Protein AF-A0A7D8UC06-F1 (afdb_monomer_lite)

Structure (mmCIF, N/CA/C/O backbone):
data_AF-A0A7D8UC06-F1
#
_entry.id   AF-A0A7D8UC06-F1
#
loop_
_atom_site.group_PDB
_atom_site.id
_atom_site.type_symbol
_atom_site.label_atom_id
_atom_site.label_alt_id
_atom_site.label_comp_id
_atom_site.label_asym_id
_atom_site.label_entity_id
_atom_site.label_seq_id
_atom_site.pdbx_PDB_ins_code
_atom_site.Cartn_x
_atom_site.Cartn_y
_atom_site.Cartn_z
_atom_site.occupancy
_atom_site.B_iso_or_equiv
_atom_site.auth_seq_id
_atom_site.auth_comp_id
_atom_site.auth_asym_id
_atom_site.auth_atom_id
_atom_site.pdbx_PDB_model_num
ATOM 1 N N . MET A 1 1 ? 3.405 2.197 -0.255 1.00 93.25 1 MET A N 1
ATOM 2 C CA . MET A 1 1 ? 2.059 1.909 -0.820 1.00 93.25 1 MET A CA 1
ATOM 3 C C . MET A 1 1 ? 1.771 0.416 -0.760 1.00 93.25 1 MET A C 1
ATOM 5 O O . MET A 1 1 ? 2.695 -0.349 -1.005 1.00 93.25 1 MET A O 1
ATOM 9 N N . PHE A 1 2 ? 0.533 -0.012 -0.503 1.00 95.81 2 PHE A N 1
ATOM 10 C CA . PHE A 1 2 ? 0.128 -1.418 -0.669 1.00 95.81 2 PHE A CA 1
ATOM 11 C C . PHE A 1 2 ? -0.464 -1.642 -2.068 1.00 95.81 2 PHE A C 1
ATOM 13 O O . PHE A 1 2 ? -1.320 -0.873 -2.502 1.00 95.81 2 PHE A O 1
ATOM 20 N N . ALA A 1 3 ? -0.029 -2.674 -2.790 1.00 93.50 3 ALA A N 1
ATOM 21 C CA . ALA A 1 3 ? -0.578 -2.996 -4.108 1.00 93.50 3 ALA A CA 1
ATOM 22 C C . ALA A 1 3 ? -1.195 -4.386 -4.122 1.00 93.50 3 ALA A C 1
ATOM 24 O O . ALA A 1 3 ? -0.487 -5.385 -4.047 1.00 93.50 3 ALA A O 1
ATOM 25 N N . ILE A 1 4 ? -2.517 -4.444 -4.229 1.00 94.31 4 ILE A N 1
ATOM 26 C CA . ILE A 1 4 ? -3.273 -5.684 -4.165 1.00 94.31 4 ILE A CA 1
ATOM 27 C C . ILE A 1 4 ? -3.581 -6.115 -5.597 1.00 94.31 4 ILE A C 1
ATOM 29 O O . ILE A 1 4 ? -4.445 -5.554 -6.271 1.00 94.31 4 ILE A O 1
ATOM 33 N N . THR A 1 5 ? -2.858 -7.123 -6.068 1.00 83.56 5 THR A N 1
ATOM 34 C CA . THR A 1 5 ? -3.017 -7.700 -7.402 1.00 83.56 5 THR A CA 1
ATOM 35 C C . THR A 1 5 ? -3.678 -9.068 -7.312 1.00 83.56 5 THR A C 1
ATOM 37 O O . THR A 1 5 ? -3.538 -9.766 -6.309 1.00 83.56 5 THR A O 1
ATOM 40 N N . ALA A 1 6 ? -4.407 -9.474 -8.346 1.00 73.94 6 ALA A N 1
ATOM 41 C CA . ALA A 1 6 ? -4.957 -10.822 -8.431 1.00 73.94 6 ALA A CA 1
ATOM 42 C C . ALA A 1 6 ? -4.854 -11.384 -9.846 1.00 73.94 6 ALA A C 1
ATOM 44 O O . ALA A 1 6 ? -4.735 -10.629 -10.813 1.00 73.94 6 ALA A O 1
ATOM 45 N N . ASN A 1 7 ? -4.937 -12.711 -9.951 1.00 63.91 7 ASN A N 1
ATOM 46 C CA . ASN A 1 7 ? -5.036 -13.407 -11.233 1.00 63.91 7 ASN A CA 1
ATOM 47 C C . ASN A 1 7 ? -6.416 -13.249 -11.899 1.00 63.91 7 ASN A C 1
ATOM 49 O O . ASN A 1 7 ? -6.522 -13.446 -13.103 1.00 63.91 7 ASN A O 1
ATOM 53 N N . VAL A 1 8 ? -7.455 -12.885 -11.137 1.00 61.81 8 VAL A N 1
ATOM 54 C CA . VAL A 1 8 ? -8.841 -12.777 -11.617 1.00 61.81 8 VAL A CA 1
ATOM 55 C C . VAL A 1 8 ? -9.604 -11.636 -10.924 1.00 61.81 8 VAL A C 1
ATOM 57 O O . VAL A 1 8 ? -9.228 -11.146 -9.846 1.00 61.81 8 VAL A O 1
ATOM 60 N N . ARG A 1 9 ? -10.692 -11.178 -11.556 1.00 72.06 9 ARG A N 1
ATOM 61 C CA . ARG A 1 9 ? -11.668 -10.273 -10.927 1.00 72.06 9 ARG A CA 1
ATOM 62 C C . ARG A 1 9 ? -12.420 -10.983 -9.790 1.00 72.06 9 ARG A C 1
ATOM 64 O O . ARG A 1 9 ? -12.264 -12.179 -9.603 1.00 72.06 9 ARG A O 1
ATOM 71 N N . GLY A 1 10 ? -13.138 -10.227 -8.962 1.00 81.69 10 GLY A N 1
ATOM 72 C CA . GLY A 1 10 ? -13.947 -10.814 -7.882 1.00 81.69 10 GLY A CA 1
ATOM 73 C C . GLY A 1 10 ? -13.169 -11.437 -6.713 1.00 81.69 10 GLY A C 1
ATOM 74 O O . GLY A 1 10 ? -13.759 -11.728 -5.685 1.00 81.69 10 GLY A O 1
ATOM 75 N N . ALA A 1 11 ? -11.836 -11.538 -6.783 1.00 81.19 11 ALA A N 1
ATOM 76 C CA . ALA A 1 11 ? -10.996 -12.145 -5.740 1.00 81.19 11 ALA A CA 1
ATOM 77 C C . ALA A 1 11 ? -10.931 -11.386 -4.388 1.00 81.19 11 ALA A C 1
ATOM 79 O O . ALA A 1 11 ? -10.113 -11.727 -3.542 1.00 81.19 11 ALA A O 1
ATOM 80 N N . GLY A 1 12 ? -11.730 -10.333 -4.177 1.00 91.56 12 GLY A N 1
ATOM 81 C CA . GLY A 1 12 ? -11.772 -9.597 -2.903 1.00 91.56 12 GLY A CA 1
ATOM 82 C C . GLY A 1 12 ? -10.682 -8.533 -2.702 1.00 91.56 12 GLY A C 1
ATOM 83 O O . GLY A 1 12 ? -10.434 -8.119 -1.573 1.00 91.56 12 GLY A O 1
ATOM 84 N N . LYS A 1 13 ? -10.039 -8.047 -3.776 1.00 92.94 13 LYS A N 1
ATOM 85 C CA . LYS A 1 13 ? -8.936 -7.064 -3.690 1.00 92.94 13 LYS A CA 1
ATOM 86 C C . LYS A 1 13 ? -9.322 -5.777 -2.947 1.00 92.94 13 LYS A C 1
ATOM 88 O O . LYS A 1 13 ? -8.660 -5.394 -1.989 1.00 92.94 13 LYS A O 1
ATOM 93 N N . SER A 1 14 ? -10.401 -5.121 -3.373 1.00 95.62 14 SER A N 1
ATOM 94 C CA . SER A 1 14 ? -10.868 -3.868 -2.762 1.00 95.62 14 SER A CA 1
ATOM 95 C C . SER A 1 14 ? -11.490 -4.114 -1.382 1.00 95.62 14 SER A C 1
ATOM 97 O O . SER A 1 14 ? -11.319 -3.303 -0.476 1.00 95.62 14 SER A O 1
ATOM 99 N N . LEU A 1 15 ? -12.115 -5.285 -1.193 1.00 96.00 15 LEU A N 1
ATOM 100 C CA . LEU A 1 15 ? -12.653 -5.736 0.093 1.00 96.00 15 LEU A CA 1
ATOM 101 C C . LEU A 1 15 ? -11.557 -5.852 1.166 1.00 96.00 15 LEU A C 1
ATOM 103 O O . LEU A 1 15 ? -11.776 -5.437 2.301 1.00 96.00 15 LEU A O 1
ATOM 107 N N . LEU A 1 16 ? -10.369 -6.354 0.806 1.00 96.88 16 LEU A N 1
ATOM 108 C CA . LEU A 1 16 ? -9.213 -6.431 1.706 1.00 96.88 16 LEU A CA 1
ATOM 109 C C . LEU A 1 16 ? -8.779 -5.042 2.200 1.00 96.88 16 LEU A C 1
ATOM 111 O O . LEU A 1 16 ? -8.555 -4.847 3.395 1.00 96.88 16 LEU A O 1
ATOM 115 N N . VAL A 1 17 ? -8.689 -4.071 1.286 1.00 97.75 17 VAL A N 1
ATOM 116 C CA . VAL A 1 17 ? -8.305 -2.689 1.617 1.00 97.75 17 VAL A CA 1
ATOM 117 C C . VAL A 1 17 ? -9.348 -2.042 2.526 1.00 97.75 17 VAL A C 1
ATOM 119 O O . VAL A 1 17 ? -8.997 -1.414 3.525 1.00 97.75 17 VAL A O 1
ATOM 122 N N . ASP A 1 18 ? -10.634 -2.238 2.233 1.00 97.75 18 ASP A N 1
ATOM 123 C CA . ASP A 1 18 ? -11.709 -1.704 3.068 1.00 97.75 18 ASP A CA 1
ATOM 124 C C . ASP A 1 18 ? -11.756 -2.339 4.447 1.00 97.75 18 ASP A C 1
ATOM 126 O O . ASP A 1 18 ? -11.960 -1.618 5.420 1.00 97.75 18 ASP A O 1
ATOM 130 N N . ALA A 1 19 ? -11.543 -3.650 4.564 1.00 97.81 19 ALA A N 1
ATOM 131 C CA . ALA A 1 19 ? -11.485 -4.315 5.860 1.00 97.81 19 ALA A CA 1
ATOM 132 C C . ALA A 1 19 ? -10.373 -3.711 6.735 1.00 97.81 19 ALA A C 1
ATOM 134 O O . ALA A 1 19 ? -10.627 -3.340 7.882 1.00 97.81 19 ALA A O 1
ATOM 135 N N . ALA A 1 20 ? -9.172 -3.521 6.177 1.00 97.25 20 ALA A N 1
ATOM 136 C CA . ALA A 1 20 ? -8.064 -2.874 6.878 1.00 97.25 20 ALA A CA 1
ATOM 137 C C . ALA A 1 20 ? -8.388 -1.416 7.262 1.00 97.25 20 ALA A C 1
ATOM 139 O O . ALA A 1 20 ? -8.173 -1.013 8.408 1.00 97.25 20 ALA A O 1
ATOM 140 N N . SER A 1 21 ? -8.970 -0.639 6.341 1.00 97.25 21 SER A N 1
ATOM 141 C CA . SER A 1 21 ? -9.370 0.752 6.595 1.00 97.25 21 SER A CA 1
ATOM 142 C C . SER A 1 21 ? -10.472 0.857 7.655 1.00 97.25 21 SER A C 1
ATOM 144 O O . SER A 1 21 ? -10.430 1.738 8.515 1.00 97.25 21 SER A O 1
ATOM 146 N N . TRP A 1 22 ? -11.435 -0.065 7.667 1.00 97.62 22 TRP A N 1
ATOM 147 C CA . TRP A 1 22 ? -12.461 -0.132 8.704 1.00 97.62 22 TRP A CA 1
ATOM 148 C C . TRP A 1 22 ? -11.857 -0.418 10.073 1.00 97.62 22 TRP A C 1
ATOM 150 O O . TRP A 1 22 ? -12.215 0.258 11.037 1.00 97.62 22 TRP A O 1
ATOM 160 N N . ILE A 1 23 ? -10.917 -1.360 10.172 1.00 97.25 23 ILE A N 1
ATOM 161 C CA . ILE A 1 23 ? -10.222 -1.653 11.431 1.00 97.25 23 ILE A CA 1
ATOM 162 C C . ILE A 1 23 ? -9.491 -0.398 11.926 1.00 97.25 23 ILE A C 1
ATOM 164 O O . ILE A 1 23 ? -9.763 0.072 13.033 1.00 97.25 23 ILE A O 1
ATOM 168 N N . ALA A 1 24 ? -8.641 0.198 11.087 1.00 96.00 24 ALA A N 1
ATOM 169 C CA . ALA A 1 24 ? -7.800 1.331 11.468 1.00 96.00 24 ALA A CA 1
ATOM 170 C C . ALA A 1 24 ? -8.607 2.616 11.718 1.00 96.00 24 ALA A C 1
ATOM 172 O O . ALA A 1 24 ? -8.531 3.206 12.794 1.00 96.00 24 ALA A O 1
ATOM 173 N N . TYR A 1 25 ? -9.455 3.017 10.772 1.00 95.25 25 TYR A N 1
ATOM 174 C CA . TYR A 1 25 ? -10.065 4.352 10.733 1.00 95.25 25 TYR A CA 1
ATOM 175 C C . TYR A 1 25 ? -11.578 4.363 10.953 1.00 95.25 25 TYR A C 1
ATOM 177 O O . TYR A 1 25 ? -12.164 5.431 11.097 1.00 95.25 25 TYR A O 1
ATOM 185 N N . GLY A 1 26 ? -12.232 3.198 10.976 1.00 95.50 26 GLY A N 1
ATOM 186 C CA . GLY A 1 26 ? -13.686 3.122 11.152 1.00 95.50 26 GLY A CA 1
ATOM 187 C C . GLY A 1 26 ? -14.472 3.635 9.949 1.00 95.50 26 GLY A C 1
ATOM 188 O O . GLY A 1 26 ? -15.619 4.042 10.103 1.00 95.50 26 GLY A O 1
ATOM 189 N N . ARG A 1 27 ? -13.850 3.641 8.768 1.00 95.06 27 ARG A N 1
ATOM 190 C CA . ARG A 1 27 ? -14.455 4.013 7.486 1.00 95.06 27 ARG A CA 1
ATOM 191 C C . ARG A 1 27 ? -13.730 3.302 6.337 1.00 95.06 27 ARG A C 1
ATOM 193 O O . ARG A 1 27 ? -12.557 2.958 6.511 1.00 95.06 27 ARG A O 1
ATOM 200 N N . PRO A 1 28 ? -14.381 3.077 5.183 1.00 96.00 28 PRO A N 1
ATOM 201 C CA . PRO A 1 28 ? -13.716 2.503 4.013 1.00 96.00 28 PRO A CA 1
ATOM 202 C C . PRO A 1 28 ? -12.640 3.449 3.462 1.00 96.00 28 PRO A C 1
ATOM 204 O O . PRO A 1 28 ? -12.642 4.647 3.763 1.00 96.00 28 PRO A O 1
ATOM 207 N N . ALA A 1 29 ? -11.737 2.914 2.640 1.00 97.31 29 ALA A N 1
ATOM 208 C CA . ALA A 1 29 ? -10.710 3.728 1.997 1.00 97.31 29 ALA A CA 1
ATOM 209 C C . ALA A 1 29 ? -11.345 4.643 0.939 1.00 97.31 29 ALA A C 1
ATOM 211 O O . ALA A 1 29 ? -12.188 4.203 0.148 1.00 97.31 29 ALA A O 1
ATOM 212 N N . ALA A 1 30 ? -10.931 5.909 0.888 1.00 97.69 30 ALA A N 1
ATOM 213 C CA . ALA A 1 30 ? -11.458 6.852 -0.089 1.00 97.69 30 ALA A CA 1
ATOM 214 C C . ALA A 1 30 ? -11.060 6.416 -1.503 1.00 97.69 30 ALA A C 1
ATOM 216 O O . ALA A 1 30 ? -9.880 6.229 -1.796 1.00 97.69 30 ALA A O 1
ATOM 217 N N . ARG A 1 31 ? -12.042 6.252 -2.389 1.00 97.38 31 ARG A N 1
ATOM 218 C CA . ARG A 1 31 ? -11.785 5.875 -3.780 1.00 97.38 31 ARG A CA 1
ATOM 219 C C . ARG A 1 31 ? -11.339 7.089 -4.577 1.00 97.38 31 ARG A C 1
ATOM 221 O O . ARG A 1 31 ? -12.010 8.119 -4.571 1.00 97.38 31 ARG A O 1
ATOM 228 N N . LYS A 1 32 ? -10.222 6.957 -5.284 1.00 96.38 32 LYS A N 1
ATOM 229 C CA . LYS A 1 32 ? -9.759 7.929 -6.279 1.00 96.38 32 LYS A CA 1
ATOM 230 C C . LYS A 1 32 ? -9.378 7.166 -7.548 1.00 96.38 32 LYS A C 1
ATOM 232 O O . LYS A 1 32 ? -9.040 5.987 -7.494 1.00 96.38 32 LYS A O 1
ATOM 237 N N . THR A 1 33 ? -9.453 7.828 -8.696 1.00 92.69 33 THR A N 1
ATOM 238 C CA . THR A 1 33 ? -9.031 7.230 -9.971 1.00 92.69 33 THR A CA 1
ATOM 239 C C . THR A 1 33 ? -7.537 7.457 -10.155 1.00 92.69 33 THR A C 1
ATOM 241 O O . THR A 1 33 ? -7.053 8.566 -9.926 1.00 92.69 33 THR A O 1
ATOM 244 N N . PHE A 1 34 ? -6.805 6.418 -10.551 1.00 94.25 34 PHE A N 1
ATOM 245 C CA . PHE A 1 34 ? -5.409 6.569 -10.948 1.00 94.25 34 PHE A CA 1
ATOM 246 C C . PHE A 1 34 ? -5.321 7.092 -12.384 1.00 94.25 34 PHE A C 1
ATOM 248 O O . PHE A 1 34 ? -6.071 6.661 -13.257 1.00 94.25 34 PHE A O 1
ATOM 255 N N . THR A 1 35 ? -4.383 7.998 -12.638 1.00 92.06 35 THR A N 1
ATOM 256 C CA . THR A 1 35 ? -4.089 8.520 -13.975 1.00 92.06 35 THR A CA 1
ATOM 257 C C . THR A 1 35 ? -2.582 8.637 -14.158 1.00 92.06 35 THR A C 1
ATOM 259 O O . THR A 1 35 ? -1.861 8.930 -13.206 1.00 92.06 35 THR A O 1
ATOM 262 N N . ARG A 1 36 ? -2.100 8.412 -15.386 1.00 87.88 36 ARG A N 1
ATOM 263 C CA . ARG A 1 36 ? -0.693 8.638 -15.759 1.00 87.88 36 ARG A CA 1
ATOM 264 C C . ARG A 1 36 ? -0.397 10.091 -16.119 1.00 87.88 36 ARG A C 1
ATOM 266 O O . ARG A 1 36 ? 0.768 10.435 -16.308 1.00 87.88 36 ARG A O 1
ATOM 273 N N . ASP A 1 37 ? -1.428 10.924 -16.246 1.00 92.69 37 ASP A N 1
ATOM 274 C CA . ASP A 1 37 ? -1.241 12.363 -16.384 1.00 92.69 37 ASP A CA 1
ATOM 275 C C . ASP A 1 37 ? -0.710 12.918 -15.058 1.00 92.69 37 ASP A C 1
ATOM 277 O O . ASP A 1 37 ? -1.411 12.948 -14.045 1.00 92.69 37 ASP A O 1
ATOM 281 N N . GLU A 1 38 ? 0.555 13.334 -15.067 1.00 91.12 38 GLU A N 1
ATOM 282 C CA . GLU A 1 38 ? 1.249 13.811 -13.876 1.00 91.12 38 GLU A CA 1
ATOM 283 C C . GLU A 1 38 ? 0.593 15.064 -13.281 1.00 91.12 38 GLU A C 1
ATOM 285 O O . GLU A 1 38 ? 0.562 15.217 -12.060 1.00 91.12 38 GLU A O 1
ATOM 290 N N . ALA A 1 39 ? 0.044 15.951 -14.117 1.00 92.06 39 ALA A N 1
ATOM 291 C CA . ALA A 1 39 ? -0.601 17.170 -13.649 1.00 92.06 39 ALA A CA 1
ATOM 292 C C . ALA A 1 39 ? -1.933 16.855 -12.962 1.00 92.06 39 ALA A C 1
ATOM 294 O O . ALA A 1 39 ? -2.221 17.404 -11.898 1.00 92.06 39 ALA A O 1
ATOM 295 N N . GLU A 1 40 ? -2.726 15.944 -13.528 1.00 93.75 40 GLU A N 1
ATOM 296 C CA . GLU A 1 40 ? -3.978 15.501 -12.906 1.00 93.75 40 GLU A CA 1
ATOM 297 C C . GLU A 1 40 ? -3.728 14.687 -11.633 1.00 93.75 40 GLU A C 1
ATOM 299 O O . GLU A 1 40 ? -4.362 14.936 -10.606 1.00 93.75 40 GLU A O 1
ATOM 304 N N . LEU A 1 41 ? -2.754 13.771 -11.642 1.00 95.25 41 LEU A N 1
ATOM 305 C CA . LEU A 1 41 ? -2.410 12.988 -10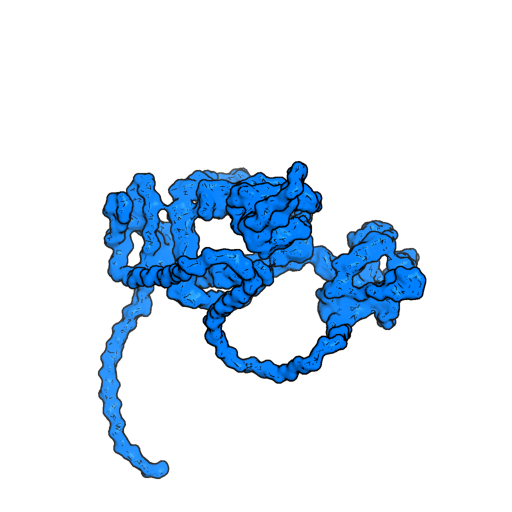.456 1.00 95.25 41 LEU A CA 1
ATOM 306 C C . LEU A 1 41 ? -1.914 13.884 -9.315 1.00 95.25 41 LEU A C 1
ATOM 308 O O . LEU A 1 41 ? -2.301 13.687 -8.163 1.00 95.25 41 LEU A O 1
ATOM 312 N N . ARG A 1 42 ? -1.119 14.914 -9.629 1.00 94.50 42 ARG A N 1
ATOM 313 C CA . ARG A 1 42 ? -0.674 15.913 -8.650 1.00 94.50 42 ARG A CA 1
ATOM 314 C C . ARG A 1 42 ? -1.851 16.652 -8.017 1.00 94.50 42 ARG A C 1
ATOM 316 O O . ARG A 1 42 ? -1.890 16.763 -6.798 1.00 94.50 42 ARG A O 1
ATOM 323 N N . LYS A 1 43 ? -2.852 17.073 -8.803 1.00 93.81 43 LYS A N 1
ATOM 324 C CA . LYS A 1 43 ? -4.082 17.691 -8.266 1.00 93.81 43 LYS A CA 1
ATOM 325 C C . LYS A 1 43 ? -4.824 16.750 -7.316 1.00 93.81 43 LYS A C 1
ATOM 327 O O . LYS A 1 43 ? -5.283 17.193 -6.266 1.00 93.81 43 LYS A O 1
ATOM 332 N N . VAL A 1 44 ? -4.921 15.462 -7.660 1.00 95.44 44 VAL A N 1
ATOM 333 C CA . VAL A 1 44 ? -5.545 14.444 -6.796 1.00 95.44 44 VAL A CA 1
ATOM 334 C C . VAL A 1 44 ? -4.792 14.313 -5.472 1.00 95.44 44 VAL A C 1
ATOM 336 O O . VAL A 1 44 ? -5.426 14.318 -4.418 1.00 95.44 44 VAL A O 1
ATOM 339 N N . ILE A 1 45 ? -3.459 14.236 -5.507 1.00 96.06 45 ILE A N 1
ATOM 340 C CA . ILE A 1 45 ? -2.617 14.139 -4.304 1.00 96.06 45 ILE A CA 1
ATOM 341 C C . ILE A 1 45 ? -2.754 15.395 -3.439 1.00 96.06 45 ILE A C 1
ATOM 343 O O . ILE A 1 45 ? -2.975 15.284 -2.236 1.00 96.06 45 ILE A O 1
ATOM 347 N N . THR A 1 46 ? -2.696 16.581 -4.045 1.00 94.88 46 THR A N 1
ATOM 348 C CA . THR A 1 46 ? -2.865 17.855 -3.338 1.00 94.88 46 THR A CA 1
ATOM 349 C C . THR A 1 46 ? -4.238 17.942 -2.669 1.00 94.88 46 THR A C 1
ATOM 351 O O . THR A 1 46 ? -4.327 18.328 -1.506 1.00 94.88 46 THR A O 1
ATOM 354 N N . ALA A 1 47 ? -5.311 17.520 -3.346 1.00 94.50 47 ALA A N 1
ATOM 355 C CA . ALA A 1 47 ? -6.643 17.460 -2.744 1.00 94.50 47 ALA A CA 1
ATOM 356 C C . ALA A 1 47 ? -6.696 16.486 -1.554 1.00 94.50 47 ALA A C 1
ATOM 358 O O . ALA A 1 47 ? -7.227 16.832 -0.504 1.00 94.50 47 ALA A O 1
ATOM 359 N N . VAL A 1 48 ? -6.093 15.300 -1.685 1.00 96.44 48 VAL A N 1
ATOM 360 C CA . VAL A 1 48 ? -6.000 14.306 -0.600 1.00 96.44 48 VAL A CA 1
ATOM 361 C C . VAL A 1 48 ? -5.252 14.856 0.617 1.00 96.44 48 VAL A C 1
ATOM 363 O O . VAL A 1 48 ? -5.701 14.638 1.744 1.00 96.44 48 VAL A O 1
ATOM 366 N N . ALA A 1 49 ? -4.154 15.584 0.393 1.00 95.62 49 ALA A N 1
ATOM 367 C CA . ALA A 1 49 ? -3.376 16.228 1.448 1.00 95.62 49 ALA A CA 1
ATOM 368 C C . ALA A 1 49 ? -4.198 17.299 2.184 1.00 95.62 49 ALA A C 1
ATOM 370 O O . ALA A 1 49 ? -4.228 17.310 3.411 1.00 95.62 49 ALA A O 1
ATOM 371 N N . ILE A 1 50 ? -4.919 18.153 1.446 1.00 94.31 50 ILE A N 1
ATOM 372 C CA . ILE A 1 50 ? -5.801 19.185 2.022 1.00 94.31 50 ILE A CA 1
ATOM 373 C C . ILE A 1 50 ? -6.941 18.546 2.828 1.00 94.31 50 ILE A C 1
ATOM 375 O O . ILE A 1 50 ? -7.282 19.019 3.908 1.00 94.31 50 ILE A O 1
ATOM 379 N N . GLU A 1 51 ? -7.528 17.461 2.317 1.00 95.19 51 GLU A N 1
ATOM 380 C CA . GLU A 1 51 ? -8.610 16.716 2.973 1.00 95.19 51 GLU A CA 1
ATOM 381 C C . GLU A 1 51 ? -8.129 15.906 4.194 1.00 95.19 51 GLU A C 1
ATOM 383 O O . GLU A 1 51 ? -8.961 15.354 4.919 1.00 95.19 51 GLU A O 1
ATOM 388 N N . ALA A 1 52 ? -6.809 15.794 4.409 1.00 95.12 52 ALA A N 1
ATOM 389 C CA . ALA A 1 52 ? -6.184 14.924 5.407 1.00 95.12 52 ALA A CA 1
ATOM 390 C C . ALA A 1 52 ? -6.761 13.493 5.374 1.00 95.12 52 ALA A C 1
ATOM 392 O O . ALA A 1 52 ? -7.075 12.884 6.403 1.00 95.12 52 ALA A O 1
ATOM 393 N N . THR A 1 53 ? -6.965 12.960 4.165 1.00 96.31 53 THR A N 1
ATOM 394 C CA . THR A 1 53 ? -7.605 11.653 3.985 1.00 96.31 53 THR A CA 1
ATOM 395 C C . THR A 1 53 ? -6.636 10.536 4.391 1.00 96.31 53 THR A C 1
ATOM 397 O O . THR A 1 53 ? -5.638 10.334 3.716 1.00 96.31 53 THR A O 1
ATOM 400 N N . PRO A 1 54 ? -6.914 9.743 5.442 1.00 95.44 54 PRO A N 1
ATOM 401 C CA . PRO A 1 54 ? -5.923 8.838 6.027 1.00 95.44 54 PRO A CA 1
ATOM 402 C C . PRO A 1 54 ? -5.677 7.576 5.194 1.00 95.44 54 PRO A C 1
ATOM 404 O O . PRO A 1 54 ? -4.630 6.950 5.324 1.00 95.44 54 PRO A O 1
ATOM 407 N N . SER A 1 55 ? -6.636 7.176 4.355 1.00 97.56 55 SER A N 1
ATOM 408 C CA . SER A 1 55 ? -6.509 6.008 3.485 1.00 97.56 55 SER A CA 1
ATOM 409 C C . SER A 1 55 ? -7.164 6.267 2.140 1.00 97.56 55 SER A C 1
ATOM 411 O O . SER A 1 55 ? -8.345 6.622 2.072 1.00 97.56 55 SER A O 1
ATOM 413 N N . VAL A 1 56 ? -6.392 6.064 1.076 1.00 98.19 56 VAL A N 1
ATOM 414 C CA . VAL A 1 56 ? -6.840 6.210 -0.308 1.00 98.19 56 VAL A CA 1
ATOM 415 C C . VAL A 1 56 ? -6.627 4.901 -1.047 1.00 98.19 56 VAL A C 1
ATOM 417 O O . VAL A 1 56 ? -5.564 4.286 -0.951 1.00 98.19 56 VAL A O 1
ATOM 420 N N . LEU A 1 57 ? -7.635 4.503 -1.819 1.00 98.38 57 LEU A N 1
ATOM 421 C CA . LEU A 1 57 ? -7.556 3.401 -2.760 1.00 98.38 57 LEU A CA 1
ATOM 422 C C . LEU A 1 57 ? -7.693 3.917 -4.194 1.00 98.38 57 LEU A C 1
ATOM 424 O O . LEU A 1 57 ? -8.751 4.412 -4.591 1.00 98.38 57 LEU A O 1
ATOM 428 N N . PHE A 1 58 ? -6.636 3.724 -4.977 1.00 97.44 58 PHE A N 1
ATOM 429 C CA . PHE A 1 58 ? -6.711 3.705 -6.431 1.00 97.44 58 PHE A CA 1
ATOM 430 C C . PHE A 1 58 ? -7.308 2.374 -6.887 1.00 97.44 58 PHE A C 1
ATOM 432 O O . PHE A 1 58 ? -6.619 1.353 -6.926 1.00 97.44 58 PHE A O 1
ATOM 439 N N . ASP A 1 59 ? -8.611 2.370 -7.148 1.00 94.25 59 ASP A N 1
ATOM 440 C CA . ASP A 1 59 ? -9.353 1.138 -7.418 1.00 94.25 59 ASP A CA 1
ATOM 441 C C . ASP A 1 59 ? -9.325 0.780 -8.906 1.00 94.25 59 ASP A C 1
ATOM 443 O O . ASP A 1 59 ? -9.434 1.660 -9.759 1.00 94.25 59 ASP A O 1
ATOM 447 N N . ASN A 1 60 ? -9.221 -0.516 -9.200 1.00 85.06 60 ASN A N 1
ATOM 448 C CA . ASN A 1 60 ? -9.267 -1.076 -10.551 1.00 85.06 60 ASN A CA 1
ATOM 449 C C . ASN A 1 60 ? -8.283 -0.414 -11.536 1.00 85.06 60 ASN A C 1
ATOM 451 O O . ASN A 1 60 ? -8.650 -0.006 -12.636 1.00 85.06 60 ASN A O 1
ATOM 455 N N . VAL A 1 61 ? -7.020 -0.312 -11.128 1.00 87.62 61 VAL A N 1
ATOM 456 C CA . VAL A 1 61 ? -5.938 0.197 -11.969 1.00 87.62 61 VAL A CA 1
ATOM 457 C C . VAL A 1 61 ? -5.619 -0.811 -13.074 1.00 87.62 61 VAL A C 1
ATOM 459 O O . VAL A 1 61 ? -5.305 -1.973 -12.809 1.00 87.62 61 VAL A O 1
ATOM 462 N N . ASP A 1 62 ? -5.673 -0.333 -14.313 1.00 76.38 62 ASP A N 1
ATOM 463 C CA . ASP A 1 62 ? -5.412 -1.071 -15.554 1.00 76.38 62 ASP A CA 1
ATOM 464 C C . ASP A 1 62 ? -4.145 -0.589 -16.286 1.00 76.38 62 ASP A C 1
ATOM 466 O O . ASP A 1 62 ? -3.795 -1.076 -17.360 1.00 76.38 62 ASP A O 1
ATOM 470 N N . GLN A 1 63 ? -3.440 0.372 -15.697 1.00 80.88 63 GLN A N 1
ATOM 471 C CA . GLN A 1 63 ? -2.256 1.012 -16.252 1.00 80.88 63 GLN A CA 1
ATOM 472 C C . GLN A 1 63 ? -1.032 0.767 -15.372 1.00 80.88 63 GLN A C 1
ATOM 474 O O . GLN A 1 63 ? -1.139 0.468 -14.183 1.00 80.88 63 GLN A O 1
ATOM 479 N N . GLN A 1 64 ? 0.157 0.950 -15.949 1.00 81.88 64 GLN A N 1
ATOM 480 C CA . GLN A 1 64 ? 1.398 0.910 -15.181 1.00 81.88 64 GLN A CA 1
ATOM 481 C C . GLN A 1 64 ? 1.395 2.000 -14.099 1.00 81.88 64 GLN A C 1
ATOM 483 O O . GLN A 1 64 ? 1.242 3.187 -14.398 1.00 81.88 64 GLN A O 1
ATOM 488 N N . ILE A 1 65 ? 1.619 1.584 -12.857 1.00 86.19 65 ILE A N 1
ATOM 489 C CA . ILE A 1 65 ? 1.653 2.457 -11.686 1.00 86.19 65 ILE A CA 1
ATOM 490 C C . ILE A 1 65 ? 3.018 3.135 -11.572 1.00 86.19 65 ILE A C 1
ATOM 492 O O . ILE A 1 65 ? 4.058 2.476 -11.620 1.00 86.19 65 ILE A O 1
ATOM 496 N N . GLY A 1 66 ? 3.008 4.445 -11.346 1.00 85.81 66 GLY A N 1
ATOM 497 C CA . GLY A 1 66 ? 4.186 5.248 -11.026 1.00 85.81 66 GLY A CA 1
ATOM 498 C C . GLY A 1 66 ? 4.064 6.678 -11.532 1.00 85.81 66 GLY A C 1
ATOM 499 O O . GLY A 1 66 ? 3.034 7.057 -12.090 1.00 85.81 66 GLY A O 1
ATOM 500 N N . GLY A 1 67 ? 5.127 7.458 -11.351 1.00 87.69 67 GLY A N 1
ATOM 501 C CA . GLY A 1 67 ? 5.199 8.851 -11.780 1.00 87.69 67 GLY A CA 1
ATOM 502 C C . GLY A 1 67 ? 5.682 9.743 -10.646 1.00 87.69 67 GLY A C 1
ATOM 503 O O . GLY A 1 67 ? 5.340 9.513 -9.488 1.00 87.69 67 GLY A O 1
ATOM 504 N N . ALA A 1 68 ? 6.430 10.793 -10.995 1.00 90.06 68 ALA A N 1
ATOM 505 C CA . ALA A 1 68 ? 7.166 11.613 -10.033 1.00 90.06 68 ALA A CA 1
ATOM 506 C C . ALA A 1 68 ? 6.289 12.164 -8.894 1.00 90.06 68 ALA A C 1
ATOM 508 O O . ALA A 1 68 ? 6.714 12.165 -7.742 1.00 90.06 68 ALA A O 1
ATOM 509 N N . ALA A 1 69 ? 5.051 12.576 -9.195 1.00 93.69 69 ALA A N 1
ATOM 510 C CA . ALA A 1 69 ? 4.113 13.068 -8.187 1.00 93.69 69 ALA A CA 1
ATOM 511 C C . ALA A 1 69 ? 3.732 11.990 -7.156 1.00 93.69 69 ALA A C 1
ATOM 513 O O . ALA A 1 69 ? 3.750 12.260 -5.957 1.00 93.69 69 ALA A O 1
ATOM 514 N N . LEU A 1 70 ? 3.424 10.768 -7.606 1.00 94.19 70 LEU A N 1
ATOM 515 C CA . LEU A 1 70 ? 3.114 9.656 -6.706 1.00 94.19 70 LEU A CA 1
ATOM 516 C C . LEU A 1 70 ? 4.360 9.213 -5.944 1.00 94.19 70 LEU A C 1
ATOM 518 O O . LEU A 1 70 ? 4.295 9.030 -4.735 1.00 94.19 70 LEU A O 1
ATOM 522 N N . ASP A 1 71 ? 5.497 9.084 -6.626 1.00 91.62 71 ASP A N 1
ATOM 523 C CA . ASP A 1 71 ? 6.753 8.669 -6.004 1.00 91.62 71 ASP A CA 1
ATOM 524 C C . ASP A 1 71 ? 7.168 9.627 -4.876 1.00 91.62 71 ASP A C 1
ATOM 526 O O . ASP A 1 71 ? 7.595 9.163 -3.818 1.00 91.62 71 ASP A O 1
ATOM 530 N N . ALA A 1 72 ? 6.961 10.938 -5.061 1.00 92.50 72 ALA A N 1
ATOM 531 C CA . ALA A 1 72 ? 7.142 11.948 -4.022 1.00 92.50 72 ALA A CA 1
ATOM 532 C C . ALA A 1 72 ? 6.131 11.783 -2.875 1.00 92.50 72 ALA A C 1
ATOM 534 O O . ALA A 1 72 ? 6.531 11.716 -1.715 1.00 92.50 72 ALA A O 1
ATOM 535 N N . ALA A 1 73 ? 4.837 11.648 -3.183 1.00 94.38 73 ALA A N 1
ATOM 536 C CA . ALA A 1 73 ? 3.784 11.502 -2.175 1.00 94.38 73 ALA A CA 1
ATOM 537 C C . ALA A 1 73 ? 3.924 10.237 -1.313 1.00 94.38 73 ALA A C 1
ATOM 539 O O . ALA A 1 73 ? 3.438 10.199 -0.188 1.00 94.38 73 ALA A O 1
ATOM 540 N N . LEU A 1 74 ? 4.571 9.191 -1.833 1.00 93.50 74 LEU A N 1
ATOM 541 C CA . LEU A 1 74 ? 4.798 7.942 -1.108 1.00 93.50 74 LEU A CA 1
ATOM 542 C C . LEU A 1 74 ? 5.946 8.005 -0.096 1.00 93.50 74 LEU A C 1
ATOM 544 O O . LEU A 1 74 ? 6.030 7.106 0.738 1.00 93.50 74 LEU A O 1
ATOM 548 N N . THR A 1 75 ? 6.840 8.991 -0.196 1.00 90.38 75 THR A N 1
ATOM 549 C CA . THR A 1 75 ? 8.042 9.078 0.654 1.00 90.38 75 THR A CA 1
ATOM 550 C C . THR A 1 75 ? 8.194 10.399 1.395 1.00 90.38 75 THR A C 1
ATOM 552 O O . THR A 1 75 ? 9.018 10.474 2.298 1.00 90.38 75 THR A O 1
ATOM 555 N N . ALA A 1 76 ? 7.461 11.440 1.007 1.00 91.00 76 ALA A N 1
ATOM 556 C CA . ALA A 1 76 ? 7.520 12.734 1.671 1.00 91.00 76 ALA A CA 1
ATOM 557 C C . ALA A 1 76 ? 6.703 12.730 2.972 1.00 91.00 76 ALA A C 1
ATOM 559 O O . ALA A 1 76 ? 5.614 12.163 3.018 1.00 91.00 76 ALA A O 1
ATOM 560 N N . GLU A 1 77 ? 7.210 13.403 4.005 1.00 91.56 77 GLU A N 1
ATOM 561 C CA . GLU A 1 77 ? 6.486 13.630 5.266 1.00 91.56 77 GLU A CA 1
ATOM 562 C C . GLU A 1 77 ? 5.510 14.807 5.159 1.00 91.56 77 GLU A C 1
ATOM 564 O O . GLU A 1 77 ? 4.459 14.828 5.803 1.00 91.56 77 GLU A O 1
ATOM 569 N N . THR A 1 78 ? 5.828 15.774 4.297 1.00 95.25 78 THR A N 1
ATOM 570 C CA . THR A 1 78 ? 4.994 16.937 4.004 1.00 95.25 78 THR A CA 1
ATOM 571 C C . THR A 1 78 ? 4.791 17.103 2.501 1.00 95.25 78 THR A C 1
ATOM 573 O O . THR A 1 78 ? 5.575 16.640 1.671 1.00 95.25 78 THR A O 1
ATOM 576 N N . TRP A 1 79 ? 3.697 17.758 2.136 1.00 95.44 79 TRP A N 1
ATOM 577 C CA . TRP A 1 79 ? 3.305 18.048 0.769 1.00 95.44 79 TRP A CA 1
ATOM 578 C C . TRP A 1 79 ? 2.996 19.531 0.627 1.00 95.44 79 TRP A C 1
ATOM 580 O O . TRP A 1 79 ? 2.255 20.100 1.425 1.00 95.44 79 TRP A O 1
ATOM 590 N N . SER A 1 80 ? 3.539 20.154 -0.411 1.00 92.50 80 SER A N 1
ATOM 591 C CA . SER A 1 80 ? 3.287 21.553 -0.733 1.00 92.50 80 SER A CA 1
ATOM 592 C C . SER A 1 80 ? 3.120 21.696 -2.235 1.00 92.50 80 SER A C 1
ATOM 594 O O . SER A 1 80 ? 3.907 21.152 -3.011 1.00 92.50 80 SER A O 1
ATOM 596 N N . ASP A 1 81 ? 2.079 22.411 -2.649 1.00 91.19 81 ASP A N 1
ATOM 597 C CA . ASP A 1 81 ? 1.794 22.671 -4.055 1.00 91.19 81 ASP A CA 1
ATOM 598 C C . ASP A 1 81 ? 1.176 24.064 -4.245 1.00 91.19 81 ASP A C 1
ATOM 600 O O . ASP A 1 81 ? 0.777 24.752 -3.297 1.00 91.19 81 ASP A O 1
ATOM 604 N N . ARG A 1 82 ? 1.100 24.514 -5.497 1.00 85.00 82 ARG A N 1
ATOM 605 C CA . ARG A 1 82 ? 0.484 25.791 -5.857 1.00 85.00 82 ARG A CA 1
ATOM 606 C C . ARG A 1 82 ? -1.035 25.660 -5.934 1.00 85.00 82 ARG A C 1
ATOM 608 O O . ARG A 1 82 ? -1.567 24.784 -6.611 1.00 85.00 82 ARG A O 1
ATOM 615 N N . ILE A 1 83 ? -1.746 26.616 -5.338 1.00 81.81 83 ILE A N 1
ATOM 616 C CA . ILE A 1 83 ? -3.200 26.714 -5.474 1.00 81.81 83 ILE A CA 1
ATOM 617 C C . ILE A 1 83 ? -3.529 27.286 -6.857 1.00 81.81 83 ILE A C 1
ATOM 619 O O . ILE A 1 83 ? -3.176 28.422 -7.184 1.00 81.81 83 ILE A O 1
ATOM 623 N N . LEU A 1 84 ? -4.225 26.509 -7.687 1.00 78.56 84 LEU A N 1
ATOM 624 C CA . LEU A 1 84 ? -4.649 26.957 -9.014 1.00 78.56 84 LEU A CA 1
ATOM 625 C C . LEU A 1 84 ? -5.609 28.150 -8.912 1.00 78.56 84 LEU A C 1
ATOM 627 O O . LEU A 1 84 ? -6.507 28.182 -8.075 1.00 78.56 84 LEU A O 1
ATOM 631 N N . GLY A 1 85 ? -5.405 29.151 -9.770 1.00 79.69 85 GLY A N 1
ATOM 632 C CA . GLY A 1 85 ? -6.217 30.373 -9.784 1.00 79.69 85 GLY A CA 1
ATOM 633 C C . GLY A 1 85 ? -5.944 31.344 -8.628 1.00 79.69 85 GLY A C 1
ATOM 634 O O . GLY A 1 85 ? -6.589 32.387 -8.561 1.00 79.69 85 GLY A O 1
ATOM 635 N N . ARG A 1 86 ? -4.983 31.051 -7.738 1.00 79.44 86 ARG A N 1
ATOM 636 C CA . ARG A 1 86 ? -4.525 31.968 -6.684 1.00 79.44 86 ARG A CA 1
ATOM 637 C C . ARG A 1 86 ? -3.005 32.135 -6.738 1.00 79.44 86 ARG A C 1
ATOM 639 O O . ARG A 1 86 ? -2.273 31.245 -7.165 1.00 79.44 86 ARG A O 1
ATOM 646 N N . SER A 1 87 ? -2.506 33.288 -6.296 1.00 80.50 87 SER A N 1
ATOM 647 C CA . SER A 1 87 ? -1.066 33.495 -6.071 1.00 80.50 87 SER A CA 1
ATOM 648 C C . SER A 1 87 ? -0.680 33.038 -4.661 1.00 80.50 87 SER A C 1
ATOM 650 O O . SER A 1 87 ? -0.154 33.818 -3.874 1.00 80.50 87 SER A O 1
ATOM 652 N N . ALA A 1 88 ? -1.021 31.794 -4.322 1.00 83.44 88 ALA A N 1
ATOM 653 C CA . ALA A 1 88 ? -0.797 31.204 -3.006 1.00 83.44 88 ALA A CA 1
ATOM 654 C C . ALA A 1 88 ? -0.410 29.724 -3.144 1.00 83.44 88 ALA A C 1
ATOM 656 O O . ALA A 1 88 ? -0.774 29.067 -4.124 1.00 83.44 88 ALA A O 1
ATOM 657 N N . THR A 1 89 ? 0.325 29.206 -2.165 1.00 87.69 89 THR A N 1
ATOM 658 C CA . THR A 1 89 ? 0.634 27.779 -2.012 1.00 87.69 89 THR A CA 1
ATOM 659 C C . THR A 1 89 ? -0.239 27.176 -0.919 1.00 87.69 89 THR A C 1
ATOM 661 O O . THR A 1 89 ? -0.859 27.895 -0.136 1.00 87.69 89 THR A O 1
ATOM 664 N N . THR A 1 90 ? -0.308 25.850 -0.866 1.00 87.62 90 THR A N 1
ATOM 665 C CA . THR A 1 90 ? -1.011 25.127 0.201 1.00 87.62 90 THR A CA 1
ATOM 666 C C . THR A 1 90 ? -0.352 25.271 1.573 1.00 87.62 90 THR A C 1
ATOM 668 O O . THR A 1 90 ? -0.964 24.901 2.569 1.00 87.62 90 THR A O 1
ATOM 671 N N . GLY A 1 91 ? 0.884 25.781 1.629 1.00 89.81 91 GLY A N 1
ATOM 672 C CA . GLY A 1 91 ? 1.764 25.589 2.779 1.00 89.81 91 GLY A CA 1
ATOM 673 C C . GLY A 1 91 ? 2.225 24.133 2.884 1.00 89.81 91 GLY A C 1
ATOM 674 O O . GLY A 1 91 ? 2.005 23.338 1.965 1.00 89.81 91 GLY A O 1
ATOM 675 N N . GLU A 1 92 ? 2.871 23.797 3.997 1.00 93.88 92 GLU A N 1
ATOM 676 C CA . GLU A 1 92 ? 3.279 22.427 4.309 1.00 93.88 92 GLU A CA 1
ATOM 677 C C . GLU A 1 92 ? 2.096 21.646 4.889 1.00 93.88 92 GLU A C 1
ATOM 679 O O . GLU A 1 92 ? 1.629 21.910 5.995 1.00 93.88 92 GLU A O 1
ATOM 684 N N . LEU A 1 93 ? 1.590 20.685 4.119 1.00 95.06 93 LEU A N 1
ATOM 685 C CA . LEU A 1 93 ? 0.527 19.777 4.533 1.00 95.06 93 LEU A CA 1
ATOM 686 C C . LEU A 1 93 ? 1.134 18.437 4.965 1.00 95.06 93 LEU A C 1
ATOM 688 O O . LEU A 1 93 ? 1.907 17.872 4.195 1.00 95.06 93 LEU A O 1
ATOM 692 N N . PRO A 1 94 ? 0.776 17.864 6.124 1.00 94.62 94 PRO A N 1
ATOM 693 C CA . PRO A 1 94 ? 1.239 16.530 6.500 1.00 94.62 94 PRO A CA 1
ATOM 694 C C . PRO A 1 94 ? 0.795 15.456 5.495 1.00 94.62 94 PRO A C 1
ATOM 696 O O . PRO A 1 94 ? -0.391 15.342 5.176 1.00 94.62 94 PRO A O 1
ATOM 699 N N . MET A 1 95 ? 1.726 14.619 5.035 1.00 95.00 95 MET A N 1
ATOM 700 C CA . MET A 1 95 ? 1.460 13.515 4.107 1.00 95.00 95 MET A CA 1
ATOM 701 C C . MET A 1 95 ? 1.437 12.173 4.850 1.00 95.00 95 MET A C 1
ATOM 703 O O . MET A 1 95 ? 2.267 11.293 4.655 1.00 95.00 95 MET A O 1
ATOM 707 N N . ASN A 1 96 ? 0.417 11.992 5.692 1.00 93.44 96 ASN A N 1
ATOM 708 C CA . ASN A 1 96 ? 0.231 10.775 6.500 1.00 93.44 96 ASN A CA 1
ATOM 709 C C . ASN A 1 96 ? -0.715 9.748 5.845 1.00 93.44 96 ASN A C 1
ATOM 711 O O . ASN A 1 96 ? -1.227 8.842 6.506 1.00 93.44 96 ASN A O 1
ATOM 715 N N . THR A 1 97 ? -1.003 9.914 4.552 1.00 96.12 97 THR A N 1
ATOM 716 C CA . THR A 1 97 ? -1.979 9.094 3.825 1.00 96.12 97 THR A CA 1
ATOM 717 C C . THR A 1 97 ? -1.420 7.704 3.534 1.00 96.12 97 THR A C 1
ATOM 719 O O . THR A 1 97 ? -0.384 7.556 2.886 1.00 96.12 97 THR A O 1
ATOM 722 N N . ILE A 1 98 ? -2.156 6.657 3.914 1.00 95.88 98 ILE A N 1
ATOM 723 C CA . ILE A 1 98 ? -1.875 5.295 3.462 1.00 95.88 98 ILE A CA 1
ATOM 724 C C . ILE A 1 98 ? -2.487 5.080 2.081 1.00 95.88 98 ILE A C 1
ATOM 726 O O . ILE A 1 98 ? -3.699 4.917 1.918 1.00 95.88 98 ILE A O 1
ATOM 730 N N . TRP A 1 99 ? -1.617 5.034 1.079 1.00 97.12 99 TRP A N 1
ATOM 731 C CA . TRP A 1 99 ? -1.986 4.743 -0.298 1.00 97.12 99 TRP A CA 1
ATOM 732 C C . TRP A 1 99 ? -2.078 3.237 -0.542 1.00 97.12 99 TRP A C 1
ATOM 734 O O . TRP A 1 99 ? -1.172 2.470 -0.185 1.00 97.12 99 TRP A O 1
ATOM 744 N N . SER A 1 100 ? -3.155 2.832 -1.207 1.00 97.81 100 SER A N 1
ATOM 745 C CA . SER A 1 100 ? -3.364 1.487 -1.729 1.00 97.81 100 SER A CA 1
ATOM 746 C C . SER A 1 100 ? -3.783 1.537 -3.195 1.00 97.81 100 SER A C 1
ATOM 748 O O . SER A 1 100 ? -4.371 2.517 -3.652 1.00 97.81 100 SER A O 1
ATOM 750 N N . CYS A 1 101 ? -3.519 0.464 -3.931 1.00 96.44 101 CYS A N 1
ATOM 751 C CA . CYS A 1 101 ? -4.056 0.269 -5.274 1.00 96.44 101 CYS A CA 1
ATOM 752 C C . CYS A 1 101 ? -4.519 -1.173 -5.472 1.00 96.44 101 CYS A C 1
ATOM 754 O O . CYS A 1 101 ? -3.982 -2.097 -4.854 1.00 96.44 101 CYS A O 1
ATOM 756 N N . THR A 1 102 ? -5.512 -1.365 -6.333 1.00 94.56 102 THR A N 1
ATOM 757 C CA . THR A 1 102 ? -5.994 -2.687 -6.741 1.00 94.56 102 THR A CA 1
ATOM 758 C C . THR A 1 102 ? -5.950 -2.806 -8.255 1.00 94.56 102 THR A C 1
ATOM 760 O O . THR A 1 102 ? -6.132 -1.828 -8.971 1.00 94.56 102 THR A O 1
ATOM 763 N N . GLY A 1 103 ? -5.739 -4.015 -8.760 1.00 83.62 103 GLY A N 1
ATOM 764 C CA . GLY A 1 103 ? -5.858 -4.306 -10.187 1.00 83.62 103 GLY A CA 1
ATOM 765 C C . GLY A 1 103 ? -5.602 -5.774 -10.484 1.00 83.62 103 GLY A C 1
ATOM 766 O O . GLY A 1 103 ? -5.318 -6.564 -9.580 1.00 83.62 103 GLY A O 1
ATOM 767 N N . ASN A 1 104 ? -5.746 -6.161 -11.744 1.00 73.81 104 ASN A N 1
ATOM 768 C CA . ASN A 1 104 ? -5.383 -7.503 -12.191 1.00 73.81 104 ASN A CA 1
ATOM 769 C C . ASN A 1 104 ? -3.985 -7.445 -12.795 1.00 73.81 104 ASN A C 1
ATOM 771 O O . ASN A 1 104 ? -3.749 -6.627 -13.676 1.00 73.81 104 ASN A O 1
ATOM 775 N N . ASN A 1 105 ? -3.078 -8.299 -12.317 1.00 65.44 105 ASN A N 1
ATOM 776 C CA . ASN A 1 105 ? -1.685 -8.352 -12.777 1.00 65.44 105 ASN A CA 1
ATOM 777 C C . ASN A 1 105 ? -1.017 -6.964 -12.872 1.00 65.44 105 ASN A C 1
ATOM 779 O O . ASN A 1 105 ? -0.454 -6.605 -13.901 1.00 65.44 105 ASN A O 1
ATOM 783 N N . LEU A 1 106 ? -1.102 -6.187 -11.785 1.00 73.50 106 LEU A N 1
ATOM 784 C CA . LEU A 1 106 ? -0.518 -4.846 -11.700 1.00 73.50 106 LEU A CA 1
ATOM 785 C C . LEU A 1 106 ? 0.949 -4.816 -12.153 1.00 73.50 106 LEU A C 1
ATOM 787 O O . LEU A 1 106 ? 1.756 -5.634 -11.709 1.00 73.50 106 LEU A O 1
ATOM 791 N N . ALA A 1 107 ? 1.276 -3.814 -12.967 1.00 70.56 107 ALA A N 1
ATOM 792 C CA . ALA A 1 107 ? 2.631 -3.505 -13.400 1.00 70.56 107 ALA A CA 1
ATOM 793 C C . ALA A 1 107 ? 3.108 -2.196 -12.761 1.00 70.56 107 ALA A C 1
ATOM 795 O O . ALA A 1 107 ? 2.348 -1.230 -12.640 1.00 70.56 107 ALA A O 1
ATOM 796 N N . PHE A 1 108 ? 4.387 -2.141 -12.396 1.00 78.44 108 PHE A N 1
ATOM 797 C CA . PHE A 1 108 ? 4.994 -0.984 -11.739 1.00 78.44 108 PHE A CA 1
ATOM 798 C C . PHE A 1 108 ? 6.082 -0.376 -12.625 1.00 78.44 108 PHE A C 1
ATOM 800 O O . PHE A 1 108 ? 6.779 -1.077 -13.355 1.00 78.44 108 PHE A O 1
ATOM 807 N N . GLY A 1 109 ? 6.231 0.947 -12.590 1.00 71.38 109 GLY A N 1
ATOM 808 C CA . GLY A 1 109 ? 7.456 1.594 -13.053 1.00 71.38 109 GLY A CA 1
ATOM 809 C C . GLY A 1 109 ? 8.616 1.261 -12.112 1.00 71.38 109 GLY A C 1
ATOM 810 O O . GLY A 1 109 ? 8.393 0.985 -10.934 1.00 71.38 109 GLY A O 1
ATOM 811 N N . SER A 1 110 ? 9.858 1.335 -12.598 1.00 66.75 110 SER A N 1
ATOM 812 C CA . SER A 1 110 ? 11.054 0.976 -11.813 1.00 66.75 110 SER A CA 1
ATOM 813 C C . SER A 1 110 ? 11.162 1.726 -10.477 1.00 66.75 110 SER A C 1
ATOM 815 O O . SER A 1 110 ? 11.659 1.183 -9.494 1.00 66.75 110 SER A O 1
ATOM 817 N N . ASP A 1 111 ? 10.682 2.971 -10.433 1.00 74.56 111 ASP A N 1
ATOM 818 C CA . ASP A 1 111 ? 10.708 3.814 -9.236 1.00 74.56 111 ASP A CA 1
ATOM 819 C C . ASP A 1 111 ? 9.559 3.521 -8.256 1.00 74.56 111 ASP A C 1
ATOM 821 O O . ASP A 1 111 ? 9.748 3.481 -7.038 1.00 74.56 111 ASP A O 1
ATOM 825 N N . ALA A 1 112 ? 8.372 3.233 -8.785 1.00 77.94 112 ALA A N 1
ATOM 826 C CA . ALA A 1 112 ? 7.221 2.849 -7.980 1.00 77.94 112 ALA A CA 1
ATOM 827 C C . ALA A 1 112 ? 7.403 1.445 -7.387 1.00 77.94 112 ALA A C 1
ATOM 829 O O . ALA A 1 112 ? 7.068 1.220 -6.226 1.00 77.94 112 ALA A O 1
ATOM 830 N N . GLY A 1 113 ? 8.005 0.514 -8.138 1.00 78.31 113 GLY A N 1
ATOM 831 C CA . GLY A 1 113 ? 8.232 -0.870 -7.707 1.00 78.31 113 GLY A CA 1
ATOM 832 C C . GLY A 1 113 ? 8.993 -0.964 -6.382 1.00 78.31 113 GLY A C 1
ATOM 833 O O . GLY A 1 113 ? 8.606 -1.719 -5.492 1.00 78.31 113 GLY A O 1
ATOM 834 N N . ARG A 1 114 ? 10.001 -0.103 -6.168 1.00 81.12 114 ARG A N 1
ATOM 835 C CA . ARG A 1 114 ? 10.734 -0.053 -4.890 1.00 81.12 114 ARG A CA 1
ATOM 836 C C . ARG A 1 114 ? 9.934 0.559 -3.730 1.00 81.12 114 ARG A C 1
ATOM 838 O O . ARG A 1 114 ? 10.309 0.328 -2.582 1.00 81.12 114 ARG A O 1
ATOM 845 N N . ARG A 1 115 ? 8.824 1.268 -3.977 1.00 87.94 115 ARG A N 1
ATOM 846 C CA . ARG A 1 115 ? 7.956 1.933 -2.968 1.00 87.94 115 ARG A CA 1
ATOM 847 C C . ARG A 1 115 ? 6.637 1.203 -2.696 1.00 87.94 115 ARG A C 1
ATOM 849 O O . ARG A 1 115 ? 5.769 1.694 -1.961 1.00 87.94 115 ARG A O 1
ATOM 856 N N . VAL A 1 116 ? 6.487 0.012 -3.264 1.00 89.50 116 VAL A N 1
ATOM 857 C CA . VAL A 1 116 ? 5.277 -0.799 -3.157 1.00 89.50 116 VAL A CA 1
ATOM 858 C C . VAL A 1 116 ? 5.524 -2.058 -2.330 1.00 89.50 116 VAL A C 1
ATOM 860 O O . VAL A 1 116 ? 6.553 -2.716 -2.460 1.00 89.50 116 VAL A O 1
ATOM 863 N N . LEU A 1 117 ? 4.548 -2.407 -1.494 1.00 92.62 117 LEU A N 1
ATOM 864 C CA . LEU A 1 117 ? 4.412 -3.726 -0.894 1.00 92.62 117 LEU A CA 1
ATOM 865 C C . LEU A 1 117 ? 3.325 -4.501 -1.656 1.00 92.62 117 LEU A C 1
ATOM 867 O O . LEU A 1 117 ? 2.137 -4.196 -1.500 1.00 92.62 117 LEU A O 1
ATOM 871 N N . PRO A 1 118 ? 3.704 -5.449 -2.524 1.00 88.69 118 PRO A N 1
ATOM 872 C CA . PRO A 1 118 ? 2.755 -6.201 -3.327 1.00 88.69 118 PRO A CA 1
ATOM 873 C C . PRO A 1 118 ? 2.077 -7.293 -2.491 1.00 88.69 118 PRO A C 1
ATOM 875 O O . PRO A 1 118 ? 2.713 -7.999 -1.710 1.00 88.69 118 PRO A O 1
ATOM 878 N N . ILE A 1 119 ? 0.774 -7.450 -2.693 1.00 91.81 119 ILE A N 1
ATOM 879 C CA . ILE A 1 119 ? -0.074 -8.490 -2.115 1.00 91.81 119 ILE A CA 1
ATOM 880 C C . ILE A 1 119 ? -0.751 -9.183 -3.293 1.00 91.81 119 ILE A C 1
ATOM 882 O O . ILE A 1 119 ? -1.534 -8.560 -4.011 1.00 91.81 119 ILE A O 1
ATOM 886 N N . ARG A 1 120 ? -0.437 -10.460 -3.524 1.00 82.81 120 ARG A N 1
ATOM 887 C CA . ARG A 1 120 ? -1.033 -11.239 -4.614 1.00 82.81 120 ARG A CA 1
ATOM 888 C C . ARG A 1 120 ? -2.121 -12.150 -4.065 1.00 82.81 120 ARG A C 1
ATOM 890 O O . ARG A 1 120 ? -1.832 -13.070 -3.310 1.00 82.81 120 ARG A O 1
ATOM 897 N N . LEU A 1 121 ? -3.361 -11.903 -4.472 1.00 83.12 121 LEU A N 1
ATOM 898 C CA . LEU A 1 121 ? -4.471 -12.822 -4.254 1.00 83.12 121 LEU A CA 1
ATOM 899 C C . LEU A 1 121 ? -4.525 -13.810 -5.416 1.00 83.12 121 LEU A C 1
ATOM 901 O O . LEU A 1 121 ? -4.466 -13.419 -6.583 1.00 83.12 121 LEU A O 1
ATOM 905 N N . GLN A 1 122 ? -4.644 -15.091 -5.097 1.00 72.75 122 GLN A N 1
ATOM 906 C CA . GLN A 1 122 ? -4.760 -16.143 -6.092 1.00 72.75 122 GLN A CA 1
ATOM 907 C C . GLN A 1 122 ? -6.025 -16.942 -5.823 1.00 72.75 122 GLN A C 1
ATOM 909 O O . GLN A 1 122 ? -6.190 -17.505 -4.744 1.00 72.75 122 GLN A O 1
ATOM 914 N N . SER A 1 123 ? -6.912 -16.979 -6.812 1.00 69.31 123 SER A N 1
ATOM 915 C CA . SER A 1 123 ? -8.060 -17.878 -6.802 1.00 69.31 123 SER A CA 1
ATOM 916 C C . SER A 1 123 ? -7.859 -18.987 -7.831 1.00 69.31 123 SER A C 1
ATOM 918 O O . SER A 1 123 ? -7.456 -18.683 -8.956 1.00 69.31 123 SER A O 1
ATOM 920 N N . PRO A 1 124 ? -8.157 -20.251 -7.487 1.00 60.91 124 PRO A N 1
ATOM 921 C CA . PRO A 1 124 ? -8.221 -21.335 -8.461 1.00 60.91 124 PRO A CA 1
ATOM 922 C C . PRO A 1 124 ? -9.531 -21.334 -9.272 1.00 60.91 124 PRO A C 1
ATOM 924 O O . PRO A 1 124 ? -9.668 -22.137 -10.186 1.00 60.91 124 PRO A O 1
ATOM 927 N N . LEU A 1 125 ? -10.499 -20.475 -8.928 1.00 57.75 125 LEU A N 1
ATOM 928 C CA . LEU A 1 125 ? -11.834 -20.435 -9.536 1.00 57.75 125 LEU A CA 1
ATOM 929 C C . LEU A 1 125 ? -11.948 -19.360 -10.621 1.00 57.75 125 LEU A C 1
ATOM 931 O O . LEU A 1 125 ? -11.360 -18.284 -10.489 1.00 57.75 125 L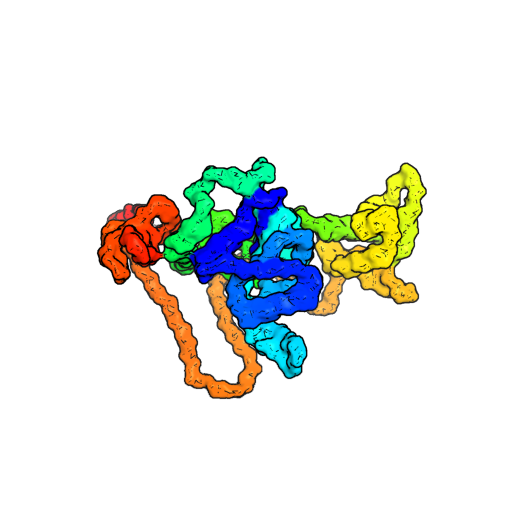EU A O 1
ATOM 935 N N . GLU A 1 126 ? -12.780 -19.629 -11.628 1.00 50.09 126 GLU A N 1
ATOM 936 C CA . GLU A 1 126 ? -13.100 -18.693 -12.716 1.00 50.09 126 GLU A CA 1
ATOM 937 C C . GLU A 1 126 ? -13.960 -17.509 -12.248 1.00 50.09 126 GLU A C 1
ATOM 939 O O . GLU A 1 126 ? -13.693 -16.371 -12.638 1.00 50.09 126 GLU A O 1
ATOM 944 N N . THR A 1 127 ? -14.940 -17.758 -11.370 1.00 68.38 127 THR A N 1
ATOM 945 C CA . THR A 1 127 ? -15.806 -16.735 -10.755 1.00 68.38 127 THR A CA 1
ATOM 946 C C . THR A 1 127 ? -15.751 -16.803 -9.221 1.00 68.38 127 THR A C 1
ATOM 948 O O . THR A 1 127 ? -16.648 -17.335 -8.565 1.00 68.38 127 THR A O 1
ATOM 951 N N . PRO A 1 128 ? -14.675 -16.296 -8.588 1.00 73.88 128 PRO A N 1
ATOM 952 C CA . PRO A 1 128 ? -14.533 -16.346 -7.130 1.00 73.88 128 PRO A CA 1
ATOM 953 C C . PRO A 1 128 ? -15.630 -15.588 -6.370 1.00 73.88 128 PRO A C 1
ATOM 955 O O . PRO A 1 128 ? -15.853 -15.875 -5.196 1.00 73.88 128 PRO A O 1
ATOM 958 N N . GLU A 1 129 ? -16.281 -14.620 -7.015 1.00 84.00 129 GLU A N 1
ATOM 959 C CA . GLU A 1 129 ? -17.374 -13.820 -6.458 1.00 84.00 129 GLU A CA 1
ATOM 960 C C . GLU A 1 129 ? -18.662 -14.613 -6.184 1.00 84.00 129 GLU A C 1
ATOM 962 O O . GLU A 1 129 ? -19.431 -14.205 -5.319 1.00 84.00 129 GLU A O 1
ATOM 967 N N . ASP A 1 130 ? -18.873 -15.755 -6.848 1.00 84.94 130 ASP A N 1
ATOM 968 C CA . ASP A 1 130 ? -20.088 -16.577 -6.694 1.00 84.94 130 ASP A CA 1
ATOM 969 C C . ASP A 1 130 ? -20.029 -17.515 -5.477 1.00 84.94 130 ASP A C 1
ATOM 971 O O . ASP A 1 130 ? -20.967 -18.261 -5.183 1.00 84.94 130 ASP A O 1
ATOM 975 N N . ARG A 1 131 ? -18.904 -17.511 -4.758 1.00 83.00 131 ARG A N 1
ATOM 976 C CA . ARG A 1 131 ? -18.696 -18.339 -3.572 1.00 83.00 131 ARG A CA 1
ATOM 977 C C . ARG A 1 131 ? -19.682 -17.982 -2.458 1.00 83.00 131 ARG A C 1
ATOM 979 O O . ARG A 1 131 ? -19.871 -16.820 -2.118 1.00 83.00 131 ARG A O 1
ATOM 986 N N . GLY A 1 132 ? -20.259 -19.007 -1.834 1.00 86.38 132 GLY A N 1
ATOM 987 C CA . GLY A 1 132 ? -21.118 -18.875 -0.648 1.00 86.38 132 GLY A CA 1
ATOM 988 C C . GLY A 1 132 ? -20.491 -19.417 0.639 1.00 86.38 132 GLY A C 1
ATOM 989 O O . GLY A 1 132 ? -21.091 -19.321 1.703 1.00 86.38 132 GLY A O 1
ATOM 990 N N . ASP A 1 133 ? -19.292 -19.992 0.560 1.00 88.62 133 ASP A N 1
ATOM 991 C CA . ASP A 1 133 ? -18.613 -20.740 1.626 1.00 88.62 133 ASP A CA 1
ATOM 992 C C . ASP A 1 133 ? -17.768 -19.856 2.565 1.00 88.62 133 ASP A C 1
ATOM 994 O O . ASP A 1 133 ? -16.830 -20.323 3.212 1.00 88.62 133 ASP A O 1
ATOM 998 N N . PHE A 1 134 ? -18.072 -18.559 2.652 1.00 90.44 134 PHE A N 1
ATOM 999 C CA . PHE A 1 134 ? -17.331 -17.634 3.506 1.00 90.44 134 PHE A CA 1
ATOM 1000 C C . PHE A 1 134 ? -17.731 -17.781 4.977 1.00 90.44 134 PHE A C 1
ATOM 1002 O O . PHE A 1 134 ? -18.908 -17.703 5.321 1.00 90.44 134 PHE A O 1
ATOM 1009 N N . HIS A 1 135 ? -16.736 -17.870 5.870 1.00 90.75 135 HIS A N 1
ATOM 1010 C CA . HIS A 1 135 ? -16.958 -17.850 7.325 1.00 90.75 135 HIS A CA 1
ATOM 1011 C C . HIS A 1 135 ? -17.778 -16.626 7.778 1.00 90.75 135 HIS A C 1
ATOM 1013 O O . HIS A 1 135 ? -18.594 -16.703 8.695 1.00 90.75 135 HIS A O 1
ATOM 1019 N N . HIS A 1 136 ? -17.587 -15.490 7.100 1.00 92.81 136 HIS A N 1
ATOM 1020 C CA . HIS A 1 136 ? -18.400 -14.290 7.260 1.00 92.81 136 HIS A CA 1
ATOM 1021 C C . HIS A 1 136 ? -18.969 -13.874 5.903 1.00 92.81 136 HIS A C 1
ATOM 1023 O O . HIS A 1 136 ? -18.244 -13.313 5.085 1.00 92.81 136 HIS A O 1
ATOM 1029 N N . ALA A 1 137 ? -20.263 -14.126 5.682 1.00 91.19 137 ALA A N 1
ATOM 1030 C CA . ALA A 1 137 ? -20.946 -13.753 4.441 1.00 91.19 137 ALA A CA 1
ATOM 1031 C C . ALA A 1 137 ? -20.927 -12.229 4.198 1.00 91.19 137 ALA A C 1
ATOM 1033 O O . ALA A 1 137 ? -20.587 -11.784 3.108 1.00 91.19 137 ALA A O 1
ATOM 1034 N N . ASP A 1 138 ? -21.212 -11.422 5.230 1.00 94.06 138 ASP A N 1
ATOM 1035 C CA . ASP A 1 138 ? -20.959 -9.973 5.225 1.00 94.06 138 ASP A CA 1
ATOM 1036 C C . ASP A 1 138 ? -19.714 -9.657 6.064 1.00 94.06 138 ASP A C 1
ATOM 1038 O O . ASP A 1 138 ? -19.797 -9.316 7.249 1.00 94.06 138 ASP A O 1
ATOM 1042 N N . LEU A 1 139 ? -18.536 -9.782 5.445 1.00 95.69 139 LEU A N 1
ATOM 1043 C CA . LEU A 1 139 ? -17.265 -9.494 6.108 1.00 95.69 139 LEU A CA 1
ATOM 1044 C C . LEU A 1 139 ? -17.205 -8.052 6.634 1.00 95.69 139 LEU A C 1
ATOM 1046 O O . LEU A 1 139 ? -16.750 -7.837 7.755 1.00 95.69 139 LEU A O 1
ATOM 1050 N N . LEU A 1 140 ? -17.661 -7.053 5.868 1.00 96.88 140 LEU A N 1
ATOM 1051 C CA . LEU A 1 140 ? -17.575 -5.652 6.299 1.00 96.88 140 LEU A CA 1
ATOM 1052 C C . LEU A 1 140 ? -18.572 -5.333 7.413 1.00 96.88 140 LEU A C 1
ATOM 1054 O O . LEU A 1 140 ? -18.252 -4.544 8.301 1.00 96.88 140 LEU A O 1
ATOM 1058 N N . GLY A 1 141 ? -19.774 -5.913 7.398 1.00 96.88 141 GLY A N 1
ATOM 1059 C CA . GLY A 1 141 ? -20.704 -5.877 8.531 1.00 96.88 141 GLY A CA 1
ATOM 1060 C C . GLY A 1 141 ? -20.072 -6.458 9.786 1.00 96.88 141 GLY A C 1
ATOM 1061 O O . GLY A 1 141 ? -19.978 -5.778 10.807 1.00 96.88 141 GLY A O 1
ATOM 1062 N N . TRP A 1 142 ? -19.504 -7.658 9.674 1.00 96.25 142 TRP A N 1
ATOM 1063 C CA . TRP A 1 142 ? -18.833 -8.307 10.792 1.00 96.25 142 TRP A CA 1
ATOM 1064 C C . TRP A 1 142 ? -17.638 -7.498 11.322 1.00 96.25 142 TRP A C 1
ATOM 1066 O O . TRP A 1 142 ? -17.494 -7.339 12.538 1.00 96.25 142 TRP A O 1
ATOM 1076 N N . VAL A 1 143 ? -16.805 -6.931 10.439 1.00 97.12 143 VAL A N 1
ATOM 1077 C CA . VAL A 1 143 ? -15.677 -6.062 10.818 1.00 97.12 143 VAL A CA 1
ATOM 1078 C C . VAL A 1 143 ? -16.176 -4.812 11.537 1.00 97.12 143 VAL A C 1
ATOM 1080 O O . VAL A 1 143 ? -15.608 -4.447 12.564 1.00 97.12 143 VAL A O 1
ATOM 1083 N N . ARG A 1 144 ? -17.247 -4.168 11.057 1.00 95.56 144 ARG A N 1
ATOM 1084 C CA . ARG A 1 144 ? -17.862 -3.006 11.724 1.00 95.56 144 ARG A CA 1
ATOM 1085 C C . ARG A 1 144 ? -18.334 -3.358 13.131 1.00 95.56 144 ARG A C 1
ATOM 1087 O O . ARG A 1 144 ? -18.052 -2.624 14.083 1.00 95.56 144 ARG A O 1
ATOM 1094 N N . ASP A 1 145 ? -18.985 -4.504 13.284 1.00 94.19 145 ASP A N 1
ATOM 1095 C CA . ASP A 1 145 ? -19.502 -4.944 14.574 1.00 94.19 145 ASP A CA 1
ATOM 1096 C C . ASP A 1 145 ? -18.400 -5.300 15.569 1.00 94.19 145 ASP A C 1
ATOM 1098 O O . ASP A 1 145 ? -18.522 -4.965 16.754 1.00 94.19 145 ASP A O 1
ATOM 1102 N N . ASN A 1 146 ? -17.301 -5.874 15.077 1.00 94.19 146 ASN A N 1
ATOM 1103 C CA . ASN A 1 146 ? -16.158 -6.330 15.865 1.00 94.19 146 ASN A CA 1
ATOM 1104 C C . ASN A 1 146 ? -14.973 -5.351 15.874 1.00 94.19 146 ASN A C 1
ATOM 1106 O O . ASN A 1 146 ? -13.924 -5.676 16.433 1.00 94.19 146 ASN A O 1
ATOM 1110 N N . ARG A 1 147 ? -15.115 -4.147 15.302 1.00 94.69 147 ARG A N 1
ATOM 1111 C CA . ARG A 1 147 ? -14.005 -3.201 15.110 1.00 94.69 147 ARG A CA 1
ATOM 1112 C C . ARG A 1 147 ? -13.184 -2.951 16.380 1.00 94.69 147 ARG A C 1
ATOM 1114 O O . ARG A 1 147 ? -11.962 -3.032 16.276 1.00 94.69 147 ARG A O 1
ATOM 1121 N N . PRO A 1 148 ? -13.776 -2.679 17.565 1.00 92.12 148 PRO A N 1
ATOM 1122 C CA . PRO A 1 148 ? -12.985 -2.454 18.776 1.00 92.12 148 PRO A CA 1
ATOM 1123 C C . PRO A 1 148 ? -12.068 -3.634 19.110 1.00 92.12 148 PRO A C 1
ATOM 1125 O O . PRO A 1 148 ? -10.903 -3.425 19.431 1.00 92.12 148 PRO A O 1
ATOM 1128 N N . ARG A 1 149 ? -12.558 -4.872 18.951 1.00 91.06 149 ARG A N 1
ATOM 1129 C CA . ARG A 1 149 ? -11.775 -6.097 19.168 1.00 91.06 149 ARG A CA 1
ATOM 1130 C C . ARG A 1 149 ? -10.610 -6.203 18.192 1.00 91.06 149 ARG A C 1
ATOM 1132 O O . ARG A 1 149 ? -9.489 -6.466 18.612 1.00 91.06 149 ARG A O 1
ATOM 1139 N N . LEU A 1 150 ? -10.870 -5.964 16.909 1.00 94.38 150 LEU A N 1
ATOM 1140 C CA . LEU A 1 150 ? -9.856 -6.042 15.854 1.00 94.38 150 LEU A CA 1
ATOM 1141 C C . LEU A 1 150 ? -8.781 -4.958 16.013 1.00 94.38 150 LEU A C 1
ATOM 1143 O O . LEU A 1 150 ? -7.592 -5.245 15.905 1.00 94.38 150 LEU A O 1
ATOM 1147 N N . ALA A 1 151 ? -9.188 -3.727 16.330 1.00 94.00 151 ALA A N 1
ATOM 1148 C CA . ALA A 1 151 ? -8.268 -2.619 16.563 1.00 94.00 151 ALA A CA 1
ATOM 1149 C C . ALA A 1 151 ? -7.386 -2.863 17.798 1.00 94.00 151 ALA A C 1
ATOM 1151 O O . ALA A 1 151 ? -6.174 -2.670 17.731 1.00 94.00 151 ALA A O 1
ATOM 1152 N N . VAL A 1 152 ? -7.967 -3.346 18.904 1.00 92.50 152 VAL A N 1
ATOM 1153 C CA . VAL A 1 152 ? -7.191 -3.715 20.098 1.00 92.50 152 VAL A CA 1
ATOM 1154 C C . VAL A 1 152 ? -6.230 -4.860 19.785 1.00 92.50 152 VAL A C 1
ATOM 1156 O O . VAL A 1 152 ? -5.079 -4.780 20.184 1.00 92.50 152 VAL A O 1
ATOM 1159 N N . ALA A 1 153 ? -6.636 -5.879 19.022 1.00 90.81 153 ALA A N 1
ATOM 1160 C CA . ALA A 1 153 ? -5.735 -6.958 18.608 1.00 90.81 153 ALA A CA 1
ATOM 1161 C C . ALA A 1 153 ? -4.515 -6.447 17.824 1.00 90.81 153 ALA A C 1
ATOM 1163 O O . ALA A 1 153 ? -3.388 -6.809 18.160 1.00 90.81 153 ALA A O 1
ATOM 1164 N N . ALA A 1 154 ? -4.718 -5.556 16.849 1.00 92.94 154 ALA A N 1
ATOM 1165 C CA . ALA A 1 154 ? -3.619 -4.957 16.091 1.00 92.94 154 ALA A CA 1
ATOM 1166 C C . ALA A 1 154 ? -2.656 -4.154 16.989 1.00 92.94 154 ALA A C 1
ATOM 1168 O O . ALA A 1 154 ? -1.438 -4.286 16.875 1.00 92.94 154 ALA A O 1
ATOM 1169 N N . LEU A 1 155 ? -3.191 -3.365 17.926 1.00 92.44 155 LEU A N 1
ATOM 1170 C CA . LEU A 1 155 ? -2.381 -2.602 18.882 1.00 92.44 155 LEU A CA 1
ATOM 1171 C C . LEU A 1 155 ? -1.669 -3.501 19.902 1.00 92.44 155 LEU A C 1
ATOM 1173 O O . LEU A 1 155 ? -0.552 -3.186 20.308 1.00 92.44 155 LEU A O 1
ATOM 1177 N N . THR A 1 156 ? -2.275 -4.622 20.300 1.00 91.75 156 THR A N 1
ATOM 1178 C CA . THR A 1 156 ? -1.661 -5.605 21.203 1.00 91.75 156 THR A CA 1
ATOM 1179 C C . THR A 1 156 ? -0.417 -6.232 20.576 1.00 91.75 156 THR A C 1
ATOM 1181 O O . THR A 1 156 ? 0.568 -6.406 21.2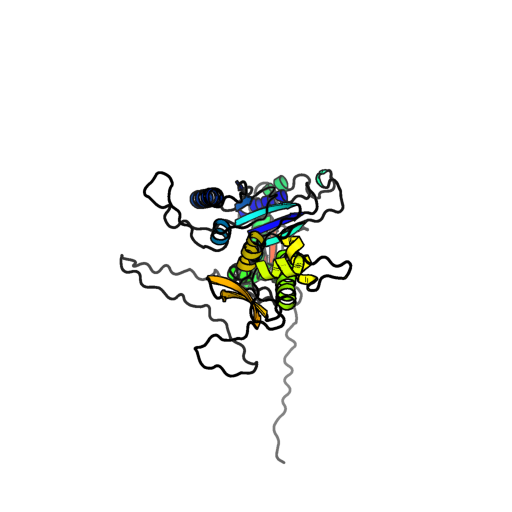86 1.00 91.75 156 THR A O 1
ATOM 1184 N N . ILE A 1 157 ? -0.411 -6.497 19.263 1.00 91.62 157 ILE A N 1
ATOM 1185 C CA . ILE A 1 157 ? 0.786 -6.988 18.552 1.00 91.62 157 ILE A CA 1
ATOM 1186 C C . ILE A 1 157 ? 1.940 -5.987 18.696 1.00 91.62 157 ILE A C 1
ATOM 1188 O O . ILE A 1 157 ? 3.022 -6.352 19.154 1.00 91.62 157 ILE A O 1
ATOM 1192 N N . LEU A 1 158 ? 1.694 -4.710 18.381 1.00 92.62 158 LEU A N 1
ATOM 1193 C CA . LEU A 1 158 ? 2.709 -3.656 18.501 1.00 92.62 158 LEU A CA 1
ATOM 1194 C C . LEU A 1 158 ? 3.173 -3.484 19.950 1.00 92.62 158 LEU A C 1
ATOM 1196 O O . LEU A 1 158 ? 4.370 -3.431 20.220 1.00 92.62 158 LEU A O 1
ATOM 1200 N N . ARG A 1 159 ? 2.236 -3.435 20.901 1.00 89.56 159 ARG A N 1
ATOM 1201 C CA . ARG A 1 159 ? 2.563 -3.307 22.324 1.00 89.56 159 ARG A CA 1
ATOM 1202 C C . ARG A 1 159 ? 3.411 -4.480 22.806 1.00 89.56 159 ARG A C 1
ATOM 1204 O O . ARG A 1 159 ? 4.388 -4.256 23.512 1.00 89.56 159 ARG A O 1
ATOM 1211 N N . GLY A 1 160 ? 3.042 -5.705 22.441 1.00 87.75 160 GLY A N 1
ATOM 1212 C CA . GLY A 1 160 ? 3.788 -6.910 22.784 1.00 87.75 160 GLY A CA 1
ATOM 1213 C C . GLY A 1 160 ? 5.232 -6.836 22.290 1.00 87.75 160 GLY A C 1
ATOM 1214 O O . GLY A 1 160 ? 6.148 -7.120 23.058 1.00 87.75 160 GLY A O 1
ATOM 1215 N N . TYR A 1 161 ? 5.431 -6.366 21.057 1.00 91.31 161 TYR A N 1
ATOM 1216 C CA . TYR A 1 161 ? 6.758 -6.181 20.472 1.00 91.31 161 TYR A CA 1
ATOM 1217 C C . TYR A 1 161 ? 7.610 -5.177 21.266 1.00 91.31 161 TYR A C 1
ATOM 1219 O O . TYR A 1 161 ? 8.751 -5.480 21.617 1.00 91.31 161 TYR A O 1
ATOM 1227 N N . PHE A 1 162 ? 7.040 -4.028 21.650 1.00 91.00 162 PHE A N 1
ATOM 1228 C CA . PHE A 1 162 ? 7.721 -3.056 22.519 1.00 91.00 162 PHE A CA 1
ATOM 1229 C C . PHE A 1 162 ? 8.044 -3.623 23.906 1.00 91.00 162 PHE A C 1
ATOM 1231 O O . PHE A 1 162 ? 9.137 -3.408 24.422 1.00 91.00 162 PHE A O 1
ATOM 1238 N N . VAL A 1 163 ? 7.116 -4.368 24.514 1.00 88.31 163 VAL A N 1
ATOM 1239 C CA . VAL A 1 163 ? 7.323 -5.013 25.826 1.00 88.31 163 VAL A CA 1
ATOM 1240 C C . VAL A 1 163 ? 8.465 -6.031 25.769 1.00 88.31 163 VAL A C 1
ATOM 1242 O O . VAL A 1 163 ? 9.179 -6.195 26.753 1.00 88.31 163 VAL A O 1
ATOM 1245 N N . ALA A 1 164 ? 8.645 -6.701 24.630 1.00 85.94 164 ALA A N 1
ATOM 1246 C CA . ALA A 1 164 ? 9.735 -7.641 24.397 1.00 85.94 164 ALA A CA 1
ATOM 1247 C C . ALA A 1 164 ? 11.086 -6.966 24.086 1.00 85.94 164 ALA A C 1
ATOM 1249 O O . ALA A 1 164 ? 12.056 -7.670 23.822 1.00 85.94 164 ALA A O 1
ATOM 1250 N N . GLY A 1 165 ? 11.162 -5.631 24.110 1.00 88.69 165 GLY A N 1
ATOM 1251 C CA . GLY A 1 165 ? 12.391 -4.884 23.838 1.00 88.69 165 GLY A CA 1
ATOM 1252 C C . GLY A 1 165 ? 12.687 -4.679 22.352 1.00 88.69 165 GLY A C 1
ATOM 1253 O O . GLY A 1 165 ? 13.840 -4.462 22.002 1.00 88.69 165 GLY A O 1
ATOM 1254 N N . CYS A 1 166 ? 11.670 -4.750 21.482 1.00 92.62 166 CYS A N 1
ATOM 1255 C CA . CYS A 1 166 ? 11.807 -4.566 20.033 1.00 92.62 166 CYS A CA 1
ATOM 1256 C C . CYS A 1 166 ? 12.910 -5.445 19.405 1.00 92.62 166 CYS A C 1
ATOM 1258 O O . CYS A 1 166 ? 13.826 -4.916 18.770 1.00 92.62 166 CYS A O 1
ATOM 1260 N N . PRO A 1 167 ? 12.866 -6.779 19.591 1.00 89.25 167 PRO A N 1
ATOM 1261 C CA . PRO A 1 167 ? 13.921 -7.663 19.112 1.00 89.25 167 PRO A CA 1
ATOM 1262 C C . PRO A 1 167 ? 14.105 -7.534 17.597 1.00 89.25 167 PRO A C 1
ATOM 1264 O O . PRO A 1 167 ? 13.143 -7.650 16.831 1.00 89.25 167 PRO A O 1
ATOM 1267 N N . ILE A 1 168 ? 15.354 -7.342 17.167 1.00 85.19 168 ILE A N 1
ATOM 1268 C CA . ILE A 1 168 ? 15.710 -7.199 15.753 1.00 85.19 168 ILE A CA 1
ATOM 1269 C C . ILE A 1 168 ? 15.311 -8.468 15.001 1.00 85.19 168 ILE A C 1
ATOM 1271 O O . ILE A 1 168 ? 15.676 -9.579 15.384 1.00 85.19 168 ILE A O 1
ATOM 1275 N N . GLN A 1 169 ? 14.563 -8.295 13.915 1.00 88.94 169 GLN A N 1
ATOM 1276 C CA . GLN A 1 169 ? 14.208 -9.386 13.016 1.00 88.94 169 GLN A CA 1
ATOM 1277 C C . GLN A 1 169 ? 15.223 -9.448 11.879 1.00 88.94 169 GLN A C 1
ATOM 1279 O O . GLN A 1 169 ? 15.559 -8.420 11.291 1.00 88.94 169 GLN A O 1
ATOM 1284 N N . ALA A 1 170 ? 15.715 -10.650 11.575 1.00 80.06 170 ALA A N 1
ATOM 1285 C CA . ALA A 1 170 ? 16.672 -10.851 10.494 1.00 80.06 170 ALA A CA 1
ATOM 1286 C C . ALA A 1 170 ? 16.101 -10.373 9.148 1.00 80.06 170 ALA A C 1
ATOM 1288 O O . ALA A 1 170 ? 14.899 -10.507 8.897 1.00 80.06 170 ALA A O 1
ATOM 1289 N N . SER A 1 171 ? 16.991 -9.868 8.285 1.00 71.31 171 SER A N 1
ATOM 1290 C CA . SER A 1 171 ? 16.691 -9.328 6.949 1.00 71.31 171 SER A CA 1
ATOM 1291 C C . SER A 1 171 ? 15.656 -8.185 6.939 1.00 71.31 171 SER A C 1
ATOM 1293 O O . SER A 1 171 ? 15.166 -7.753 7.981 1.00 71.31 171 SER A O 1
ATOM 1295 N N . GLY A 1 172 ? 15.333 -7.657 5.754 1.00 66.56 172 GLY A N 1
ATOM 1296 C CA . GLY A 1 172 ? 14.173 -6.781 5.571 1.00 66.56 172 GLY A CA 1
ATOM 1297 C C . GLY A 1 172 ? 14.409 -5.279 5.687 1.00 66.56 172 GLY A C 1
ATOM 1298 O O . GLY A 1 172 ? 13.538 -4.540 6.149 1.00 66.56 172 GLY A O 1
ATOM 1299 N N . GLU A 1 173 ? 15.547 -4.797 5.208 1.00 77.31 173 GLU A N 1
ATOM 1300 C CA . GLU A 1 173 ? 15.693 -3.375 4.927 1.00 77.31 173 GLU A CA 1
ATOM 1301 C C . GLU A 1 173 ? 14.791 -2.970 3.758 1.00 77.31 173 GLU A C 1
ATOM 1303 O O . GLU A 1 173 ? 14.779 -3.588 2.689 1.00 77.31 173 GLU A O 1
ATOM 1308 N N . TRP A 1 174 ? 14.023 -1.902 3.958 1.00 87.25 174 TRP A N 1
ATOM 1309 C CA . TRP A 1 174 ? 13.228 -1.294 2.904 1.00 87.25 174 TRP A CA 1
ATOM 1310 C C . TRP A 1 174 ? 13.569 0.190 2.830 1.00 87.25 174 TRP A C 1
ATOM 1312 O O . TRP A 1 174 ? 13.067 0.993 3.612 1.00 87.25 174 TRP A O 1
ATOM 1322 N N . GLY A 1 175 ? 14.435 0.550 1.875 1.00 83.12 175 GLY A N 1
ATOM 1323 C CA . GLY A 1 175 ? 14.845 1.937 1.644 1.00 83.12 175 GLY A CA 1
ATOM 1324 C C . GLY A 1 175 ? 13.649 2.886 1.510 1.00 83.12 175 GLY A C 1
ATOM 1325 O O . GLY A 1 175 ? 12.643 2.533 0.894 1.00 83.12 175 GLY A O 1
ATOM 1326 N N . SER A 1 176 ? 13.767 4.068 2.121 1.00 84.19 176 SER A N 1
ATOM 1327 C CA . SER A 1 176 ? 12.693 5.062 2.330 1.00 84.19 176 SER A CA 1
ATOM 1328 C C . SER A 1 176 ? 11.562 4.643 3.283 1.00 84.19 176 SER A C 1
ATOM 1330 O O . SER A 1 176 ? 10.735 5.477 3.625 1.00 84.19 176 SER A O 1
ATOM 1332 N N . PHE A 1 177 ? 11.532 3.393 3.753 1.00 90.38 177 PHE A N 1
ATOM 1333 C CA . PHE A 1 177 ? 10.524 2.859 4.680 1.00 90.38 177 PHE A CA 1
ATOM 1334 C C . PHE A 1 177 ? 11.171 2.146 5.879 1.00 90.38 177 PHE A C 1
ATOM 1336 O O . PHE A 1 177 ? 10.563 1.259 6.481 1.00 90.38 177 PHE A O 1
ATOM 1343 N N . THR A 1 178 ? 12.397 2.531 6.251 1.00 89.25 178 THR A N 1
ATOM 1344 C CA . THR A 1 178 ? 13.176 1.900 7.329 1.00 89.25 178 THR A CA 1
ATOM 1345 C C . THR A 1 178 ? 12.412 1.897 8.650 1.00 89.25 178 THR A C 1
ATOM 1347 O O . THR A 1 178 ? 12.302 0.852 9.282 1.00 89.25 178 THR A O 1
ATOM 1350 N N . ASN A 1 179 ? 11.783 3.020 9.010 1.00 89.62 179 ASN A N 1
ATOM 1351 C CA . ASN A 1 179 ? 10.984 3.135 10.235 1.00 89.62 179 ASN A CA 1
ATOM 1352 C C . ASN A 1 179 ? 9.756 2.215 10.211 1.00 89.62 179 ASN A C 1
ATOM 1354 O O . ASN A 1 179 ? 9.444 1.556 11.202 1.00 89.62 179 ASN A O 1
ATOM 1358 N N . TRP A 1 180 ? 9.078 2.121 9.062 1.00 92.25 180 TRP A N 1
ATOM 1359 C CA . TRP A 1 180 ? 7.955 1.198 8.898 1.00 92.25 180 TRP A CA 1
ATOM 1360 C C . TRP A 1 180 ? 8.415 -0.258 9.020 1.00 92.25 180 TRP A C 1
ATOM 1362 O O . TRP A 1 180 ? 7.744 -1.054 9.673 1.00 92.25 180 TRP A O 1
ATOM 1372 N N . SER A 1 181 ? 9.568 -0.605 8.440 1.00 91.69 181 SER A N 1
ATOM 1373 C CA . SER A 1 181 ? 10.118 -1.958 8.534 1.00 91.69 181 SER A CA 1
ATOM 1374 C C . SER A 1 181 ? 10.524 -2.307 9.971 1.00 91.69 181 SER A C 1
ATOM 1376 O O . SER A 1 181 ? 10.102 -3.332 10.502 1.00 91.69 181 SER A O 1
ATOM 1378 N N . ALA A 1 182 ? 11.258 -1.413 10.638 1.00 90.38 182 ALA A N 1
ATOM 1379 C CA . ALA A 1 182 ? 11.735 -1.599 12.006 1.00 90.38 182 ALA A CA 1
ATOM 1380 C C . ALA A 1 182 ? 10.598 -1.772 13.026 1.00 90.38 182 ALA A C 1
ATOM 1382 O O . ALA A 1 182 ? 10.773 -2.467 14.028 1.00 90.38 182 ALA A O 1
ATOM 1383 N N . LEU A 1 183 ? 9.440 -1.157 12.763 1.00 92.94 183 LEU A N 1
ATOM 1384 C CA . LEU A 1 183 ? 8.278 -1.211 13.640 1.00 92.94 183 LEU A CA 1
ATOM 1385 C C . LEU A 1 183 ? 7.238 -2.242 13.186 1.00 92.94 183 LEU A C 1
ATOM 1387 O O . LEU A 1 183 ? 6.992 -3.226 13.877 1.00 92.94 183 LEU A O 1
ATOM 1391 N N . VAL A 1 184 ? 6.593 -2.007 12.042 1.00 94.00 184 VAL A N 1
ATOM 1392 C CA . VAL A 1 184 ? 5.401 -2.755 11.617 1.00 94.00 184 VAL A CA 1
ATOM 1393 C C . VAL A 1 184 ? 5.778 -4.147 11.137 1.00 94.00 184 VAL A C 1
ATOM 1395 O O . VAL A 1 184 ? 5.219 -5.128 11.624 1.00 94.00 184 VAL A O 1
ATOM 1398 N N . ARG A 1 185 ? 6.735 -4.256 10.207 1.00 93.75 185 ARG A N 1
ATOM 1399 C CA . ARG A 1 185 ? 7.199 -5.564 9.723 1.00 93.75 185 ARG A CA 1
ATOM 1400 C C . ARG A 1 185 ? 7.791 -6.369 10.875 1.00 93.75 185 ARG A C 1
ATOM 1402 O O . ARG A 1 185 ? 7.381 -7.511 11.064 1.00 93.75 185 ARG A O 1
ATOM 1409 N N . SER A 1 186 ? 8.714 -5.789 11.642 1.00 93.50 186 SER A N 1
ATOM 1410 C CA . SER A 1 186 ? 9.368 -6.510 12.736 1.00 93.50 186 SER A CA 1
ATOM 1411 C C . SER A 1 186 ? 8.373 -7.029 13.770 1.00 93.50 186 SER A C 1
ATOM 1413 O O . SER A 1 186 ? 8.485 -8.182 14.169 1.00 93.50 186 SER A O 1
ATOM 1415 N N . ALA A 1 187 ? 7.356 -6.244 14.146 1.00 94.12 187 ALA A N 1
ATOM 1416 C CA . ALA A 1 187 ? 6.320 -6.705 15.069 1.00 94.12 187 ALA A CA 1
ATOM 1417 C C . ALA A 1 187 ? 5.498 -7.878 14.506 1.00 94.12 187 ALA A C 1
ATOM 1419 O O . ALA A 1 187 ? 5.147 -8.788 15.254 1.00 94.12 187 ALA A O 1
ATOM 1420 N N . LEU A 1 188 ? 5.205 -7.886 13.200 1.00 93.81 188 LEU A N 1
ATOM 1421 C CA . LEU A 1 188 ? 4.502 -8.998 12.552 1.00 93.81 188 LEU A CA 1
ATOM 1422 C C . LEU A 1 188 ? 5.355 -10.271 12.528 1.00 93.81 188 LEU A C 1
ATOM 1424 O O . LEU A 1 188 ? 4.867 -11.332 12.912 1.00 93.81 188 LEU A O 1
ATOM 1428 N N . VAL A 1 189 ? 6.621 -10.163 12.118 1.00 93.50 189 VAL A N 1
ATOM 1429 C CA . VAL A 1 189 ? 7.548 -11.307 12.056 1.00 93.50 189 VAL A CA 1
ATOM 1430 C C . VAL A 1 189 ? 7.821 -11.859 13.454 1.00 93.50 189 VAL A C 1
ATOM 1432 O O . VAL A 1 189 ? 7.732 -13.064 13.671 1.00 93.50 189 VAL A O 1
ATOM 1435 N N . TRP A 1 190 ? 8.041 -10.978 14.432 1.00 93.19 190 TRP A N 1
ATOM 1436 C CA . TRP A 1 190 ? 8.184 -11.350 15.839 1.00 93.19 190 TRP A CA 1
ATOM 1437 C C . TRP A 1 190 ? 6.944 -12.069 16.387 1.00 93.19 190 TRP A C 1
ATOM 1439 O O . TRP A 1 190 ? 7.072 -13.024 17.149 1.00 93.19 190 TRP A O 1
ATOM 1449 N N . ALA A 1 191 ? 5.743 -11.654 15.974 1.00 91.00 191 ALA A N 1
ATOM 1450 C CA . ALA A 1 191 ? 4.495 -12.321 16.341 1.00 91.00 191 ALA A CA 1
ATOM 1451 C C . ALA A 1 191 ? 4.276 -13.667 15.615 1.00 91.00 191 ALA A C 1
ATOM 1453 O O . ALA A 1 191 ? 3.230 -14.289 15.794 1.00 91.00 191 ALA A O 1
ATOM 1454 N N . GLY A 1 192 ? 5.240 -14.123 14.806 1.00 90.25 192 GLY A N 1
ATOM 1455 C CA . GLY A 1 192 ? 5.212 -15.402 14.096 1.00 90.25 192 GLY A CA 1
ATOM 1456 C C . GLY A 1 192 ? 4.594 -15.344 12.698 1.00 90.25 192 GLY A C 1
ATOM 1457 O O . GLY A 1 192 ? 4.383 -16.391 12.086 1.00 90.25 192 GLY A O 1
ATOM 1458 N N . ALA A 1 193 ? 4.286 -14.155 12.171 1.00 90.81 193 ALA A N 1
ATOM 1459 C CA . ALA A 1 193 ? 3.815 -14.023 10.797 1.00 90.81 193 ALA A CA 1
ATOM 1460 C C . ALA A 1 193 ? 4.970 -14.174 9.792 1.00 90.81 193 ALA A C 1
ATOM 1462 O O . ALA A 1 193 ? 6.125 -13.866 10.083 1.00 90.81 193 ALA A O 1
ATOM 1463 N N . ALA A 1 194 ? 4.644 -14.603 8.572 1.00 90.12 194 ALA A N 1
ATOM 1464 C CA . ALA A 1 194 ? 5.600 -14.590 7.470 1.00 90.12 194 ALA A CA 1
ATOM 1465 C C . ALA A 1 194 ? 6.055 -13.155 7.153 1.00 90.12 194 ALA A C 1
ATOM 1467 O O . ALA A 1 194 ? 5.275 -12.208 7.275 1.00 90.12 194 ALA A O 1
ATOM 1468 N N . ASP A 1 195 ? 7.301 -13.001 6.700 1.00 91.44 195 ASP A N 1
ATOM 1469 C CA . ASP A 1 195 ? 7.847 -11.691 6.353 1.00 91.44 195 ASP A CA 1
ATOM 1470 C C . ASP A 1 195 ? 7.134 -11.093 5.126 1.00 91.44 195 ASP A C 1
ATOM 1472 O O . ASP A 1 195 ? 7.271 -11.623 4.015 1.00 91.44 195 ASP A O 1
ATOM 1476 N N . PRO A 1 196 ? 6.413 -9.964 5.274 1.00 90.25 196 PRO A N 1
ATOM 1477 C CA . PRO A 1 196 ? 5.723 -9.339 4.156 1.00 90.25 196 PRO A CA 1
ATOM 1478 C C . PRO A 1 196 ? 6.675 -8.827 3.067 1.00 90.25 196 PRO A C 1
ATOM 1480 O O . PRO A 1 196 ? 6.253 -8.701 1.921 1.00 90.25 196 PRO A O 1
ATOM 1483 N N . LEU A 1 197 ? 7.950 -8.541 3.363 1.00 89.06 197 LEU A N 1
ATOM 1484 C CA . LEU A 1 197 ? 8.894 -8.064 2.346 1.00 89.06 197 LEU A CA 1
ATOM 1485 C C . LEU A 1 197 ? 9.322 -9.156 1.360 1.00 89.06 197 LEU A C 1
ATOM 1487 O O . LEU A 1 197 ? 9.770 -8.821 0.261 1.00 89.06 197 LEU A O 1
ATOM 1491 N N . ALA A 1 198 ? 9.116 -10.437 1.682 1.00 84.81 198 ALA A N 1
ATOM 1492 C CA . ALA A 1 198 ? 9.380 -11.540 0.758 1.00 84.81 198 ALA A CA 1
ATOM 1493 C C . ALA A 1 198 ? 8.591 -11.396 -0.561 1.00 84.81 198 ALA A C 1
ATOM 1495 O O . ALA A 1 198 ? 9.070 -11.782 -1.629 1.00 84.81 198 ALA A O 1
ATOM 1496 N N . THR A 1 199 ? 7.413 -10.761 -0.528 1.00 79.88 199 THR A N 1
ATOM 1497 C CA . THR A 1 199 ? 6.587 -10.542 -1.726 1.00 79.88 199 THR A CA 1
ATOM 1498 C C . THR A 1 199 ? 7.212 -9.556 -2.714 1.00 79.88 199 THR A C 1
ATOM 1500 O O . THR A 1 199 ? 6.927 -9.614 -3.911 1.00 79.88 199 THR A O 1
ATOM 1503 N N . ARG A 1 200 ? 8.100 -8.667 -2.251 1.00 77.19 200 ARG A N 1
ATOM 1504 C CA . ARG A 1 200 ? 8.797 -7.698 -3.110 1.00 77.19 200 ARG A CA 1
ATOM 1505 C C . ARG A 1 200 ? 9.815 -8.374 -4.015 1.00 77.19 200 ARG A C 1
ATOM 1507 O O . ARG A 1 200 ? 9.951 -7.967 -5.165 1.00 77.19 200 ARG A O 1
ATOM 1514 N N . VAL A 1 201 ? 10.486 -9.420 -3.529 1.00 63.25 201 VAL A N 1
ATOM 1515 C CA . VAL A 1 201 ? 11.417 -10.220 -4.342 1.00 63.25 201 VAL A CA 1
ATOM 1516 C C . VAL A 1 201 ? 10.654 -10.880 -5.492 1.00 63.25 201 VAL A C 1
ATOM 1518 O O . VAL A 1 201 ? 11.051 -10.747 -6.645 1.00 63.25 201 VAL A O 1
ATOM 1521 N N . ALA A 1 202 ? 9.496 -11.481 -5.196 1.00 50.25 202 ALA A N 1
ATOM 1522 C CA . ALA A 1 202 ? 8.632 -12.100 -6.201 1.00 50.25 202 ALA A CA 1
ATOM 1523 C C . ALA A 1 202 ? 8.064 -11.092 -7.218 1.00 50.25 202 ALA A C 1
ATOM 1525 O O . ALA A 1 202 ? 7.944 -11.410 -8.396 1.00 50.25 202 ALA A O 1
ATOM 1526 N N . ALA A 1 203 ? 7.744 -9.863 -6.797 1.00 51.75 203 ALA A N 1
ATOM 1527 C CA . ALA A 1 203 ? 7.266 -8.824 -7.712 1.00 51.75 203 ALA A CA 1
ATOM 1528 C C . ALA A 1 203 ? 8.380 -8.187 -8.559 1.00 51.75 203 ALA A C 1
ATOM 1530 O O . ALA A 1 203 ? 8.114 -7.750 -9.673 1.00 51.75 203 ALA A O 1
ATOM 1531 N N . THR A 1 204 ? 9.617 -8.157 -8.055 1.00 51.16 204 THR A N 1
ATOM 1532 C CA . THR A 1 204 ? 10.795 -7.670 -8.801 1.00 51.16 204 THR A CA 1
ATOM 1533 C C . THR A 1 204 ? 11.336 -8.732 -9.769 1.00 51.16 204 THR A C 1
ATOM 1535 O O . THR A 1 204 ? 12.082 -8.407 -10.685 1.00 51.16 204 THR A O 1
ATOM 1538 N N . ALA A 1 205 ? 10.956 -10.003 -9.602 1.00 41.47 205 ALA A N 1
ATOM 1539 C CA . ALA A 1 205 ? 11.317 -11.086 -10.520 1.00 41.47 205 ALA A CA 1
ATOM 1540 C C . ALA A 1 205 ? 10.546 -11.047 -11.858 1.00 41.47 205 ALA A C 1
ATOM 1542 O O . ALA A 1 205 ? 10.952 -11.714 -12.800 1.00 41.47 205 ALA A O 1
ATOM 1543 N N . ASN A 1 206 ? 9.482 -10.240 -11.956 1.00 39.41 206 ASN A N 1
ATOM 1544 C CA . ASN A 1 206 ? 8.664 -10.041 -13.164 1.00 39.41 206 ASN A CA 1
ATOM 1545 C C . ASN A 1 206 ? 9.041 -8.755 -13.935 1.00 39.41 206 ASN A C 1
ATOM 1547 O O . ASN A 1 206 ? 8.192 -8.095 -14.532 1.00 39.41 206 ASN A O 1
ATOM 1551 N N . ASP A 1 207 ? 10.299 -8.329 -13.841 1.00 50.56 207 ASP A N 1
ATOM 1552 C CA . ASP A 1 207 ? 10.738 -7.020 -14.318 1.00 50.56 207 ASP A CA 1
ATOM 1553 C C . ASP A 1 207 ? 11.223 -7.116 -15.775 1.00 50.56 207 ASP A C 1
ATOM 1555 O O . ASP A 1 207 ? 12.421 -7.248 -16.031 1.00 50.56 207 ASP A O 1
ATOM 1559 N N . ASP A 1 208 ? 10.297 -6.991 -16.735 1.00 52.38 208 ASP A N 1
ATOM 1560 C CA . ASP A 1 208 ? 10.595 -6.837 -18.175 1.00 52.38 208 ASP A CA 1
ATOM 1561 C C . ASP A 1 208 ? 11.675 -5.755 -18.400 1.00 52.38 208 ASP A C 1
ATOM 1563 O O . ASP A 1 208 ? 12.518 -5.833 -19.288 1.00 52.38 208 ASP A O 1
ATOM 1567 N N . ALA A 1 209 ? 11.726 -4.732 -17.533 1.00 63.34 209 ALA A N 1
ATOM 1568 C CA . ALA A 1 209 ? 12.733 -3.678 -17.604 1.00 63.34 209 ALA A CA 1
ATOM 1569 C C . ALA A 1 209 ? 14.147 -4.129 -17.197 1.00 63.34 209 ALA A C 1
ATOM 1571 O O . ALA A 1 209 ? 15.109 -3.453 -17.577 1.00 63.34 209 ALA A O 1
ATOM 1572 N N . ARG A 1 210 ? 14.273 -5.200 -16.405 1.00 68.88 210 ARG A N 1
ATOM 1573 C CA . ARG A 1 210 ? 15.534 -5.799 -15.947 1.00 68.88 210 ARG A CA 1
ATOM 1574 C C . ARG A 1 210 ? 16.046 -6.816 -16.963 1.00 68.88 210 ARG A C 1
ATOM 1576 O O . ARG A 1 210 ? 17.239 -6.798 -17.254 1.00 68.88 210 ARG A O 1
ATOM 1583 N N . GLU A 1 211 ? 15.154 -7.608 -17.553 1.00 74.62 211 GLU A N 1
ATOM 1584 C CA . GLU A 1 211 ? 15.476 -8.479 -18.689 1.00 74.62 211 GLU A CA 1
ATOM 1585 C C . GLU A 1 211 ? 15.913 -7.648 -19.903 1.00 74.62 211 GLU A C 1
ATOM 1587 O O . GLU A 1 211 ? 16.996 -7.864 -20.446 1.00 74.62 211 GLU A O 1
ATOM 1592 N N . LEU A 1 212 ? 15.172 -6.583 -20.231 1.00 81.50 212 LEU A N 1
ATOM 1593 C CA . LEU A 1 212 ? 15.560 -5.653 -21.289 1.00 81.50 212 LEU A CA 1
ATOM 1594 C C . LEU A 1 212 ? 16.883 -4.932 -20.993 1.00 81.50 212 LEU A C 1
ATOM 1596 O O . LEU A 1 212 ? 17.664 -4.687 -21.909 1.00 81.50 212 LEU A O 1
ATOM 1600 N N . LEU A 1 213 ? 17.169 -4.581 -19.732 1.00 81.06 213 LEU A N 1
ATOM 1601 C CA . LEU A 1 213 ? 18.466 -4.002 -19.358 1.00 81.06 213 LEU A CA 1
ATOM 1602 C C . LEU A 1 213 ? 19.609 -5.001 -19.587 1.00 81.06 213 LEU A C 1
ATOM 1604 O O . LEU A 1 213 ? 20.645 -4.611 -20.127 1.00 81.06 213 LEU A O 1
ATOM 1608 N N . ALA A 1 214 ? 19.418 -6.267 -19.212 1.00 86.56 214 ALA A N 1
ATOM 1609 C CA . ALA A 1 214 ? 20.392 -7.323 -19.462 1.00 86.56 214 ALA A CA 1
ATOM 1610 C C . ALA A 1 214 ? 20.630 -7.505 -20.971 1.00 86.56 214 ALA A C 1
ATOM 1612 O O . ALA A 1 214 ? 21.777 -7.466 -21.418 1.00 86.56 214 ALA A O 1
ATOM 1613 N N . MET A 1 215 ? 19.556 -7.588 -21.766 1.00 90.81 215 MET A N 1
ATOM 1614 C CA . MET A 1 215 ? 19.645 -7.702 -23.225 1.00 90.81 215 MET A CA 1
ATOM 1615 C C . MET A 1 215 ? 20.296 -6.480 -23.879 1.00 90.81 215 MET A C 1
ATOM 1617 O O . MET A 1 215 ? 21.075 -6.626 -24.814 1.00 90.81 215 MET A O 1
ATOM 1621 N N . LEU A 1 216 ? 20.026 -5.267 -23.389 1.00 91.00 216 LEU A N 1
ATOM 1622 C CA . LEU A 1 216 ? 20.659 -4.051 -23.903 1.00 91.00 216 LEU A CA 1
ATOM 1623 C C . LEU A 1 216 ? 22.155 -3.994 -23.589 1.00 91.00 216 LEU A C 1
ATOM 1625 O O . LEU A 1 216 ? 22.919 -3.546 -24.437 1.00 91.00 216 LEU A O 1
ATOM 1629 N N . ILE A 1 217 ? 22.583 -4.420 -22.399 1.00 89.94 217 ILE A N 1
ATOM 1630 C CA . ILE A 1 217 ? 24.008 -4.433 -22.039 1.00 89.94 217 ILE A CA 1
ATOM 1631 C C . ILE A 1 217 ? 24.762 -5.443 -22.902 1.00 89.94 217 ILE A C 1
ATOM 1633 O O . ILE A 1 217 ? 25.720 -5.062 -23.569 1.00 89.94 217 ILE A O 1
ATOM 1637 N N . VAL A 1 218 ? 24.277 -6.683 -22.976 1.00 93.38 218 VAL A N 1
ATOM 1638 C CA . VAL A 1 218 ? 24.890 -7.720 -23.820 1.00 93.38 218 VAL A CA 1
ATOM 1639 C C . VAL A 1 218 ? 24.835 -7.324 -25.299 1.00 93.38 218 VAL A C 1
ATOM 1641 O O . VAL A 1 218 ? 25.838 -7.396 -25.999 1.00 93.38 218 VAL A O 1
ATOM 1644 N N . GLY A 1 219 ? 23.693 -6.829 -25.777 1.00 93.00 219 GLY A N 1
ATOM 1645 C CA . GLY A 1 219 ? 23.521 -6.440 -27.174 1.00 93.00 219 GLY A CA 1
ATOM 1646 C C . GLY A 1 219 ? 24.397 -5.257 -27.601 1.00 93.00 219 GLY A C 1
ATOM 1647 O O . GLY A 1 219 ? 24.884 -5.228 -28.728 1.00 93.00 219 GLY A O 1
ATOM 1648 N N . VAL A 1 220 ? 24.632 -4.270 -26.730 1.00 92.31 220 VAL A N 1
ATOM 1649 C CA . VAL A 1 220 ? 25.559 -3.171 -27.057 1.00 92.31 220 VAL A CA 1
ATOM 1650 C C . VAL A 1 220 ? 27.008 -3.669 -27.092 1.00 92.31 220 VAL A C 1
ATOM 1652 O O . VAL A 1 220 ? 27.751 -3.219 -27.958 1.00 92.31 220 VAL A O 1
ATOM 1655 N N . GLU A 1 221 ? 27.403 -4.615 -26.234 1.00 92.06 221 GLU A N 1
ATOM 1656 C CA . GLU A 1 221 ? 28.728 -5.262 -26.300 1.00 92.06 221 GLU A CA 1
ATOM 1657 C C . GLU A 1 221 ? 28.909 -6.084 -27.587 1.00 92.06 221 GLU A C 1
ATOM 1659 O O . GLU A 1 221 ? 29.971 -6.016 -28.202 1.00 92.06 221 GLU A O 1
ATOM 1664 N N . GLU A 1 222 ? 27.869 -6.793 -28.047 1.00 91.38 222 GLU A N 1
ATOM 1665 C CA . GLU A 1 222 ? 27.886 -7.501 -29.339 1.00 91.38 222 GLU A CA 1
ATOM 1666 C C . GLU A 1 222 ? 28.158 -6.549 -30.516 1.00 91.38 222 GLU A C 1
ATOM 1668 O O . GLU A 1 222 ? 28.881 -6.902 -31.446 1.00 91.38 222 GLU A O 1
ATOM 1673 N N . ALA A 1 223 ? 27.582 -5.342 -30.487 1.00 89.06 223 ALA A N 1
ATOM 1674 C CA . ALA A 1 223 ? 27.776 -4.338 -31.536 1.00 89.06 223 ALA A CA 1
ATOM 1675 C C . ALA A 1 223 ? 29.058 -3.506 -31.383 1.00 89.06 223 ALA A C 1
ATOM 1677 O O . ALA A 1 223 ? 29.509 -2.918 -32.366 1.00 89.06 223 ALA A O 1
ATOM 1678 N N . ASP A 1 224 ? 29.643 -3.449 -30.184 1.00 91.88 224 ASP A N 1
ATOM 1679 C CA . ASP A 1 224 ? 30.859 -2.694 -29.867 1.00 91.88 224 ASP A CA 1
ATOM 1680 C C . ASP A 1 224 ? 31.922 -3.551 -29.145 1.00 91.88 224 ASP A C 1
ATOM 1682 O O . ASP A 1 224 ? 32.284 -3.240 -28.006 1.00 91.88 224 ASP A O 1
ATOM 1686 N N . PRO A 1 225 ? 32.482 -4.601 -29.783 1.00 84.62 225 PRO A N 1
ATOM 1687 C CA . PRO A 1 225 ? 33.460 -5.481 -29.131 1.00 84.62 225 PRO A CA 1
ATOM 1688 C C . PRO A 1 225 ? 34.723 -4.752 -28.645 1.00 84.62 225 PRO A C 1
ATOM 1690 O O . PRO A 1 225 ? 35.357 -5.160 -27.676 1.00 84.62 225 PRO A O 1
ATOM 1693 N N . ASP A 1 226 ? 35.080 -3.652 -29.315 1.00 85.31 226 ASP A N 1
ATOM 1694 C CA . ASP A 1 226 ? 36.248 -2.825 -28.999 1.00 85.31 226 ASP A CA 1
ATOM 1695 C C . ASP A 1 226 ? 35.970 -1.769 -27.916 1.00 85.31 226 ASP A C 1
ATOM 1697 O O . ASP A 1 226 ? 36.882 -1.045 -27.504 1.00 85.31 226 ASP A O 1
ATOM 1701 N N . GLY A 1 227 ? 34.712 -1.597 -27.501 1.00 83.56 227 GLY A N 1
ATOM 1702 C CA . GLY A 1 227 ? 34.324 -0.576 -26.537 1.00 83.56 227 GLY A CA 1
ATOM 1703 C C . GLY A 1 227 ? 34.568 0.862 -27.020 1.00 83.56 227 GLY A C 1
ATOM 1704 O O . GLY A 1 227 ? 34.832 1.735 -26.193 1.00 83.56 227 GLY A O 1
ATOM 1705 N N . LYS A 1 228 ? 34.539 1.155 -28.323 1.00 86.56 228 LYS A N 1
ATOM 1706 C CA . LYS A 1 228 ? 34.773 2.515 -28.866 1.00 86.56 228 LYS A CA 1
ATOM 1707 C C . LYS A 1 228 ? 33.503 3.373 -28.884 1.00 86.56 228 LYS A C 1
ATOM 1709 O O . LYS A 1 228 ? 33.566 4.580 -29.125 1.00 86.56 228 LYS A O 1
ATOM 1714 N N . GLY A 1 229 ? 32.366 2.757 -28.595 1.00 89.50 229 GLY A N 1
ATOM 1715 C CA . GLY A 1 229 ? 31.036 3.327 -28.599 1.00 89.50 229 GLY A CA 1
ATOM 1716 C C . GLY A 1 229 ? 30.404 3.305 -29.984 1.00 89.50 229 GLY A C 1
ATOM 1717 O O . GLY A 1 229 ? 30.982 3.801 -30.951 1.00 89.50 229 GLY A O 1
ATOM 1718 N N . VAL A 1 230 ? 29.168 2.821 -30.067 1.00 92.62 230 VAL A N 1
ATOM 1719 C CA . VAL A 1 230 ? 28.369 2.722 -31.297 1.00 92.62 230 VAL A CA 1
ATOM 1720 C C . VAL A 1 230 ? 27.251 3.753 -31.337 1.00 92.62 230 VAL A C 1
ATOM 1722 O O . VAL A 1 230 ? 26.662 4.128 -30.326 1.00 92.62 230 VAL A O 1
ATOM 1725 N N . THR A 1 231 ? 26.929 4.245 -32.523 1.00 93.31 231 THR A N 1
ATOM 1726 C CA . THR A 1 231 ? 25.785 5.129 -32.760 1.00 93.31 231 THR A CA 1
ATOM 1727 C C . THR A 1 231 ? 24.535 4.311 -33.073 1.00 93.31 231 THR A C 1
ATOM 1729 O O . THR A 1 231 ? 24.606 3.190 -33.570 1.00 93.31 231 THR A O 1
ATOM 1732 N N . THR A 1 232 ? 23.349 4.889 -32.872 1.00 89.88 232 THR A N 1
ATOM 1733 C CA . THR A 1 232 ? 22.089 4.208 -33.224 1.00 89.88 232 THR A CA 1
ATOM 1734 C C . THR A 1 232 ? 21.956 3.912 -34.719 1.00 89.88 232 THR A C 1
ATOM 1736 O O . THR A 1 232 ? 21.256 2.976 -35.077 1.00 89.88 232 THR A O 1
ATOM 1739 N N . ASN A 1 233 ? 22.632 4.680 -35.581 1.00 88.69 233 ASN A N 1
ATOM 1740 C CA . ASN A 1 233 ? 22.657 4.430 -37.025 1.00 88.69 233 ASN A CA 1
ATOM 1741 C C . ASN A 1 233 ? 23.611 3.282 -37.390 1.00 88.69 233 ASN A C 1
ATOM 1743 O O . ASN A 1 233 ? 23.346 2.543 -38.331 1.00 88.69 233 ASN A O 1
ATOM 1747 N N . GLU A 1 234 ? 24.725 3.130 -36.666 1.00 89.38 234 GLU A N 1
ATOM 1748 C CA . GLU A 1 234 ? 25.609 1.963 -36.805 1.00 89.38 234 GLU A CA 1
ATOM 1749 C C . GLU A 1 234 ? 24.868 0.692 -36.352 1.00 89.38 234 GLU A C 1
ATOM 1751 O O . GLU A 1 234 ? 24.877 -0.298 -37.077 1.00 89.38 234 GLU A O 1
ATOM 1756 N N . ILE A 1 235 ? 24.115 0.759 -35.245 1.00 90.12 235 ILE A N 1
ATOM 1757 C CA . ILE A 1 235 ? 23.225 -0.326 -34.791 1.00 90.12 235 ILE A CA 1
ATOM 1758 C C . ILE A 1 235 ? 22.154 -0.654 -35.843 1.00 90.12 235 ILE A C 1
ATOM 1760 O O . ILE A 1 235 ? 21.947 -1.817 -36.167 1.00 90.12 235 ILE A O 1
ATOM 1764 N N . GLU A 1 236 ? 21.493 0.355 -36.417 1.00 89.25 236 GLU A N 1
ATOM 1765 C CA . GLU A 1 236 ? 20.500 0.146 -37.479 1.00 89.25 236 GLU A CA 1
ATOM 1766 C C . GLU A 1 236 ? 21.092 -0.603 -38.676 1.00 89.25 236 GLU A C 1
ATOM 1768 O O . GLU A 1 236 ? 20.478 -1.542 -39.179 1.00 89.25 236 GLU A O 1
ATOM 1773 N N . ARG A 1 237 ? 22.310 -0.232 -39.097 1.00 87.25 237 ARG A N 1
ATOM 1774 C CA . ARG A 1 237 ? 23.025 -0.926 -40.174 1.00 87.25 237 ARG A CA 1
ATOM 1775 C C . ARG A 1 237 ? 23.288 -2.385 -39.813 1.00 87.25 237 ARG A C 1
ATOM 1777 O O . ARG A 1 237 ? 22.926 -3.253 -40.602 1.00 87.25 237 ARG A O 1
ATOM 1784 N N . LEU A 1 238 ? 23.820 -2.652 -38.618 1.00 85.19 238 LEU A N 1
ATOM 1785 C CA . LEU A 1 238 ? 24.086 -4.010 -38.125 1.00 85.19 238 LEU A CA 1
ATOM 1786 C C . LEU A 1 238 ? 22.827 -4.891 -38.122 1.00 85.19 238 LEU A C 1
ATOM 1788 O O . LEU A 1 238 ? 22.892 -6.050 -38.516 1.00 85.19 238 LEU A O 1
ATOM 1792 N N . LEU A 1 239 ? 21.676 -4.332 -37.743 1.00 83.00 239 LEU A N 1
ATOM 1793 C CA . LEU A 1 239 ? 20.402 -5.057 -37.682 1.00 83.00 239 LEU A CA 1
ATOM 1794 C C . LEU A 1 239 ? 19.695 -5.187 -39.042 1.00 83.00 239 LEU A C 1
ATOM 1796 O O . LEU A 1 239 ? 18.842 -6.054 -39.219 1.00 83.00 239 LEU A O 1
ATOM 1800 N N . SER A 1 240 ? 20.018 -4.320 -40.005 1.00 77.44 240 SER A N 1
ATOM 1801 C CA . SER A 1 240 ? 19.406 -4.316 -41.341 1.00 77.44 240 SER A CA 1
ATOM 1802 C C . SER A 1 240 ? 19.990 -5.356 -42.305 1.00 77.44 240 SER A C 1
ATOM 1804 O O . SER A 1 240 ? 19.350 -5.687 -43.306 1.00 77.44 240 SER A O 1
ATOM 1806 N N . HIS A 1 241 ? 21.168 -5.910 -42.004 1.00 64.00 241 HIS A N 1
ATOM 1807 C CA . HIS A 1 241 ? 21.769 -6.995 -42.775 1.00 64.00 241 HIS A CA 1
ATOM 1808 C C . HIS A 1 241 ? 21.059 -8.325 -42.470 1.00 64.00 241 HIS A C 1
ATOM 1810 O O . HIS A 1 241 ? 21.498 -9.110 -41.638 1.00 64.00 241 HIS A O 1
ATOM 1816 N N . ARG A 1 242 ? 19.931 -8.577 -43.150 1.00 55.19 242 ARG A N 1
ATOM 1817 C CA . ARG A 1 242 ? 19.331 -9.915 -43.241 1.00 55.19 242 ARG A CA 1
ATOM 1818 C C . ARG A 1 242 ? 20.160 -10.773 -44.195 1.00 55.19 242 ARG A C 1
ATOM 1820 O O . ARG A 1 242 ? 20.019 -10.651 -45.408 1.00 55.19 242 ARG A O 1
ATOM 1827 N N . THR A 1 243 ? 20.995 -11.643 -43.654 1.00 52.09 243 THR A N 1
ATOM 1828 C CA . THR A 1 243 ? 21.370 -12.898 -44.315 1.00 52.09 243 THR A CA 1
ATOM 1829 C C . THR A 1 243 ? 20.485 -14.011 -43.754 1.00 52.09 243 THR A C 1
ATOM 1831 O O . THR A 1 243 ? 20.026 -13.901 -42.621 1.00 52.09 243 THR A O 1
ATOM 1834 N N . ASP A 1 244 ? 20.245 -15.086 -44.508 1.00 53.97 244 ASP A N 1
ATOM 1835 C CA . ASP A 1 244 ? 19.535 -16.299 -44.041 1.00 53.97 244 ASP A CA 1
ATOM 1836 C C . ASP A 1 244 ? 20.306 -17.076 -42.937 1.00 53.97 244 ASP A C 1
ATOM 1838 O O . ASP A 1 244 ? 19.968 -18.204 -42.587 1.00 53.97 244 ASP A O 1
ATOM 1842 N N . GLU A 1 245 ? 21.332 -16.450 -42.357 1.00 58.66 245 GLU A N 1
ATOM 1843 C CA . GLU A 1 245 ? 22.155 -16.916 -41.246 1.00 58.66 245 GLU A CA 1
ATOM 1844 C C . GLU A 1 245 ? 21.974 -15.975 -40.046 1.00 58.66 245 GLU A C 1
ATOM 1846 O O . GLU A 1 245 ? 21.702 -14.783 -40.209 1.00 58.66 245 GLU A O 1
ATOM 1851 N N . MET A 1 246 ? 22.106 -16.530 -38.838 1.00 56.25 246 MET A N 1
ATOM 1852 C CA . MET A 1 246 ? 21.852 -15.859 -37.559 1.00 56.25 246 MET A CA 1
ATOM 1853 C C . MET A 1 246 ? 22.497 -14.454 -37.506 1.00 56.25 246 MET A C 1
ATOM 1855 O O . MET A 1 246 ? 23.670 -14.322 -37.860 1.00 56.25 246 MET A O 1
ATOM 1859 N N . PRO A 1 247 ? 21.765 -13.399 -37.089 1.00 62.31 247 PRO A N 1
ATOM 1860 C CA . PRO A 1 247 ? 22.278 -12.030 -37.113 1.00 62.31 247 PRO A CA 1
ATOM 1861 C C . PRO A 1 247 ? 23.558 -11.896 -36.269 1.00 62.31 247 PRO A C 1
ATOM 1863 O O . PRO A 1 247 ? 23.651 -12.538 -35.222 1.00 62.31 247 PRO A O 1
ATOM 1866 N N . PRO A 1 248 ? 24.516 -11.032 -36.663 1.00 68.38 248 PRO A N 1
ATOM 1867 C CA . PRO A 1 248 ? 25.811 -10.896 -35.984 1.00 68.38 248 PRO A CA 1
ATOM 1868 C C . PRO A 1 248 ? 25.698 -10.433 -34.522 1.00 68.38 248 PRO A C 1
ATOM 1870 O O . PRO A 1 248 ? 26.605 -10.677 -33.734 1.00 68.38 248 PRO A O 1
ATOM 1873 N N . CYS A 1 249 ? 24.581 -9.795 -34.156 1.00 84.69 249 CYS A N 1
ATOM 1874 C CA . CYS A 1 249 ? 24.270 -9.358 -32.795 1.00 84.69 249 CYS A CA 1
ATOM 1875 C C . CYS A 1 249 ? 22.859 -9.854 -32.406 1.00 84.69 249 CYS A C 1
ATOM 1877 O O . CYS A 1 249 ? 21.885 -9.095 -32.520 1.00 84.69 249 CYS A O 1
ATOM 1879 N N . PRO A 1 250 ? 22.694 -11.141 -32.047 1.00 86.75 250 PRO A N 1
ATOM 1880 C CA . PRO A 1 250 ? 21.380 -11.735 -31.810 1.00 86.75 250 PRO A CA 1
ATOM 1881 C C . PRO A 1 250 ? 20.681 -11.148 -30.578 1.00 86.75 250 PRO A C 1
ATOM 1883 O O . PRO A 1 250 ? 19.469 -10.918 -30.617 1.00 86.75 250 PRO A O 1
ATOM 1886 N N . THR A 1 251 ? 21.423 -10.830 -29.516 1.00 91.19 251 THR A N 1
ATOM 1887 C CA . THR A 1 251 ? 20.850 -10.234 -28.302 1.00 91.19 251 THR A CA 1
ATOM 1888 C C . THR A 1 251 ? 20.441 -8.786 -28.551 1.00 91.19 251 THR A C 1
ATOM 1890 O O . THR A 1 251 ? 19.374 -8.346 -28.114 1.00 91.19 251 THR A O 1
ATOM 1893 N N . LEU A 1 252 ? 21.235 -8.047 -29.335 1.00 90.62 252 LEU A N 1
ATOM 1894 C CA . LEU A 1 252 ? 20.869 -6.695 -29.761 1.00 90.62 252 LEU A CA 1
ATOM 1895 C C . LEU A 1 252 ? 19.606 -6.681 -30.627 1.00 90.62 252 LEU A C 1
ATOM 1897 O O . LEU A 1 252 ? 18.781 -5.777 -30.487 1.00 90.62 252 LEU A O 1
ATOM 1901 N N . ALA A 1 253 ? 19.443 -7.674 -31.504 1.00 88.50 253 ALA A N 1
ATOM 1902 C CA . ALA A 1 253 ? 18.254 -7.816 -32.336 1.00 88.50 253 ALA A CA 1
ATOM 1903 C C . ALA A 1 253 ? 16.994 -8.084 -31.496 1.00 88.50 253 ALA A C 1
ATOM 1905 O O . ALA A 1 253 ? 15.961 -7.458 -31.742 1.00 88.50 253 ALA A O 1
ATOM 1906 N N . ALA A 1 254 ? 17.088 -8.940 -30.473 1.00 89.06 254 ALA A N 1
ATOM 1907 C CA . ALA A 1 254 ? 15.996 -9.193 -29.531 1.00 89.06 254 ALA A CA 1
ATOM 1908 C C . ALA A 1 254 ? 15.609 -7.920 -28.757 1.00 89.06 254 ALA A C 1
ATOM 1910 O O . ALA A 1 254 ? 14.448 -7.504 -28.796 1.00 89.06 254 ALA A O 1
ATOM 1911 N N . ALA A 1 255 ? 16.590 -7.225 -28.168 1.00 90.50 255 ALA A N 1
ATOM 1912 C CA . ALA A 1 255 ? 16.361 -5.960 -27.466 1.00 90.50 255 ALA A CA 1
ATOM 1913 C C . ALA A 1 255 ? 15.747 -4.889 -28.386 1.00 90.50 255 ALA A C 1
ATOM 1915 O O . ALA A 1 255 ? 14.850 -4.137 -28.001 1.00 90.50 255 ALA A O 1
ATOM 1916 N N . ALA A 1 256 ? 16.223 -4.804 -29.629 1.00 90.44 256 ALA A N 1
ATOM 1917 C CA . ALA A 1 256 ? 15.695 -3.882 -30.623 1.00 90.44 256 ALA A CA 1
ATOM 1918 C C . ALA A 1 256 ? 14.256 -4.211 -31.028 1.00 90.44 256 ALA A C 1
ATOM 1920 O O . ALA A 1 256 ? 13.453 -3.287 -31.173 1.00 90.44 256 ALA A O 1
ATOM 1921 N N . SER A 1 257 ? 13.915 -5.493 -31.175 1.00 88.81 257 SER A N 1
ATOM 1922 C CA . SER A 1 257 ? 12.553 -5.930 -31.482 1.00 88.81 257 SER A CA 1
ATOM 1923 C C . SER A 1 257 ? 11.590 -5.597 -30.344 1.00 88.81 257 SER A C 1
ATOM 1925 O O . SER A 1 257 ? 10.530 -5.025 -30.592 1.00 88.81 257 SER A O 1
ATOM 1927 N N . GLU A 1 258 ? 11.992 -5.824 -29.094 1.00 84.88 258 GLU A N 1
ATOM 1928 C CA . GLU A 1 258 ? 11.179 -5.464 -27.930 1.00 84.88 258 GLU A CA 1
ATOM 1929 C C . GLU A 1 258 ? 10.941 -3.943 -27.842 1.00 84.88 258 GLU A C 1
ATOM 1931 O O . GLU A 1 258 ? 9.837 -3.472 -27.559 1.00 84.88 258 GLU A O 1
ATOM 1936 N N . ILE A 1 259 ? 11.962 -3.135 -28.150 1.00 84.31 259 ILE A N 1
ATOM 1937 C CA . ILE A 1 259 ? 11.872 -1.672 -28.049 1.00 84.31 259 ILE A CA 1
ATOM 1938 C C . ILE A 1 259 ? 11.128 -1.048 -29.230 1.00 84.31 259 IL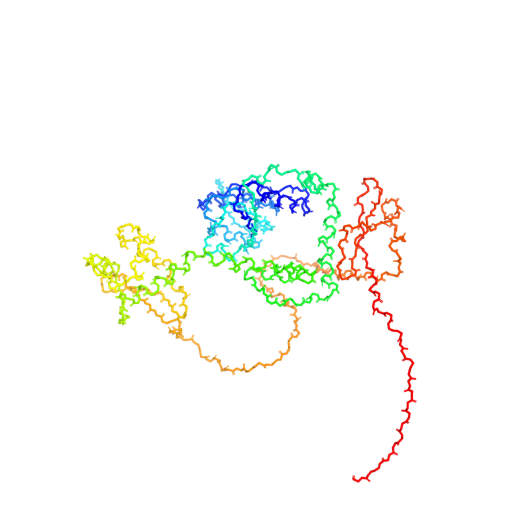E A C 1
ATOM 1940 O O . ILE A 1 259 ? 10.374 -0.086 -29.036 1.00 84.31 259 ILE A O 1
ATOM 1944 N N . CYS A 1 260 ? 11.382 -1.515 -30.451 1.00 87.25 260 CYS A N 1
ATOM 1945 C CA . CYS A 1 260 ? 10.953 -0.867 -31.690 1.00 87.25 260 CYS A CA 1
ATOM 1946 C C . CYS A 1 260 ? 9.817 -1.601 -32.419 1.00 87.25 260 CYS A C 1
ATOM 1948 O O . CYS A 1 260 ? 9.110 -0.951 -33.192 1.00 87.25 260 CYS A O 1
ATOM 1950 N N . GLY A 1 261 ? 9.595 -2.888 -32.146 1.00 82.62 261 GLY A N 1
ATOM 1951 C CA . GLY A 1 261 ? 8.679 -3.758 -32.886 1.00 82.62 261 GLY A CA 1
ATOM 1952 C C . GLY A 1 261 ? 9.320 -4.338 -34.152 1.00 82.62 261 GLY A C 1
ATOM 1953 O O . GLY A 1 261 ? 10.520 -4.593 -34.197 1.00 82.62 261 GLY A O 1
ATOM 1954 N N . GLU A 1 262 ? 8.523 -4.526 -35.207 1.00 74.00 262 GLU A N 1
ATOM 1955 C CA . GLU A 1 262 ? 8.957 -5.177 -36.459 1.00 74.00 262 GLU A CA 1
ATOM 1956 C C . GLU A 1 262 ? 10.033 -4.411 -37.244 1.00 74.00 262 GLU A C 1
ATOM 1958 O O . GLU A 1 262 ? 10.782 -5.005 -38.020 1.00 74.00 262 GLU A O 1
ATOM 1963 N N . ARG A 1 263 ? 10.100 -3.083 -37.087 1.00 82.44 263 ARG A N 1
ATOM 1964 C CA . ARG A 1 263 ? 11.071 -2.228 -37.781 1.00 82.44 263 ARG A CA 1
ATOM 1965 C C . ARG A 1 263 ? 11.887 -1.436 -36.779 1.00 82.44 263 ARG A C 1
ATOM 1967 O O . ARG A 1 263 ? 11.332 -0.785 -35.893 1.00 82.44 263 ARG A O 1
ATOM 1974 N N . PHE A 1 264 ? 13.202 -1.437 -36.970 1.00 88.25 264 PHE A N 1
ATOM 1975 C CA . PHE A 1 264 ? 14.101 -0.636 -36.155 1.00 88.25 264 PHE A CA 1
ATOM 1976 C C . PHE A 1 264 ? 13.770 0.857 -36.276 1.00 88.25 264 PHE A C 1
ATOM 1978 O O . PHE A 1 264 ? 13.488 1.367 -37.359 1.00 88.25 264 PHE A O 1
ATOM 1985 N N . ASN A 1 265 ? 13.798 1.571 -35.150 1.00 89.44 265 ASN A N 1
ATOM 1986 C CA . ASN A 1 265 ? 13.604 3.016 -35.109 1.00 89.44 265 ASN A CA 1
ATOM 1987 C C . ASN A 1 265 ? 14.699 3.647 -34.246 1.00 89.44 265 ASN A C 1
ATOM 1989 O O . ASN A 1 265 ? 14.600 3.653 -33.015 1.00 89.44 265 ASN A O 1
ATOM 1993 N N . ALA A 1 266 ? 15.716 4.222 -34.894 1.00 87.19 266 ALA A N 1
ATOM 1994 C CA . ALA A 1 266 ? 16.903 4.766 -34.234 1.00 87.19 266 ALA A CA 1
ATOM 1995 C C . ALA A 1 266 ? 16.579 5.799 -33.140 1.00 87.19 266 ALA A C 1
ATOM 1997 O O . ALA A 1 266 ? 17.201 5.810 -32.075 1.00 87.19 266 ALA A O 1
ATOM 1998 N N . ARG A 1 267 ? 15.560 6.645 -33.350 1.00 81.94 267 ARG A N 1
ATOM 1999 C CA . ARG A 1 267 ? 15.145 7.663 -32.371 1.00 81.94 267 ARG A CA 1
ATOM 2000 C C . ARG A 1 267 ? 14.503 7.037 -31.133 1.00 81.94 267 ARG A C 1
ATOM 2002 O O . ARG A 1 267 ? 14.814 7.449 -30.014 1.00 81.94 267 ARG A O 1
ATOM 2009 N N . ARG A 1 268 ? 13.603 6.067 -31.319 1.00 79.25 268 ARG A N 1
ATOM 2010 C CA . ARG A 1 268 ? 12.936 5.343 -30.225 1.00 79.25 268 ARG A CA 1
ATOM 2011 C C . ARG A 1 268 ? 13.947 4.511 -29.436 1.00 79.25 268 ARG A C 1
ATOM 2013 O O . ARG A 1 268 ? 13.959 4.598 -28.210 1.00 79.25 268 ARG A O 1
ATOM 2020 N N . PHE A 1 269 ? 14.837 3.813 -30.138 1.00 89.12 269 PHE A N 1
ATOM 2021 C CA . PHE A 1 269 ? 15.910 3.020 -29.545 1.00 89.12 269 PHE A CA 1
ATOM 2022 C C . PHE A 1 269 ? 16.878 3.889 -28.731 1.00 89.12 269 PHE A C 1
ATOM 2024 O O . PHE A 1 269 ? 17.085 3.647 -27.545 1.00 89.12 269 PHE A O 1
ATOM 2031 N N . GLY A 1 270 ? 17.366 4.994 -29.306 1.00 82.50 270 GLY A N 1
ATOM 2032 C CA . GLY A 1 270 ? 18.243 5.939 -28.609 1.00 82.50 270 GLY A CA 1
ATOM 2033 C C . GLY A 1 270 ? 17.591 6.610 -27.394 1.00 82.50 270 GLY A C 1
ATOM 2034 O O . GLY A 1 270 ? 18.257 6.844 -26.386 1.00 82.50 270 GLY A O 1
ATOM 2035 N N . ARG A 1 271 ? 16.279 6.899 -27.439 1.00 74.75 271 ARG A N 1
ATOM 2036 C CA . ARG A 1 271 ? 15.535 7.404 -26.269 1.00 74.75 271 ARG A CA 1
ATOM 2037 C C . ARG A 1 271 ? 15.478 6.360 -25.156 1.00 74.75 271 ARG A C 1
ATOM 2039 O O . ARG A 1 271 ? 15.610 6.724 -23.989 1.00 74.75 271 ARG A O 1
ATOM 2046 N N . ARG A 1 272 ? 15.291 5.086 -25.512 1.00 78.50 272 ARG A N 1
ATOM 2047 C CA . ARG A 1 272 ? 15.240 3.983 -24.551 1.00 78.50 272 ARG A CA 1
ATOM 2048 C C . ARG A 1 272 ? 16.611 3.713 -23.935 1.00 78.50 272 ARG A C 1
ATOM 2050 O O . ARG A 1 272 ? 16.692 3.714 -22.713 1.00 78.50 272 ARG A O 1
ATOM 2057 N N . LEU A 1 273 ? 17.681 3.628 -24.730 1.00 78.69 273 LEU A N 1
ATOM 2058 C CA . LEU A 1 273 ? 19.063 3.546 -24.231 1.00 78.69 273 LEU A CA 1
ATOM 2059 C C . LEU A 1 273 ? 19.379 4.672 -23.236 1.00 78.69 273 LEU A C 1
ATOM 2061 O O . LEU A 1 273 ? 19.934 4.428 -22.170 1.00 78.69 273 LEU A O 1
ATOM 2065 N N . ARG A 1 274 ? 18.931 5.902 -23.528 1.00 74.00 274 ARG A N 1
ATOM 2066 C CA . ARG A 1 274 ? 19.117 7.047 -22.624 1.00 74.00 274 ARG A CA 1
ATOM 2067 C C . ARG A 1 274 ? 18.488 6.841 -21.248 1.00 74.00 274 ARG A C 1
ATOM 2069 O O . ARG A 1 274 ? 19.052 7.292 -20.261 1.00 74.00 274 ARG A O 1
ATOM 2076 N N . SER A 1 275 ? 17.336 6.173 -21.181 1.00 62.66 275 SER A N 1
ATOM 2077 C CA . SER A 1 275 ? 16.656 5.883 -19.910 1.00 62.66 275 SER A CA 1
ATOM 2078 C C . SER A 1 275 ? 17.361 4.822 -19.053 1.00 62.66 275 SER A C 1
ATOM 2080 O O . SER A 1 275 ? 16.975 4.628 -17.903 1.00 62.66 275 SER A O 1
ATOM 2082 N N . TYR A 1 276 ? 18.390 4.158 -19.595 1.00 69.44 276 TYR A N 1
ATOM 2083 C CA . TYR A 1 276 ? 19.182 3.127 -18.920 1.00 69.44 276 TYR A CA 1
ATOM 2084 C C . TYR A 1 276 ? 20.649 3.521 -18.682 1.00 69.44 276 TYR A C 1
ATOM 2086 O O . TYR A 1 276 ? 21.417 2.691 -18.199 1.00 69.44 276 TYR A O 1
ATOM 2094 N N . ILE A 1 277 ? 21.044 4.767 -18.977 1.00 65.62 277 ILE A N 1
ATOM 2095 C CA . ILE A 1 277 ? 22.396 5.258 -18.667 1.00 65.62 277 ILE A CA 1
ATOM 2096 C C . ILE A 1 277 ? 22.675 5.087 -17.168 1.00 65.62 277 ILE A C 1
ATOM 2098 O O . ILE A 1 277 ? 21.805 5.348 -16.338 1.00 65.62 277 ILE A O 1
ATOM 2102 N N . ASP A 1 278 ? 23.883 4.624 -16.846 1.00 47.97 278 ASP A N 1
ATOM 2103 C CA . ASP A 1 278 ? 24.386 4.396 -15.484 1.00 47.97 278 ASP A CA 1
ATOM 2104 C C . ASP A 1 278 ? 23.620 3.367 -14.633 1.00 47.97 278 ASP A C 1
ATOM 2106 O O . ASP A 1 278 ? 23.953 3.154 -13.465 1.00 47.97 278 ASP A O 1
ATOM 2110 N N . ARG A 1 279 ? 22.651 2.645 -15.210 1.00 53.78 279 ARG A N 1
ATOM 2111 C CA . ARG A 1 279 ? 22.053 1.474 -14.555 1.00 53.78 279 ARG A CA 1
ATOM 2112 C C . ARG A 1 279 ? 23.004 0.281 -14.655 1.00 53.78 279 ARG A C 1
ATOM 2114 O O . ARG A 1 279 ? 23.539 0.003 -15.725 1.00 53.78 279 ARG A O 1
ATOM 2121 N N . ILE A 1 280 ? 23.202 -0.410 -13.531 1.00 59.97 280 ILE A N 1
ATOM 2122 C CA . ILE A 1 280 ? 24.196 -1.480 -13.393 1.00 59.97 280 ILE A CA 1
ATOM 2123 C C . ILE A 1 280 ? 23.547 -2.858 -13.571 1.00 59.97 280 ILE A C 1
ATOM 2125 O O . ILE A 1 280 ? 22.531 -3.158 -12.941 1.00 59.97 280 ILE A O 1
ATOM 2129 N N . TRP A 1 281 ? 24.184 -3.708 -14.373 1.00 69.44 281 TRP A N 1
ATOM 2130 C CA . TRP A 1 281 ? 23.915 -5.141 -14.488 1.00 69.44 281 TRP A CA 1
ATOM 2131 C C . TRP A 1 281 ? 25.242 -5.898 -14.426 1.00 69.44 281 TRP A C 1
ATOM 2133 O O . TRP A 1 281 ? 26.138 -5.610 -15.215 1.00 69.44 281 TRP A O 1
ATOM 2143 N N . GLU A 1 282 ? 25.391 -6.824 -13.473 1.00 75.44 282 GLU A N 1
ATOM 2144 C CA . GLU A 1 282 ? 26.615 -7.634 -13.298 1.00 75.44 282 GLU A CA 1
ATOM 2145 C C . GLU A 1 282 ? 27.916 -6.805 -13.341 1.00 75.44 282 GLU A C 1
ATOM 2147 O O . GLU A 1 282 ? 28.877 -7.142 -14.027 1.00 75.44 282 GLU A O 1
ATOM 2152 N N . GLY A 1 283 ? 27.928 -5.657 -12.653 1.00 69.62 283 GLY A N 1
ATOM 2153 C CA . GLY A 1 283 ? 29.100 -4.775 -12.598 1.00 69.62 283 GLY A CA 1
ATOM 2154 C C . GLY A 1 283 ? 29.394 -3.994 -13.886 1.00 69.62 283 GLY A C 1
ATOM 2155 O O . GLY A 1 283 ? 30.454 -3.381 -13.982 1.00 69.62 283 GLY A O 1
ATOM 2156 N N . ARG A 1 284 ? 28.479 -3.972 -14.860 1.00 81.38 284 ARG A N 1
ATOM 2157 C CA . ARG A 1 284 ? 28.579 -3.237 -16.133 1.00 81.38 284 ARG A CA 1
ATOM 2158 C C . ARG A 1 284 ? 27.456 -2.213 -16.265 1.00 81.38 284 ARG A C 1
ATOM 2160 O O . ARG A 1 284 ? 26.401 -2.369 -15.654 1.00 81.38 284 ARG A O 1
ATOM 2167 N N . LYS A 1 285 ? 27.665 -1.170 -17.067 1.00 73.19 285 LYS A N 1
ATOM 2168 C CA . LYS A 1 285 ? 26.674 -0.115 -17.332 1.00 73.19 285 LYS A CA 1
ATOM 2169 C C . LYS A 1 285 ? 26.788 0.434 -18.751 1.00 73.19 285 LYS A C 1
ATOM 2171 O O . LYS A 1 285 ? 27.881 0.462 -19.312 1.00 73.19 285 LYS A O 1
ATOM 2176 N N . ILE A 1 286 ? 25.680 0.932 -19.296 1.00 81.00 286 ILE A N 1
ATOM 2177 C CA . ILE A 1 286 ? 25.669 1.672 -20.566 1.00 81.00 286 ILE A CA 1
ATOM 2178 C C . ILE A 1 286 ? 26.031 3.135 -20.287 1.00 81.00 286 ILE A C 1
ATOM 2180 O O . ILE A 1 286 ? 25.419 3.783 -19.435 1.00 81.00 286 ILE A O 1
ATOM 2184 N N . THR A 1 287 ? 26.995 3.671 -21.030 1.00 79.69 287 THR A N 1
ATOM 2185 C CA . THR A 1 287 ? 27.372 5.087 -21.030 1.00 79.69 287 THR A CA 1
ATOM 2186 C C . THR A 1 287 ? 27.059 5.727 -22.380 1.00 79.69 287 THR A C 1
ATOM 2188 O O . THR A 1 287 ? 26.874 5.051 -23.394 1.00 79.69 287 THR A O 1
ATOM 2191 N N . CYS A 1 288 ? 26.958 7.056 -22.393 1.00 82.00 288 CYS A N 1
ATOM 2192 C CA . CYS A 1 288 ? 26.736 7.830 -23.607 1.00 82.00 288 CYS A CA 1
ATOM 2193 C C . CYS A 1 288 ? 27.724 8.993 -23.663 1.00 82.00 288 CYS A C 1
ATOM 2195 O O . CYS A 1 288 ? 27.654 9.908 -22.844 1.00 82.00 288 CYS A O 1
ATOM 2197 N N . GLU A 1 289 ? 28.574 9.006 -24.681 1.00 84.25 289 GLU A N 1
ATOM 2198 C CA . GLU A 1 289 ? 29.519 10.089 -24.944 1.00 84.25 289 GLU A CA 1
ATOM 2199 C C . GLU A 1 289 ? 29.166 10.801 -26.253 1.00 84.25 289 GLU A C 1
ATOM 2201 O O . GLU A 1 289 ? 28.527 10.243 -27.149 1.00 84.25 289 GLU A O 1
ATOM 2206 N N . LYS A 1 290 ? 29.550 12.074 -26.372 1.00 81.44 290 LYS A N 1
ATOM 2207 C CA . LYS A 1 290 ? 29.378 12.821 -27.622 1.00 81.44 290 LYS A CA 1
ATOM 2208 C C . LYS A 1 290 ? 30.586 12.574 -28.516 1.00 81.44 290 LYS A C 1
ATOM 2210 O O . LYS A 1 290 ? 31.682 13.024 -28.205 1.00 81.44 290 LYS A O 1
ATOM 2215 N N . GLY A 1 291 ? 30.365 11.903 -29.641 1.00 72.38 291 GLY A N 1
ATOM 2216 C CA . GLY A 1 291 ? 31.366 11.737 -30.687 1.00 72.38 291 GLY A CA 1
ATOM 2217 C C . GLY A 1 291 ? 31.515 12.977 -31.576 1.00 72.38 291 GLY A C 1
ATOM 2218 O O . GLY A 1 291 ? 30.858 14.010 -31.394 1.00 72.38 291 GLY A O 1
ATOM 2219 N N . HIS A 1 292 ? 32.365 12.848 -32.595 1.00 65.44 292 HIS A N 1
ATOM 2220 C CA . HIS A 1 292 ? 32.555 13.868 -33.625 1.00 65.44 292 HIS A CA 1
ATOM 2221 C C . HIS A 1 292 ? 31.209 14.246 -34.281 1.00 65.44 292 HIS A C 1
ATOM 2223 O O . HIS A 1 292 ? 30.400 13.379 -34.606 1.00 65.44 292 HIS A O 1
ATOM 2229 N N . GLY A 1 293 ? 30.934 15.546 -34.434 1.00 70.50 293 GLY A N 1
ATOM 2230 C CA . GLY A 1 293 ? 29.646 16.034 -34.954 1.00 70.50 293 GLY A CA 1
ATOM 2231 C C . GLY A 1 293 ? 28.484 16.046 -33.946 1.00 70.50 293 GLY A C 1
ATOM 2232 O O . GLY A 1 293 ? 27.337 16.197 -34.357 1.00 70.50 293 GLY A O 1
ATOM 2233 N N . LYS A 1 294 ? 28.755 15.919 -32.635 1.00 74.62 294 LYS A N 1
ATOM 2234 C CA . LYS A 1 294 ? 27.754 15.908 -31.540 1.00 74.62 294 LYS A CA 1
ATOM 2235 C C . LYS A 1 294 ? 26.778 14.719 -31.579 1.00 74.62 294 LYS A C 1
ATOM 2237 O O . LYS A 1 294 ? 25.718 14.781 -30.958 1.00 74.62 294 LYS A O 1
ATOM 2242 N N . VAL A 1 295 ? 27.129 13.642 -32.280 1.00 83.25 295 VAL A N 1
ATOM 2243 C CA . VAL A 1 295 ? 26.336 12.405 -32.317 1.00 83.25 295 VAL A CA 1
ATOM 2244 C C . VAL A 1 295 ? 26.597 11.590 -31.050 1.00 83.25 295 VAL A C 1
ATOM 2246 O O . VAL A 1 295 ? 27.738 11.476 -30.608 1.00 83.25 295 VAL A O 1
ATOM 2249 N N . ASN A 1 296 ? 25.546 11.021 -30.462 1.00 86.31 296 ASN A N 1
ATOM 2250 C CA . ASN A 1 296 ? 25.667 10.152 -29.292 1.00 86.31 296 ASN A CA 1
ATOM 2251 C C . ASN A 1 296 ? 26.296 8.804 -29.677 1.00 86.31 296 ASN A C 1
ATOM 2253 O O . ASN A 1 296 ? 25.763 8.114 -30.550 1.00 86.31 296 ASN A O 1
ATOM 2257 N N . ARG A 1 297 ? 27.373 8.425 -28.987 1.00 91.69 297 ARG A N 1
ATOM 2258 C CA . ARG A 1 297 ? 27.973 7.087 -29.012 1.00 91.69 297 ARG A CA 1
ATOM 2259 C C . ARG A 1 297 ? 27.684 6.378 -27.692 1.00 91.69 297 ARG A C 1
ATOM 2261 O O . ARG A 1 297 ? 27.868 6.961 -26.626 1.00 91.69 297 ARG A O 1
ATOM 2268 N N . TRP A 1 298 ? 27.211 5.145 -27.790 1.00 90.94 298 TRP A N 1
ATOM 2269 C CA . TRP A 1 298 ? 26.792 4.291 -26.686 1.00 90.94 298 TRP A CA 1
ATOM 2270 C C . TRP A 1 298 ? 27.817 3.183 -26.502 1.00 90.94 298 TRP A C 1
ATOM 2272 O O . TRP A 1 298 ? 28.118 2.489 -27.466 1.00 90.94 298 TRP A O 1
ATOM 2282 N N . ALA A 1 299 ? 28.340 3.022 -25.294 1.00 91.38 299 ALA A N 1
ATOM 2283 C CA . ALA A 1 299 ? 29.308 1.979 -24.972 1.00 91.38 299 ALA A CA 1
ATOM 2284 C C . ALA A 1 299 ? 28.914 1.299 -23.664 1.00 91.38 299 ALA A C 1
ATOM 2286 O O . ALA A 1 299 ? 28.252 1.910 -22.822 1.00 91.38 299 ALA A O 1
ATOM 2287 N N . VAL A 1 300 ? 29.355 0.060 -23.465 1.00 90.44 300 VAL A N 1
ATOM 2288 C CA . VAL A 1 300 ? 29.309 -0.579 -22.148 1.00 90.44 300 VAL A CA 1
ATOM 2289 C C . VAL A 1 300 ? 30.646 -0.378 -21.444 1.00 90.44 300 VAL A C 1
ATOM 2291 O O . VAL A 1 300 ? 31.721 -0.427 -22.051 1.00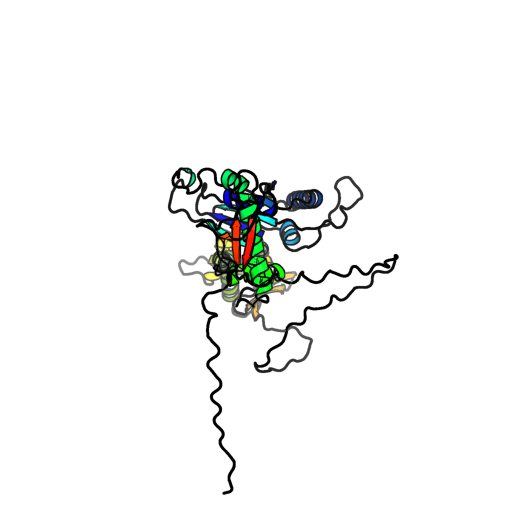 90.44 300 VAL A O 1
ATOM 2294 N N . ARG A 1 301 ? 30.579 -0.070 -20.148 1.00 84.19 301 ARG A N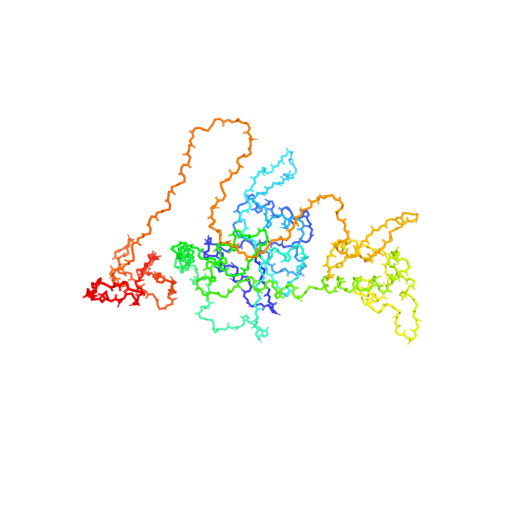 1
ATOM 2295 C CA . ARG A 1 301 ? 31.739 0.169 -19.287 1.00 84.19 301 ARG A CA 1
ATOM 2296 C C . ARG A 1 301 ? 31.604 -0.608 -17.976 1.00 84.19 301 ARG A C 1
ATOM 2298 O O . ARG A 1 301 ? 30.484 -0.743 -17.475 1.00 84.19 301 ARG A O 1
ATOM 2305 N N . PRO A 1 302 ? 32.719 -1.057 -17.373 1.00 77.12 302 PRO A N 1
ATOM 2306 C CA . PRO A 1 302 ? 32.720 -1.536 -15.997 1.00 77.12 302 PRO A CA 1
ATOM 2307 C C . PRO A 1 302 ? 32.247 -0.433 -15.043 1.00 77.12 302 PRO A C 1
ATOM 2309 O O . PRO A 1 302 ? 32.658 0.723 -15.156 1.00 77.12 302 PRO A O 1
ATOM 2312 N N . ALA A 1 303 ? 31.416 -0.788 -14.070 1.00 64.62 303 ALA A N 1
ATOM 2313 C CA . ALA A 1 303 ? 30.935 0.124 -13.036 1.00 64.62 303 ALA A CA 1
ATOM 2314 C C . ALA A 1 303 ? 32.064 0.590 -12.093 1.00 64.62 303 ALA A C 1
ATOM 2316 O O . ALA A 1 303 ? 31.955 1.664 -11.510 1.00 64.62 303 ALA A O 1
ATOM 2317 N N . ASN A 1 304 ? 33.172 -0.163 -12.017 1.00 50.66 304 ASN A N 1
ATOM 2318 C CA . ASN A 1 304 ? 34.322 0.112 -11.143 1.00 50.66 304 ASN A CA 1
ATOM 2319 C C . ASN A 1 304 ? 35.367 1.076 -11.751 1.00 50.66 304 ASN A C 1
ATOM 2321 O O . ASN A 1 304 ? 36.413 1.318 -11.153 1.00 50.66 304 ASN A O 1
ATOM 2325 N N . GLY A 1 305 ? 35.109 1.644 -12.933 1.00 39.28 305 GLY A N 1
ATOM 2326 C CA . GLY A 1 305 ? 35.999 2.604 -13.589 1.00 39.28 305 GLY A CA 1
ATOM 2327 C C . GLY A 1 305 ? 35.754 4.057 -13.165 1.00 39.28 305 GLY A C 1
ATOM 2328 O O . GLY A 1 305 ? 35.095 4.791 -13.892 1.00 39.28 305 GLY A O 1
ATOM 2329 N N . GLY A 1 306 ? 36.320 4.469 -12.026 1.00 29.84 306 GLY A N 1
ATOM 2330 C CA . GLY A 1 306 ? 36.774 5.847 -11.770 1.00 29.84 306 GLY A CA 1
ATOM 2331 C C . GLY A 1 306 ? 35.742 6.910 -11.362 1.00 29.84 306 GLY A C 1
ATOM 2332 O O . GLY A 1 306 ? 35.314 7.715 -12.183 1.00 29.84 306 GLY A O 1
ATOM 2333 N N . PHE A 1 307 ? 35.503 7.043 -10.052 1.00 27.41 307 PHE A N 1
ATOM 2334 C CA . PHE A 1 307 ? 35.434 8.370 -9.426 1.00 27.41 307 PHE A CA 1
ATOM 2335 C C . PHE A 1 307 ? 36.868 8.779 -9.067 1.00 27.41 307 PHE A C 1
ATOM 2337 O O . PHE A 1 307 ? 37.475 8.230 -8.150 1.00 27.41 307 PHE A O 1
ATOM 2344 N N . GLY A 1 308 ? 37.443 9.709 -9.829 1.00 27.33 308 GLY A N 1
ATOM 2345 C CA . GLY A 1 308 ? 38.687 10.369 -9.451 1.00 27.33 308 GLY A CA 1
ATOM 2346 C C . GLY A 1 308 ? 38.407 11.389 -8.353 1.00 27.33 308 GLY A C 1
ATOM 2347 O O . GLY A 1 308 ? 37.798 12.419 -8.625 1.00 27.33 308 GLY A O 1
ATOM 2348 N N . GLY A 1 309 ? 38.864 11.097 -7.135 1.00 25.58 309 GLY A N 1
ATOM 2349 C CA . GLY A 1 309 ? 38.875 12.041 -6.018 1.00 25.58 309 GLY A CA 1
ATOM 2350 C C . GLY A 1 309 ? 38.074 11.566 -4.814 1.00 25.58 309 GLY A C 1
ATOM 2351 O O . GLY A 1 309 ? 36.939 11.976 -4.637 1.00 25.58 309 GLY A O 1
ATOM 2352 N N . PHE A 1 310 ? 38.659 10.681 -4.011 1.00 25.17 310 PHE A N 1
ATOM 2353 C CA . PHE A 1 310 ? 38.989 10.897 -2.596 1.00 25.17 310 PHE A CA 1
ATOM 2354 C C . PHE A 1 310 ? 39.694 9.627 -2.101 1.00 25.17 310 PHE A C 1
ATOM 2356 O O . PHE A 1 310 ? 39.274 8.510 -2.396 1.00 25.17 310 PHE A O 1
ATOM 2363 N N . GLY A 1 311 ? 40.848 9.807 -1.463 1.00 22.61 311 GLY A N 1
ATOM 2364 C CA . GLY A 1 311 ? 41.719 8.715 -1.051 1.00 22.61 311 GLY A CA 1
ATOM 2365 C C . GLY A 1 311 ? 41.203 7.974 0.178 1.00 22.61 311 GLY A C 1
ATOM 2366 O O . GLY A 1 311 ? 40.759 8.605 1.130 1.00 22.61 311 GLY A O 1
ATOM 2367 N N . GLY A 1 312 ? 41.385 6.651 0.137 1.00 22.78 312 GLY A N 1
ATOM 2368 C CA . GLY A 1 312 ? 41.482 5.757 1.288 1.00 22.78 312 GLY A CA 1
ATOM 2369 C C . GLY A 1 312 ? 40.151 5.349 1.904 1.00 22.78 312 GLY A C 1
ATOM 2370 O O . GLY A 1 312 ? 39.420 6.197 2.378 1.00 22.78 312 GLY A O 1
ATOM 2371 N N . PHE A 1 313 ? 39.887 4.044 1.964 1.00 23.31 313 PHE A N 1
ATOM 2372 C CA . PHE A 1 313 ? 39.895 3.330 3.242 1.00 23.31 313 PHE A CA 1
ATOM 2373 C C . PHE A 1 313 ? 40.299 1.871 3.006 1.00 23.31 313 PHE A C 1
ATOM 2375 O O . PHE A 1 313 ? 39.871 1.232 2.046 1.00 23.31 313 PHE A O 1
ATOM 2382 N N . LEU A 1 314 ? 41.221 1.428 3.858 1.00 24.41 314 LEU A N 1
ATOM 2383 C CA . LEU A 1 314 ? 41.736 0.072 3.980 1.00 24.41 314 LEU A CA 1
ATOM 2384 C C . LEU A 1 314 ? 40.637 -0.874 4.478 1.00 24.41 314 LEU A C 1
ATOM 2386 O O . LEU A 1 314 ? 39.716 -0.452 5.175 1.00 24.41 314 LEU A O 1
ATOM 2390 N N . GLU A 1 315 ? 40.789 -2.149 4.129 1.00 28.06 315 GLU A N 1
ATOM 2391 C CA . GLU A 1 315 ? 40.078 -3.282 4.719 1.00 28.06 315 GLU A CA 1
ATOM 2392 C C . GLU A 1 315 ? 40.112 -3.239 6.255 1.00 28.06 315 GLU A C 1
ATOM 2394 O O . GLU A 1 315 ? 41.143 -2.927 6.856 1.00 28.06 315 GLU A O 1
ATOM 2399 N N . SER A 1 316 ? 39.006 -3.632 6.889 1.00 26.33 316 SER A N 1
ATOM 2400 C CA . SER A 1 316 ? 39.026 -4.122 8.265 1.00 26.33 316 SER A CA 1
ATOM 2401 C C . SER A 1 316 ? 37.962 -5.197 8.468 1.00 26.33 316 SER A C 1
ATOM 2403 O O . SER A 1 316 ? 36.799 -5.011 8.107 1.00 26.33 316 SER A O 1
ATOM 2405 N N . ASP A 1 317 ? 38.430 -6.298 9.045 1.00 25.89 317 ASP A N 1
ATOM 2406 C CA . ASP A 1 317 ? 37.762 -7.541 9.422 1.00 25.89 317 ASP A CA 1
ATOM 2407 C C . ASP A 1 317 ? 36.497 -7.403 10.302 1.00 25.89 317 ASP A C 1
ATOM 2409 O O . ASP A 1 317 ? 36.238 -6.345 10.884 1.00 25.89 317 ASP A O 1
ATOM 2413 N N . PRO A 1 318 ? 35.710 -8.494 10.432 1.00 32.31 318 PRO A N 1
ATOM 2414 C CA . PRO A 1 318 ? 34.445 -8.518 11.143 1.00 32.31 318 PRO A CA 1
ATOM 2415 C C . PRO A 1 318 ? 34.650 -8.910 12.607 1.00 32.31 318 PRO A C 1
ATOM 2417 O O . PRO A 1 318 ? 34.957 -10.053 12.902 1.00 32.31 318 PRO A O 1
ATOM 2420 N N . GLU A 1 319 ? 34.423 -7.984 13.529 1.00 30.98 319 GLU A N 1
ATOM 2421 C CA . GLU A 1 319 ? 34.000 -8.258 14.907 1.00 30.98 319 GLU A CA 1
ATOM 2422 C C . GLU A 1 319 ? 33.755 -6.908 15.585 1.00 30.98 319 GLU A C 1
ATOM 2424 O O . GLU A 1 319 ? 34.591 -6.019 15.459 1.00 30.98 319 GLU A O 1
ATOM 2429 N N . HIS A 1 320 ? 32.600 -6.754 16.242 1.00 29.30 320 HIS A N 1
ATOM 2430 C CA . HIS A 1 320 ? 32.317 -5.958 17.453 1.00 29.30 320 HIS A CA 1
ATOM 2431 C C . HIS A 1 320 ? 30.841 -5.531 17.467 1.00 29.30 320 HIS A C 1
ATOM 2433 O O . HIS A 1 320 ? 30.359 -4.814 16.593 1.00 29.30 320 HIS A O 1
ATOM 2439 N N . GLY A 1 321 ? 30.121 -6.006 18.488 1.00 35.06 321 GLY A N 1
ATOM 2440 C CA . GLY A 1 321 ? 28.746 -5.616 18.775 1.00 35.06 321 GLY A CA 1
ATOM 2441 C C . GLY A 1 321 ? 28.639 -4.128 19.095 1.00 35.06 321 GLY A C 1
ATOM 2442 O O . GLY A 1 321 ? 29.537 -3.538 19.694 1.00 35.06 321 GLY A O 1
ATOM 2443 N N . THR A 1 322 ? 27.530 -3.519 18.690 1.00 29.02 322 THR A N 1
ATOM 2444 C CA . THR A 1 322 ? 27.257 -2.111 18.974 1.00 29.02 322 THR A CA 1
ATOM 2445 C C . THR A 1 322 ? 25.834 -1.976 19.501 1.00 29.02 322 THR A C 1
ATOM 2447 O O . THR A 1 322 ? 24.863 -2.254 18.796 1.00 29.02 322 THR A O 1
ATOM 2450 N N . GLU A 1 323 ? 25.727 -1.582 20.770 1.00 26.20 323 GLU A N 1
ATOM 2451 C CA . GLU A 1 323 ? 24.514 -1.032 21.373 1.00 26.20 323 GLU A CA 1
ATOM 2452 C C . GLU A 1 323 ? 24.002 0.138 20.523 1.00 26.20 323 GLU A C 1
ATOM 2454 O O . GLU A 1 323 ? 24.747 1.065 20.205 1.00 26.20 323 GLU A O 1
ATOM 2459 N N . CYS A 1 324 ? 22.720 0.113 20.158 1.00 27.83 324 CYS A N 1
ATOM 2460 C CA . CYS A 1 324 ? 22.080 1.240 19.488 1.00 27.83 324 CYS A CA 1
ATOM 2461 C C . CYS A 1 324 ? 21.592 2.261 20.519 1.00 27.83 324 CYS A C 1
ATOM 2463 O O . CYS A 1 324 ? 20.553 2.080 21.153 1.00 27.83 324 CYS A O 1
ATOM 2465 N N . VAL A 1 325 ? 22.328 3.365 20.621 1.00 27.64 325 VAL A N 1
ATOM 2466 C CA . VAL A 1 325 ? 21.811 4.654 21.089 1.00 27.64 325 VAL A CA 1
ATOM 2467 C C . VAL A 1 325 ? 20.987 5.259 19.945 1.00 27.64 325 VAL A C 1
ATOM 2469 O O . VAL A 1 325 ? 21.464 5.355 18.814 1.00 27.64 325 VAL A O 1
ATOM 2472 N N . LEU A 1 326 ? 19.732 5.626 20.216 1.00 30.58 326 LEU A N 1
ATOM 2473 C CA . LEU A 1 326 ? 18.889 6.369 19.272 1.00 30.58 326 LEU A CA 1
ATOM 2474 C C . LEU A 1 326 ? 19.537 7.739 18.980 1.00 30.58 326 LEU A C 1
ATOM 2476 O O . LEU A 1 326 ? 19.989 8.384 19.925 1.00 30.58 326 LEU A O 1
ATOM 2480 N N . PRO A 1 327 ? 19.586 8.215 17.724 1.00 29.56 327 PRO A N 1
ATOM 2481 C CA . PRO A 1 327 ? 20.183 9.510 17.419 1.00 29.56 327 PRO A CA 1
ATOM 2482 C C . PRO A 1 327 ? 19.312 10.648 17.968 1.00 29.56 327 PRO A C 1
ATOM 2484 O O . PRO A 1 327 ? 18.141 10.776 17.607 1.00 29.56 327 PRO A O 1
ATOM 2487 N N . GLU A 1 328 ? 19.896 11.486 18.825 1.00 30.41 328 GLU A N 1
ATOM 2488 C CA . GLU A 1 328 ? 19.344 12.795 19.171 1.00 30.41 328 GLU A CA 1
ATOM 2489 C C . GLU A 1 328 ? 19.364 13.687 17.920 1.00 30.41 328 GLU A C 1
ATOM 2491 O O . GLU A 1 328 ? 20.375 13.796 17.223 1.00 30.41 328 GLU A O 1
ATOM 2496 N N . GLY A 1 329 ? 18.214 14.278 17.593 1.00 30.73 329 GLY A N 1
ATOM 2497 C CA . GLY A 1 329 ? 18.045 15.107 16.405 1.00 30.73 329 GLY A CA 1
ATOM 2498 C C . GLY A 1 329 ? 18.930 16.353 16.447 1.00 30.73 329 GLY A C 1
ATOM 2499 O O . GLY A 1 329 ? 18.898 17.125 17.401 1.00 30.73 329 GLY A O 1
ATOM 2500 N N . THR A 1 330 ? 19.692 16.583 15.381 1.00 28.58 330 THR A N 1
ATOM 2501 C CA . THR A 1 330 ? 20.395 17.848 15.161 1.00 28.58 330 THR A CA 1
ATOM 2502 C C . THR A 1 330 ? 19.386 18.916 14.749 1.00 28.58 330 THR A C 1
ATOM 2504 O O . THR A 1 330 ? 18.855 18.879 13.637 1.00 28.58 330 THR A O 1
ATOM 2507 N N . ALA A 1 331 ? 19.121 19.862 15.648 1.00 28.17 331 ALA A N 1
ATOM 2508 C CA . ALA A 1 331 ? 18.391 21.086 15.352 1.00 28.17 331 ALA A CA 1
ATOM 2509 C C . ALA A 1 331 ? 19.150 21.904 14.292 1.00 28.17 331 ALA A C 1
ATOM 2511 O O . ALA A 1 331 ? 20.327 22.211 14.468 1.00 28.17 331 ALA A O 1
ATOM 2512 N N . SER A 1 332 ? 18.486 22.243 13.185 1.00 30.36 332 SER A N 1
ATOM 2513 C CA . SER A 1 332 ? 18.971 23.249 12.239 1.00 30.36 332 SER A CA 1
ATOM 2514 C C . SER A 1 332 ? 18.383 24.608 12.603 1.00 30.36 332 SER A C 1
ATOM 2516 O O . SER A 1 332 ? 17.161 24.751 12.681 1.00 30.36 332 SER A O 1
ATOM 2518 N N . ASP A 1 333 ? 19.261 25.586 12.795 1.00 27.98 333 ASP A N 1
ATOM 2519 C CA . ASP A 1 333 ? 18.957 26.970 13.142 1.00 27.98 333 ASP A CA 1
ATOM 2520 C C . ASP A 1 333 ? 17.940 27.625 12.190 1.00 27.98 333 ASP A C 1
ATOM 2522 O O . ASP A 1 333 ? 18.233 27.920 11.030 1.00 27.98 333 ASP A O 1
ATOM 2526 N N . ALA A 1 334 ? 16.756 27.933 12.718 1.00 28.88 334 ALA A N 1
ATOM 2527 C CA . ALA A 1 334 ? 15.856 28.936 12.169 1.00 28.88 334 ALA A CA 1
ATOM 2528 C C . ALA A 1 334 ? 15.590 29.977 13.262 1.00 28.88 334 ALA A C 1
ATOM 2530 O O . ALA A 1 334 ? 14.973 29.702 14.290 1.00 28.88 334 ALA A O 1
ATOM 2531 N N . HIS A 1 335 ? 16.115 31.181 13.052 1.00 28.20 335 HIS A N 1
ATOM 2532 C CA . HIS A 1 335 ? 15.958 32.308 13.957 1.00 28.20 335 HIS A CA 1
ATOM 2533 C C . HIS A 1 335 ? 14.485 32.711 14.141 1.00 28.20 335 HIS A C 1
ATOM 2535 O O . HIS A 1 335 ? 13.824 33.112 13.187 1.00 28.20 335 HIS A O 1
ATOM 2541 N N . GLY A 1 336 ? 14.057 32.743 15.407 1.00 25.62 336 GLY A N 1
ATOM 2542 C CA . GLY A 1 336 ? 13.203 33.796 15.961 1.00 25.62 336 GLY A CA 1
ATOM 2543 C C . GLY A 1 336 ? 11.693 33.575 15.899 1.00 25.62 336 GLY A C 1
ATOM 2544 O O . GLY A 1 336 ? 11.038 34.008 14.958 1.00 25.62 336 GLY A O 1
ATOM 2545 N N . THR A 1 337 ? 11.114 33.034 16.973 1.00 26.69 337 THR A N 1
ATOM 2546 C CA . THR A 1 337 ? 10.186 33.760 17.873 1.00 26.69 337 THR A CA 1
ATOM 2547 C C . THR A 1 337 ? 9.792 32.863 19.059 1.00 26.69 337 THR A C 1
ATOM 2549 O O . THR A 1 337 ? 9.462 31.699 18.875 1.00 26.69 337 THR A O 1
ATOM 2552 N N . ASP A 1 338 ? 9.929 33.424 20.265 1.00 36.25 338 ASP A N 1
ATOM 2553 C CA . ASP A 1 338 ? 9.590 32.939 21.616 1.00 36.25 338 ASP A CA 1
ATOM 2554 C C . ASP A 1 338 ? 8.977 31.533 21.784 1.00 36.25 338 ASP A C 1
ATOM 2556 O O . ASP A 1 338 ? 7.784 31.323 21.571 1.00 36.25 338 ASP A O 1
ATOM 2560 N N . ALA A 1 339 ? 9.772 30.605 22.333 1.00 29.31 339 ALA A N 1
ATOM 2561 C CA . ALA A 1 339 ? 9.301 29.333 22.880 1.00 29.31 339 ALA A CA 1
ATOM 2562 C C . ALA A 1 339 ? 9.978 29.042 24.233 1.00 29.31 339 ALA A C 1
ATOM 2564 O O . ALA A 1 339 ? 11.057 28.462 24.298 1.00 29.31 339 ALA A O 1
ATOM 2565 N N . ASN A 1 340 ? 9.324 29.448 25.324 1.00 32.94 340 ASN A N 1
ATOM 2566 C CA . ASN A 1 340 ? 9.547 28.895 26.662 1.00 32.94 340 ASN A CA 1
ATOM 2567 C C . ASN A 1 340 ? 8.401 27.920 26.962 1.00 32.94 340 ASN A C 1
ATOM 2569 O O . ASN A 1 340 ? 7.422 28.285 27.610 1.00 32.94 340 ASN A O 1
ATOM 2573 N N . GLN A 1 341 ? 8.511 26.691 26.461 1.00 32.19 341 GLN A N 1
ATOM 2574 C CA . GLN A 1 341 ? 7.811 25.528 27.007 1.00 32.19 341 GLN A CA 1
ATOM 2575 C C . GLN A 1 341 ? 8.516 24.265 26.505 1.00 32.19 341 GLN A C 1
ATOM 2577 O O . GLN A 1 341 ? 8.371 23.864 25.356 1.00 32.19 341 GLN A O 1
ATOM 2582 N N . GLU A 1 342 ? 9.343 23.676 27.368 1.00 32.25 342 GLU A N 1
ATOM 2583 C CA . GLU A 1 342 ? 9.862 22.324 27.183 1.00 32.25 342 GLU A CA 1
ATOM 2584 C C . GLU A 1 342 ? 8.677 21.348 27.231 1.00 32.25 342 GLU A C 1
ATOM 2586 O O . GLU A 1 342 ? 8.185 21.002 28.307 1.00 32.25 342 GLU A O 1
ATOM 2591 N N . ASP A 1 343 ? 8.201 20.908 26.066 1.00 32.94 343 ASP A N 1
ATOM 2592 C CA . ASP A 1 343 ? 7.304 19.760 25.959 1.00 32.94 343 ASP A CA 1
ATOM 2593 C C . ASP A 1 343 ? 8.095 18.492 26.316 1.00 32.94 343 ASP A C 1
ATOM 2595 O O . ASP A 1 343 ? 8.686 17.817 25.471 1.00 32.94 343 ASP A O 1
ATOM 2599 N N . GLN A 1 344 ? 8.134 18.171 27.610 1.00 34.78 344 GLN A N 1
ATOM 2600 C CA . GLN A 1 344 ? 8.595 16.875 28.092 1.00 34.78 344 GLN A CA 1
ATOM 2601 C C . GLN A 1 344 ? 7.685 15.786 27.518 1.00 34.78 344 GLN A C 1
ATOM 2603 O O . GLN A 1 344 ? 6.528 15.648 27.920 1.00 34.78 344 GLN A O 1
ATOM 2608 N N . ILE A 1 345 ? 8.215 14.983 26.593 1.00 31.59 345 ILE A N 1
ATOM 2609 C CA . ILE A 1 345 ? 7.575 13.738 26.164 1.00 31.59 345 ILE A CA 1
ATOM 2610 C C . ILE A 1 345 ? 7.429 12.863 27.420 1.00 31.59 345 ILE A C 1
ATOM 2612 O O . ILE A 1 345 ? 8.444 12.496 28.021 1.00 31.59 345 ILE A O 1
ATOM 2616 N N . PRO A 1 346 ? 6.202 12.534 27.864 1.00 32.78 346 PRO A N 1
ATOM 2617 C CA . PRO A 1 346 ? 6.020 11.747 29.071 1.00 32.78 346 PRO A CA 1
ATOM 2618 C C . PRO A 1 346 ? 6.652 10.359 28.890 1.00 32.78 346 PRO A C 1
ATOM 2620 O O . PRO A 1 346 ? 6.534 9.769 27.810 1.00 32.78 346 PRO A O 1
ATOM 2623 N N . PRO A 1 347 ? 7.305 9.803 29.928 1.00 39.28 347 PRO A N 1
ATOM 2624 C CA . PRO A 1 347 ? 7.846 8.454 29.862 1.00 39.28 347 PRO A CA 1
ATOM 2625 C C . PRO A 1 347 ? 6.728 7.461 29.540 1.00 39.28 347 PRO A C 1
ATOM 2627 O O . PRO A 1 347 ? 5.596 7.599 30.015 1.00 39.28 347 PRO A O 1
ATOM 2630 N N . ASN A 1 348 ? 7.052 6.443 28.737 1.00 42.16 348 ASN A N 1
ATOM 2631 C CA . ASN A 1 348 ? 6.112 5.372 28.427 1.00 42.16 348 ASN A CA 1
ATOM 2632 C C . ASN A 1 348 ? 5.535 4.804 29.738 1.00 42.16 348 ASN A C 1
ATOM 2634 O O . ASN A 1 348 ? 6.311 4.454 30.633 1.00 42.16 348 ASN A O 1
ATOM 2638 N N . PRO A 1 349 ? 4.201 4.694 29.878 1.00 46.78 349 PRO A N 1
ATOM 2639 C CA . PRO A 1 349 ? 3.598 4.175 31.095 1.00 46.78 349 PRO A CA 1
ATOM 2640 C C . PRO A 1 349 ? 4.130 2.771 31.379 1.00 46.78 349 PRO A C 1
ATOM 2642 O O . PRO A 1 349 ? 4.156 1.908 30.494 1.00 46.78 349 PRO A O 1
ATOM 2645 N N . THR A 1 350 ? 4.549 2.545 32.623 1.00 51.44 350 THR A N 1
ATOM 2646 C CA . THR A 1 350 ? 5.066 1.259 33.089 1.00 51.44 350 THR A CA 1
ATOM 2647 C C . THR A 1 350 ? 4.042 0.164 32.810 1.00 51.44 350 THR A C 1
ATOM 2649 O O . THR A 1 350 ? 2.849 0.306 33.092 1.00 51.44 350 THR A O 1
ATOM 2652 N N . ASN A 1 351 ? 4.496 -0.933 32.202 1.00 50.94 351 ASN A N 1
ATOM 2653 C CA . ASN A 1 351 ? 3.617 -2.055 31.899 1.00 50.94 351 ASN A CA 1
ATOM 2654 C C . ASN A 1 351 ? 3.033 -2.634 33.195 1.00 50.94 351 ASN A C 1
ATOM 2656 O O . ASN A 1 351 ? 3.777 -2.797 34.164 1.00 50.94 351 ASN A O 1
ATOM 2660 N N . PRO A 1 352 ? 1.735 -2.992 33.219 1.00 57.81 352 PRO A N 1
ATOM 2661 C CA . PRO A 1 352 ? 1.195 -3.729 34.347 1.00 57.81 352 PRO A CA 1
ATOM 2662 C C . PRO A 1 352 ? 1.943 -5.068 34.482 1.00 57.81 352 PRO A C 1
ATOM 2664 O O . PRO A 1 352 ? 2.295 -5.674 33.460 1.00 57.81 352 PRO A O 1
ATOM 2667 N N . PRO A 1 353 ? 2.210 -5.528 35.717 1.00 56.28 353 PRO A N 1
ATOM 2668 C CA . PRO A 1 353 ? 2.855 -6.816 35.944 1.00 56.28 353 PRO A CA 1
ATOM 2669 C C . PRO A 1 353 ? 2.046 -7.959 35.299 1.00 56.28 353 PRO A C 1
ATOM 2671 O O . PRO A 1 353 ? 0.835 -7.805 35.090 1.00 56.28 353 PRO A O 1
ATOM 2674 N N . PRO A 1 354 ? 2.690 -9.099 34.966 1.00 57.94 354 PRO A N 1
ATOM 2675 C CA . PRO A 1 354 ? 1.977 -10.302 34.547 1.00 57.94 354 PRO A CA 1
ATOM 2676 C C . PRO A 1 354 ? 0.885 -10.613 35.564 1.00 57.94 354 PRO A C 1
ATOM 2678 O O . PRO A 1 354 ? 1.112 -10.517 36.771 1.00 57.94 354 PRO A O 1
ATOM 2681 N N . SER A 1 355 ? -0.305 -10.945 35.084 1.00 56.88 355 SER A N 1
ATOM 2682 C CA . SER A 1 355 ? -1.391 -11.262 35.991 1.00 56.88 355 SER A CA 1
ATOM 2683 C C . SER A 1 355 ? -1.274 -12.691 36.481 1.00 56.88 355 SER A C 1
ATOM 2685 O O . SER A 1 355 ? -1.088 -13.609 35.687 1.00 56.88 355 SER A O 1
ATOM 2687 N N . THR A 1 356 ? -1.456 -12.859 37.785 1.00 54.66 356 THR A N 1
ATOM 2688 C CA . THR A 1 356 ? -1.663 -14.155 38.438 1.00 54.66 356 THR A CA 1
ATOM 2689 C C . THR A 1 356 ? -3.135 -14.578 38.449 1.00 54.66 356 THR A C 1
ATOM 2691 O O . THR A 1 356 ? -3.453 -15.653 38.942 1.00 54.66 356 THR A O 1
ATOM 2694 N N . LEU A 1 357 ? -4.037 -13.725 37.951 1.00 56.28 357 LEU A N 1
ATOM 2695 C CA . LEU A 1 357 ? -5.475 -13.983 37.903 1.00 56.28 357 LEU A CA 1
ATOM 2696 C C . LEU A 1 357 ? -5.848 -14.866 36.712 1.00 56.28 357 LEU A C 1
ATOM 2698 O O . LEU A 1 357 ? -5.386 -14.627 35.591 1.00 56.28 357 LEU A O 1
ATOM 2702 N N . GLU A 1 358 ? -6.759 -15.807 36.951 1.00 59.91 358 GLU A N 1
ATOM 2703 C CA . GLU A 1 358 ? -7.393 -16.597 35.900 1.00 59.91 358 GLU A CA 1
ATOM 2704 C C . GLU A 1 358 ? -8.225 -15.672 34.983 1.00 59.91 358 GLU A C 1
ATOM 2706 O O . GLU A 1 358 ? -8.766 -14.654 35.440 1.00 59.91 358 GLU A O 1
ATOM 2711 N N . PRO A 1 359 ? -8.391 -15.987 33.681 1.00 57.53 359 PRO A N 1
ATOM 2712 C CA . PRO A 1 359 ? -9.162 -15.163 32.743 1.00 57.53 359 PRO A CA 1
ATOM 2713 C C . PRO A 1 359 ? -10.583 -14.804 33.222 1.00 57.53 359 PRO A C 1
ATOM 2715 O O . PRO A 1 359 ? -11.135 -13.790 32.796 1.00 57.53 359 PRO A O 1
ATOM 2718 N N . THR A 1 360 ? -11.160 -15.604 34.124 1.00 60.53 360 THR A N 1
ATOM 2719 C CA . THR A 1 360 ? -12.492 -15.435 34.726 1.00 60.53 360 THR A CA 1
ATOM 2720 C C . THR A 1 360 ? -12.596 -14.332 35.784 1.00 60.53 360 THR A C 1
ATOM 2722 O O . THR A 1 360 ? -13.708 -13.959 36.160 1.00 60.53 360 THR A O 1
ATOM 2725 N N . ASP A 1 361 ? -11.481 -13.771 36.252 1.00 76.19 361 ASP A N 1
ATOM 2726 C CA . ASP A 1 361 ? -11.484 -12.801 37.359 1.00 76.19 361 ASP A CA 1
ATOM 2727 C C . ASP A 1 361 ? -11.527 -11.343 36.886 1.00 76.19 361 ASP A C 1
ATOM 2729 O O . ASP A 1 361 ? -11.741 -10.408 37.665 1.00 76.19 361 ASP A O 1
ATOM 2733 N N . TYR A 1 362 ? -11.367 -11.110 35.584 1.00 83.56 362 TYR A N 1
ATOM 2734 C CA . TYR A 1 362 ? -11.342 -9.762 35.040 1.00 83.56 362 TYR A CA 1
ATOM 2735 C C . TYR A 1 362 ? -12.739 -9.175 34.886 1.00 83.56 362 TYR A C 1
ATOM 2737 O O . TYR A 1 362 ? -13.588 -9.709 34.176 1.00 83.56 362 TYR A O 1
ATOM 2745 N N . LYS A 1 363 ? -12.961 -8.000 35.481 1.00 89.69 363 LYS A N 1
ATOM 2746 C CA . LYS A 1 363 ? -14.203 -7.233 35.324 1.00 89.69 363 LYS A CA 1
ATOM 2747 C C . LYS A 1 363 ? -14.083 -6.162 34.244 1.00 89.69 363 LYS A C 1
ATOM 2749 O O . LYS A 1 363 ? -13.055 -5.499 34.083 1.00 89.69 363 LYS A O 1
ATOM 2754 N N . CYS A 1 364 ? -15.168 -5.971 33.506 1.00 88.50 364 CYS A N 1
ATOM 2755 C CA . CYS A 1 364 ? -15.310 -4.929 32.510 1.00 88.50 364 CYS A CA 1
ATOM 2756 C C . CYS A 1 364 ? -15.408 -3.558 33.185 1.00 88.50 364 CYS A C 1
ATOM 2758 O O . CYS A 1 364 ? -16.402 -3.269 33.847 1.00 88.50 364 CYS A O 1
ATOM 2760 N N . GLY A 1 365 ? -14.443 -2.672 32.929 1.00 87.62 365 GLY A N 1
ATOM 2761 C CA . GLY A 1 365 ? -14.448 -1.309 33.477 1.00 87.62 365 GLY A CA 1
ATOM 2762 C C . GLY A 1 365 ? -15.642 -0.440 33.055 1.00 87.62 365 GLY A C 1
ATOM 2763 O O . GLY A 1 365 ? -15.911 0.560 33.704 1.00 87.62 365 GLY A O 1
ATOM 2764 N N . LYS A 1 366 ? -16.380 -0.815 31.998 1.00 89.56 366 LYS A N 1
ATOM 2765 C CA . LYS A 1 366 ? -17.569 -0.072 31.538 1.00 89.56 366 LYS A CA 1
ATOM 2766 C C . LYS A 1 366 ? -18.894 -0.523 32.155 1.00 89.56 366 LYS A C 1
ATOM 2768 O O . LYS A 1 366 ? -19.804 0.282 32.267 1.00 89.56 366 LYS A O 1
ATOM 2773 N N . CYS A 1 367 ? -19.047 -1.809 32.468 1.00 91.75 367 CYS A N 1
ATOM 2774 C CA . CYS A 1 367 ? -20.359 -2.378 32.819 1.00 91.75 367 CYS A CA 1
ATOM 2775 C C . CYS A 1 367 ? -20.301 -3.455 33.910 1.00 91.75 367 CYS A C 1
ATOM 2777 O O . CYS A 1 367 ? -21.304 -4.102 34.180 1.00 91.75 367 CYS A O 1
ATOM 2779 N N . GLY A 1 368 ? -19.127 -3.716 34.492 1.00 89.88 368 GLY A N 1
ATOM 2780 C CA . GLY A 1 368 ? -18.945 -4.659 35.598 1.00 89.88 368 GLY A CA 1
ATOM 2781 C C . GLY A 1 368 ? -19.004 -6.149 35.240 1.00 89.88 368 GLY A C 1
ATOM 2782 O O . GLY A 1 368 ? -18.644 -6.973 36.074 1.00 89.88 368 GLY A O 1
ATOM 2783 N N . ALA A 1 369 ? -19.407 -6.522 34.021 1.00 90.62 369 ALA A N 1
ATOM 2784 C CA . ALA A 1 369 ? -19.470 -7.925 33.602 1.00 90.62 369 ALA A CA 1
ATOM 2785 C C . ALA A 1 369 ? -18.093 -8.608 33.627 1.00 90.62 369 ALA A C 1
ATOM 2787 O O . ALA A 1 369 ? -17.074 -7.967 33.363 1.00 90.62 369 ALA A O 1
ATOM 2788 N N . THR A 1 370 ? -18.062 -9.912 33.908 1.00 91.06 370 THR A N 1
ATOM 2789 C CA . THR A 1 370 ? -16.845 -10.723 33.771 1.00 91.06 370 THR A CA 1
ATOM 2790 C C . THR A 1 370 ? -16.433 -10.794 32.302 1.00 91.06 370 THR A C 1
ATOM 2792 O O . THR A 1 370 ? -17.259 -11.097 31.441 1.00 91.06 370 THR A O 1
ATOM 2795 N N . LEU A 1 371 ? -15.172 -10.481 32.016 1.00 89.12 371 LEU A N 1
ATOM 2796 C CA . LEU A 1 371 ? -14.596 -10.581 30.682 1.00 89.12 371 LEU A CA 1
ATOM 2797 C C . LEU A 1 371 ? -14.310 -12.045 30.338 1.00 89.12 371 LEU A C 1
ATOM 2799 O O . LEU A 1 371 ? -14.030 -12.855 31.216 1.00 89.12 371 LEU A O 1
ATOM 2803 N N . VAL A 1 372 ? -14.376 -12.375 29.052 1.00 88.94 372 VAL A N 1
ATOM 2804 C CA . VAL A 1 372 ? -14.204 -13.744 28.556 1.00 88.94 372 VAL A CA 1
ATOM 2805 C C . VAL A 1 372 ? -13.190 -13.788 27.419 1.00 88.94 372 VAL A C 1
ATOM 2807 O O . VAL A 1 372 ? -13.130 -12.882 26.588 1.00 88.94 372 VAL A O 1
ATOM 2810 N N . ARG A 1 373 ? -12.397 -14.861 27.351 1.00 86.69 373 ARG A N 1
ATOM 2811 C CA . ARG A 1 373 ? -11.553 -15.156 26.187 1.00 86.69 373 ARG A CA 1
ATOM 2812 C C . ARG A 1 373 ? -12.417 -15.838 25.126 1.00 86.69 373 ARG A C 1
ATOM 2814 O O . ARG A 1 373 ? -12.979 -16.898 25.386 1.00 86.69 373 ARG A O 1
ATOM 2821 N N . LYS A 1 374 ? -12.529 -15.249 23.934 1.00 82.38 374 LYS A N 1
ATOM 2822 C CA . LYS A 1 374 ? -13.151 -15.929 22.787 1.00 82.38 374 LYS A CA 1
ATOM 2823 C C . LYS A 1 374 ? -12.187 -16.970 22.212 1.00 82.38 374 LYS A C 1
ATOM 2825 O O . LYS A 1 374 ? -10.976 -16.769 22.233 1.00 82.38 374 LYS A O 1
ATOM 2830 N N . ALA A 1 375 ? -12.729 -18.061 21.670 1.00 74.81 375 ALA A N 1
ATOM 2831 C CA . ALA A 1 375 ? -11.932 -19.158 21.107 1.00 74.81 375 ALA A CA 1
ATOM 2832 C C . ALA A 1 375 ? -10.986 -18.702 19.978 1.00 74.81 375 ALA A C 1
ATOM 2834 O O . ALA A 1 375 ? -9.884 -19.211 19.842 1.00 74.81 375 ALA A O 1
ATOM 2835 N N . GLU A 1 376 ? -11.400 -17.697 19.207 1.00 71.38 376 GLU A N 1
ATOM 2836 C CA . GLU A 1 376 ? -10.645 -17.126 18.083 1.00 71.38 376 GLU A CA 1
ATOM 2837 C C . GLU A 1 376 ? -9.552 -16.129 18.513 1.00 71.38 376 GLU A C 1
ATOM 2839 O O . GLU A 1 376 ? -8.877 -15.548 17.663 1.00 71.38 376 GLU A O 1
ATOM 2844 N N . THR A 1 377 ? -9.424 -15.827 19.808 1.00 75.31 377 THR A N 1
ATOM 2845 C CA . THR A 1 377 ? -8.502 -14.786 20.260 1.00 75.31 377 THR A CA 1
ATOM 2846 C C . THR A 1 377 ? -7.056 -15.262 20.152 1.00 75.31 377 THR A C 1
ATOM 2848 O O . THR A 1 377 ? -6.641 -16.185 20.857 1.00 75.31 377 THR A O 1
ATOM 2851 N N . LEU A 1 378 ? -6.281 -14.556 19.325 1.00 74.62 378 LEU A N 1
ATOM 2852 C CA . LEU A 1 378 ? -4.840 -14.739 19.198 1.00 74.62 378 LEU A CA 1
ATOM 2853 C C . LEU A 1 378 ? -4.132 -14.437 20.524 1.00 74.62 378 LEU A C 1
ATOM 2855 O O . LEU A 1 378 ? -4.384 -13.410 21.160 1.00 74.62 378 LEU A O 1
ATOM 2859 N N . GLU A 1 379 ? -3.222 -15.326 20.899 1.00 82.12 379 GLU A N 1
ATOM 2860 C CA . GLU A 1 379 ? -2.266 -15.105 21.974 1.00 82.12 379 GLU A CA 1
ATOM 2861 C C . GLU A 1 379 ? -0.910 -14.749 21.374 1.00 82.12 379 GLU A C 1
ATOM 2863 O O . GLU A 1 379 ? -0.411 -15.461 20.505 1.00 82.12 379 GLU A O 1
ATOM 2868 N N . VAL A 1 380 ? -0.324 -13.640 21.820 1.00 77.25 380 VAL A N 1
ATOM 2869 C CA . VAL A 1 380 ? 0.960 -13.147 21.311 1.00 77.25 380 VAL A CA 1
ATOM 2870 C C . VAL A 1 380 ? 1.908 -12.963 22.483 1.00 77.25 380 VAL A C 1
ATOM 2872 O O . VAL A 1 380 ? 1.789 -12.001 23.239 1.00 77.25 380 VAL A O 1
ATOM 2875 N N . ASN A 1 381 ? 2.841 -13.905 22.644 1.00 72.19 381 ASN A N 1
ATOM 2876 C CA . ASN A 1 381 ? 3.872 -13.882 23.686 1.00 72.19 381 ASN A CA 1
ATOM 2877 C C . ASN A 1 381 ? 3.297 -13.615 25.099 1.00 72.19 381 ASN A C 1
ATOM 2879 O O . ASN A 1 381 ? 3.677 -12.670 25.797 1.00 72.19 381 ASN A O 1
ATOM 2883 N N . GLY A 1 382 ? 2.287 -14.409 25.472 1.00 75.31 382 GLY A N 1
ATOM 2884 C CA . GLY A 1 382 ? 1.577 -14.299 26.747 1.00 75.31 382 GLY A CA 1
ATOM 2885 C C . GLY A 1 382 ? 0.583 -13.137 26.840 1.00 75.31 382 GLY A C 1
ATOM 2886 O O . GLY A 1 382 ? -0.002 -12.938 27.898 1.00 75.31 382 GLY A O 1
ATOM 2887 N N . TRP A 1 383 ? 0.355 -12.351 25.784 1.00 81.06 383 TRP A N 1
ATOM 2888 C CA . TRP A 1 383 ? -0.739 -11.374 25.742 1.00 81.06 383 TRP A CA 1
ATOM 2889 C C . TRP A 1 383 ? -1.981 -11.956 25.080 1.00 81.06 383 TRP A C 1
ATOM 2891 O O . TRP A 1 383 ? -1.904 -12.520 23.992 1.00 81.06 383 TRP A O 1
ATOM 2901 N N . VAL A 1 384 ? -3.140 -11.747 25.702 1.00 86.19 384 VAL A N 1
ATOM 2902 C CA . VAL A 1 384 ? -4.447 -12.157 25.184 1.00 86.19 384 VAL A CA 1
ATOM 2903 C C . VAL A 1 384 ? -5.475 -11.047 25.393 1.00 86.19 384 VAL A C 1
ATOM 2905 O O . VAL A 1 384 ? -5.409 -10.286 26.358 1.00 86.19 384 VAL A O 1
ATOM 2908 N N . ASN A 1 385 ? -6.447 -10.941 24.490 1.00 88.06 385 ASN A N 1
ATOM 2909 C CA . ASN A 1 385 ? -7.555 -9.997 24.622 1.00 88.06 385 ASN A CA 1
ATOM 2910 C C . ASN A 1 385 ? -8.784 -10.670 25.248 1.00 88.06 385 ASN A C 1
ATOM 2912 O O . ASN A 1 385 ? -9.273 -11.682 24.746 1.00 88.06 385 ASN A O 1
ATOM 2916 N N . LEU A 1 386 ? -9.319 -10.078 26.315 1.00 88.62 386 LEU A N 1
ATOM 2917 C CA . LEU A 1 386 ? -10.581 -10.497 26.921 1.00 88.62 386 LEU A CA 1
ATOM 2918 C C . LEU A 1 386 ? -11.713 -9.569 26.479 1.00 88.62 386 LEU A C 1
ATOM 2920 O O . LEU A 1 386 ? -11.619 -8.346 26.611 1.00 88.62 386 LEU A O 1
ATOM 2924 N N . ASP A 1 387 ? -12.794 -10.151 25.975 1.00 90.44 387 ASP A N 1
ATOM 2925 C CA . ASP A 1 387 ? -13.973 -9.450 25.479 1.00 90.44 387 ASP A CA 1
ATOM 2926 C C . ASP A 1 387 ? -15.044 -9.329 26.568 1.00 90.44 387 ASP A C 1
ATOM 2928 O O . ASP A 1 387 ? -15.284 -10.251 27.347 1.00 90.44 387 ASP A O 1
ATOM 2932 N N . CYS A 1 388 ? -15.749 -8.200 26.601 1.00 89.75 388 CYS A N 1
ATOM 2933 C CA . CYS A 1 388 ? -16.947 -8.065 27.418 1.00 89.75 388 CYS A CA 1
ATOM 2934 C C . CYS A 1 388 ? -18.140 -8.762 26.738 1.00 89.75 388 CYS A C 1
ATOM 2936 O O . CYS A 1 388 ? -18.473 -8.398 25.606 1.00 89.75 388 CYS A O 1
ATOM 2938 N N . PRO A 1 389 ? -18.829 -9.704 27.412 1.00 89.56 389 PRO A N 1
ATOM 2939 C CA . PRO A 1 389 ? -19.964 -10.418 26.829 1.00 89.56 389 PRO A CA 1
ATOM 2940 C C . PRO A 1 389 ? -21.249 -9.574 26.781 1.00 89.56 389 PRO A C 1
ATOM 2942 O O . PRO A 1 389 ? -22.205 -9.958 26.114 1.00 89.56 389 PRO A O 1
ATOM 2945 N N . THR A 1 390 ? -21.293 -8.429 27.473 1.00 89.25 390 THR A N 1
ATOM 2946 C CA . THR A 1 390 ? -22.484 -7.569 27.533 1.00 89.25 390 THR A CA 1
ATOM 2947 C C . THR A 1 390 ? -22.817 -6.999 26.149 1.00 89.25 390 THR A C 1
ATOM 2949 O O . THR A 1 390 ? -21.977 -6.287 25.577 1.00 89.25 390 THR A O 1
ATOM 2952 N N . PRO A 1 391 ? -24.036 -7.233 25.623 1.00 86.56 391 PRO A N 1
ATOM 2953 C CA . PRO A 1 391 ? -24.464 -6.685 24.341 1.00 86.56 391 PRO A CA 1
ATOM 2954 C C . PRO A 1 391 ? -24.256 -5.167 24.269 1.00 86.56 391 PRO A C 1
ATOM 2956 O O . PRO A 1 391 ? -24.582 -4.434 25.199 1.00 86.56 391 PRO A O 1
ATOM 2959 N N . GLY A 1 392 ? -23.658 -4.688 23.176 1.00 84.88 392 GLY A N 1
ATOM 2960 C CA . GLY A 1 392 ? -23.407 -3.260 22.943 1.00 84.88 392 GLY A CA 1
ATOM 2961 C C . GLY A 1 392 ? -22.215 -2.646 23.695 1.00 84.88 392 GLY A C 1
ATOM 2962 O O . GLY A 1 392 ? -21.740 -1.591 23.285 1.00 84.88 392 GLY A O 1
ATOM 2963 N N . CYS A 1 393 ? -21.660 -3.296 24.726 1.00 88.88 393 CYS A N 1
ATOM 2964 C CA . CYS A 1 393 ? -20.539 -2.738 25.498 1.00 88.88 393 CYS A CA 1
ATOM 2965 C C . CYS A 1 393 ? -19.239 -2.656 24.676 1.00 88.88 393 CYS A C 1
ATOM 2967 O O . CYS A 1 393 ? -18.500 -1.668 24.763 1.00 88.88 393 CYS A O 1
ATOM 2969 N N . LYS A 1 394 ? -18.966 -3.701 23.878 1.00 86.38 394 LYS A N 1
ATOM 2970 C CA . LYS A 1 394 ? -17.805 -3.838 22.972 1.00 86.38 394 LYS A CA 1
ATOM 2971 C C . LYS A 1 394 ? -16.443 -3.521 23.621 1.00 86.38 394 LYS A C 1
ATOM 2973 O O . LYS A 1 394 ? -15.485 -3.187 22.926 1.00 86.38 394 LYS A O 1
ATOM 2978 N N . HIS A 1 395 ? -16.354 -3.576 24.950 1.00 89.50 395 HIS A N 1
ATOM 2979 C CA . HIS A 1 395 ? -15.113 -3.346 25.679 1.00 89.50 395 HIS A CA 1
ATOM 2980 C C . HIS A 1 395 ? -14.208 -4.567 25.547 1.00 89.50 395 HIS A C 1
ATOM 2982 O O . HIS A 1 395 ? -14.666 -5.694 25.730 1.00 89.50 395 HIS A O 1
ATOM 2988 N N . VAL A 1 396 ? -12.934 -4.317 25.260 1.00 88.81 396 VAL A N 1
ATOM 2989 C CA . VAL A 1 396 ? -11.898 -5.340 25.135 1.00 88.81 396 VAL A CA 1
ATOM 2990 C C . VAL A 1 396 ? -10.726 -4.928 26.007 1.00 88.81 396 VAL A C 1
ATOM 2992 O O . VAL A 1 396 ? -10.283 -3.781 25.936 1.00 88.81 396 VAL A O 1
ATOM 2995 N N . LYS A 1 397 ? -10.246 -5.851 26.841 1.00 87.56 397 LYS A N 1
ATOM 2996 C CA . LYS A 1 397 ? -9.120 -5.628 27.746 1.00 87.56 397 LYS A CA 1
ATOM 2997 C C . LYS A 1 397 ? -7.956 -6.543 27.358 1.00 87.56 397 LYS A C 1
ATOM 2999 O O . LYS A 1 397 ? -8.111 -7.759 27.470 1.00 87.56 397 LYS A O 1
ATOM 3004 N N . PRO A 1 398 ? -6.803 -5.998 26.937 1.00 85.62 398 PRO A N 1
ATOM 3005 C CA . PRO A 1 398 ? -5.590 -6.790 26.803 1.00 85.62 398 PRO A CA 1
ATOM 3006 C C . PRO A 1 398 ? -5.065 -7.160 28.194 1.00 85.62 398 PRO A C 1
ATOM 3008 O O . PRO A 1 398 ? -4.988 -6.310 29.087 1.00 85.62 398 PRO A O 1
ATOM 3011 N N . VAL A 1 399 ? -4.711 -8.425 28.385 1.00 84.00 399 VAL A N 1
ATOM 3012 C CA . VAL A 1 399 ? -4.139 -8.952 29.628 1.00 84.00 399 VAL A CA 1
ATOM 3013 C C . VAL A 1 399 ? -2.921 -9.808 29.313 1.00 84.00 399 VAL A C 1
ATOM 3015 O O . VAL A 1 399 ? -2.851 -10.429 28.253 1.00 84.00 399 VAL A O 1
ATOM 3018 N N . ARG A 1 400 ? -1.960 -9.835 30.237 1.00 80.31 400 ARG A N 1
ATOM 3019 C CA . ARG A 1 400 ? -0.786 -10.700 30.150 1.00 80.31 400 ARG A CA 1
ATOM 3020 C C . ARG A 1 400 ? -0.995 -11.915 31.048 1.00 80.31 400 ARG A C 1
ATOM 3022 O O . ARG A 1 400 ? -1.087 -11.750 32.264 1.00 80.31 400 ARG A O 1
ATOM 3029 N N . ILE A 1 401 ? -1.079 -13.090 30.444 1.00 77.38 401 ILE A N 1
ATOM 3030 C CA . ILE A 1 401 ? -1.134 -14.393 31.106 1.00 77.38 401 ILE A CA 1
ATOM 3031 C C . ILE A 1 401 ? 0.290 -14.934 31.282 1.00 77.38 401 ILE A C 1
ATOM 3033 O O . ILE A 1 401 ? 1.161 -14.707 30.439 1.00 77.38 401 ILE A O 1
ATOM 3037 N N . MET A 1 402 ? 0.561 -15.584 32.415 1.00 61.25 402 MET A N 1
ATOM 3038 C CA . MET A 1 402 ? 1.865 -16.202 32.662 1.00 61.25 402 MET A CA 1
ATOM 3039 C C . MET A 1 402 ? 2.041 -17.440 31.777 1.00 61.25 402 MET A C 1
ATOM 3041 O O . MET A 1 402 ? 1.140 -18.270 31.686 1.00 61.25 402 MET A O 1
ATOM 3045 N N . ALA A 1 403 ? 3.211 -17.581 31.150 1.00 52.78 403 ALA A N 1
ATOM 3046 C CA . ALA A 1 403 ? 3.605 -18.839 30.527 1.00 52.78 403 ALA A CA 1
ATOM 3047 C C . ALA A 1 403 ? 3.847 -19.883 31.628 1.00 52.78 403 ALA A C 1
ATOM 3049 O O . ALA A 1 403 ? 4.577 -19.617 32.590 1.00 52.78 403 ALA A O 1
ATOM 3050 N N . VAL A 1 404 ? 3.244 -21.063 31.474 1.00 44.19 404 VAL A N 1
ATOM 3051 C CA . VAL A 1 404 ? 3.300 -22.173 32.443 1.00 44.19 404 VAL A CA 1
ATOM 3052 C C . VAL A 1 404 ? 4.741 -22.682 32.668 1.00 44.19 404 VAL A C 1
ATOM 3054 O O . VAL A 1 404 ? 5.031 -23.261 33.709 1.00 44.19 404 VAL A O 1
ATOM 3057 N N . ASP A 1 405 ? 5.686 -22.361 31.778 1.00 37.28 405 ASP A N 1
ATOM 3058 C CA . ASP A 1 405 ? 7.071 -22.865 31.810 1.00 37.28 405 ASP A CA 1
ATOM 3059 C C . ASP A 1 405 ? 8.024 -22.161 32.800 1.00 37.28 405 ASP A C 1
ATOM 3061 O O . ASP A 1 405 ? 9.222 -22.434 32.809 1.00 37.28 405 ASP A O 1
ATOM 3065 N N . SER A 1 406 ? 7.533 -21.260 33.657 1.00 36.12 406 SER A N 1
ATOM 3066 C CA . SER A 1 406 ? 8.374 -20.543 34.637 1.00 36.12 406 SER A CA 1
ATOM 3067 C C . SER A 1 406 ? 8.325 -21.102 36.067 1.00 36.12 406 SER A C 1
ATOM 3069 O O . SER A 1 406 ? 8.939 -20.533 36.969 1.00 36.12 406 SER A O 1
ATOM 3071 N N . LEU A 1 407 ? 7.682 -22.254 36.284 1.00 33.53 407 LEU A N 1
ATOM 3072 C CA . LEU A 1 407 ? 7.753 -22.997 37.549 1.00 33.53 407 LEU A CA 1
ATOM 3073 C C . LEU A 1 407 ? 8.967 -23.941 37.577 1.00 33.53 407 LEU A C 1
ATOM 3075 O O . LEU A 1 407 ? 8.828 -25.148 37.749 1.00 33.53 407 LEU A O 1
ATOM 3079 N N . VAL A 1 408 ? 10.176 -23.398 37.420 1.00 33.34 408 VAL A N 1
ATOM 3080 C CA . VAL A 1 408 ? 11.371 -24.088 37.922 1.00 33.34 408 VAL A CA 1
ATOM 3081 C C . VAL A 1 408 ? 11.569 -23.607 39.353 1.00 33.34 408 VAL A C 1
ATOM 3083 O O . VAL A 1 408 ? 12.014 -22.484 39.591 1.00 33.34 408 VAL A O 1
ATOM 3086 N N . GLU A 1 409 ? 11.172 -24.445 40.311 1.00 31.66 409 GLU A N 1
ATOM 3087 C CA . GLU A 1 409 ? 11.494 -24.248 41.722 1.00 31.66 409 GLU A CA 1
ATOM 3088 C C . GLU A 1 409 ? 13.010 -24.026 41.877 1.00 31.66 409 GLU A C 1
ATOM 3090 O O . GLU A 1 409 ? 13.801 -24.763 41.278 1.00 31.66 409 GLU A O 1
ATOM 3095 N N . PRO A 1 410 ? 13.464 -23.041 42.672 1.00 33.38 410 PRO A N 1
ATOM 3096 C CA . PRO A 1 410 ? 14.882 -22.888 42.945 1.00 33.38 410 PRO A CA 1
ATOM 3097 C C . PRO A 1 410 ? 15.345 -24.086 43.780 1.00 33.38 410 PRO A C 1
ATOM 3099 O O . PRO A 1 410 ? 15.141 -24.132 44.994 1.00 33.38 410 PRO A O 1
ATOM 3102 N N . SER A 1 411 ? 15.972 -25.064 43.123 1.00 34.88 411 SER A N 1
ATOM 3103 C CA . SER A 1 411 ? 16.599 -26.200 43.788 1.00 34.88 411 SER A CA 1
ATOM 3104 C C . SER A 1 411 ? 17.591 -25.686 44.830 1.00 34.88 411 SER A C 1
ATOM 3106 O O . SER A 1 411 ? 18.519 -24.931 44.526 1.00 34.88 411 SER A O 1
ATOM 3108 N N . SER A 1 412 ? 17.351 -26.100 46.067 1.00 33.16 412 SER A N 1
ATOM 3109 C CA . SER A 1 412 ? 18.142 -25.867 47.267 1.00 33.16 412 SER A CA 1
ATOM 3110 C C . SER A 1 412 ? 19.654 -25.849 47.022 1.00 33.16 412 SER A C 1
ATOM 3112 O O . SER A 1 412 ? 20.227 -26.801 46.493 1.00 33.16 412 SER A O 1
ATOM 3114 N N . ARG A 1 413 ? 20.292 -24.775 47.503 1.00 33.72 413 ARG A N 1
ATOM 3115 C CA . ARG A 1 413 ? 21.740 -24.639 47.705 1.00 33.72 413 ARG A CA 1
ATOM 3116 C C . ARG A 1 413 ? 22.324 -25.919 48.305 1.00 33.72 413 ARG A C 1
ATOM 3118 O O . ARG A 1 413 ? 22.067 -26.211 49.470 1.00 33.72 413 ARG A O 1
ATOM 3125 N N . ASN A 1 414 ? 23.169 -26.615 47.550 1.00 33.19 414 ASN A N 1
ATOM 3126 C CA . ASN A 1 414 ? 24.081 -27.597 48.116 1.00 33.19 414 ASN A CA 1
ATOM 3127 C C . ASN A 1 414 ? 25.416 -26.896 48.393 1.00 33.19 414 ASN A C 1
ATOM 3129 O O . ASN A 1 414 ? 26.220 -26.641 47.501 1.00 33.19 414 ASN A O 1
ATOM 3133 N N . THR A 1 415 ? 25.609 -26.512 49.651 1.00 36.44 415 THR A N 1
ATOM 3134 C CA . THR A 1 415 ? 26.903 -26.122 50.204 1.00 36.44 415 THR A CA 1
ATOM 3135 C C . THR A 1 415 ? 27.819 -27.340 50.233 1.00 36.44 415 THR A C 1
ATOM 3137 O O . THR A 1 415 ? 27.692 -28.173 51.128 1.00 36.44 415 THR A O 1
ATOM 3140 N N . GLN A 1 416 ? 28.777 -27.418 49.312 1.00 32.34 416 GLN A N 1
ATOM 3141 C CA . GLN A 1 416 ? 29.996 -28.188 49.538 1.00 32.34 416 GLN A CA 1
ATOM 3142 C C . GLN A 1 416 ? 31.166 -27.230 49.746 1.00 32.34 416 GLN A C 1
ATOM 3144 O O . GLN A 1 416 ? 31.625 -26.535 48.846 1.00 32.34 416 GLN A O 1
ATOM 3149 N N . LYS A 1 417 ? 31.583 -27.183 51.014 1.00 34.72 417 LYS A N 1
ATOM 3150 C CA . LYS A 1 417 ? 32.917 -26.796 51.457 1.00 34.72 417 LYS A CA 1
ATOM 3151 C C . LYS A 1 417 ? 33.924 -27.724 50.785 1.00 34.72 417 LYS A C 1
ATOM 3153 O O . LYS A 1 417 ? 33.837 -28.920 51.031 1.00 34.72 417 LYS A O 1
ATOM 3158 N N . GLU A 1 418 ? 34.930 -27.178 50.115 1.00 33.34 418 GLU A N 1
ATOM 3159 C CA . GLU A 1 418 ? 36.255 -27.794 50.116 1.00 33.34 418 GLU A CA 1
ATOM 3160 C C . GLU A 1 418 ? 37.324 -26.731 50.359 1.00 33.34 418 GLU A C 1
ATOM 3162 O O . GLU A 1 418 ? 37.361 -25.654 49.767 1.00 33.34 418 GLU A O 1
ATOM 3167 N N . THR A 1 419 ? 38.121 -27.044 51.367 1.00 33.56 419 THR A N 1
ATOM 3168 C CA . THR A 1 419 ? 39.214 -26.290 51.952 1.00 33.56 419 THR A CA 1
ATOM 3169 C C . THR A 1 419 ? 40.525 -26.577 51.223 1.00 33.56 419 THR A C 1
ATOM 3171 O O . THR A 1 419 ? 40.867 -27.728 50.985 1.00 33.56 419 THR A O 1
ATOM 3174 N N . SER A 1 420 ? 41.259 -25.501 50.963 1.00 33.28 420 SER A N 1
ATOM 3175 C CA . SER A 1 420 ? 42.711 -25.314 50.827 1.00 33.28 420 SER A CA 1
ATOM 3176 C C . SER A 1 420 ? 43.666 -26.513 51.006 1.00 33.28 420 SER A C 1
ATOM 3178 O O . SER A 1 420 ? 43.706 -27.129 52.067 1.00 33.28 420 SER A O 1
ATOM 3180 N N . SER A 1 421 ? 44.559 -26.709 50.027 1.00 31.89 421 SER A N 1
ATOM 3181 C CA . SER A 1 421 ? 46.002 -27.075 50.103 1.00 31.89 421 SER A CA 1
ATOM 3182 C C . SER A 1 421 ? 46.424 -27.528 48.691 1.00 31.89 421 SER A C 1
ATOM 3184 O O . SER A 1 421 ? 45.606 -28.093 47.986 1.00 31.89 421 SER A O 1
ATOM 3186 N N . GLY A 1 422 ? 47.600 -27.313 48.109 1.00 29.34 422 GLY A N 1
ATOM 3187 C CA . GLY A 1 422 ? 48.911 -26.820 48.502 1.00 29.34 422 GLY A CA 1
ATOM 3188 C C . GLY A 1 422 ? 49.875 -27.296 47.395 1.00 29.34 422 GLY A C 1
ATOM 3189 O O . GLY A 1 422 ? 49.776 -28.440 46.975 1.00 29.34 422 GLY A O 1
ATOM 3190 N N . ILE A 1 423 ? 50.725 -26.394 46.894 1.00 36.19 423 ILE A N 1
ATOM 3191 C CA . ILE A 1 423 ? 52.075 -26.600 46.318 1.00 36.19 423 ILE A CA 1
ATOM 3192 C C . ILE A 1 423 ? 52.400 -28.005 45.746 1.00 36.19 423 ILE A C 1
ATOM 3194 O O . ILE A 1 423 ? 52.653 -28.926 46.520 1.00 36.19 423 ILE A O 1
ATOM 3198 N N . TYR A 1 424 ? 52.526 -28.126 44.417 1.00 35.94 424 TYR A N 1
ATOM 3199 C CA . TYR A 1 424 ? 53.789 -28.324 43.668 1.00 35.94 424 TYR A CA 1
ATOM 3200 C C . TYR A 1 424 ? 53.542 -28.248 42.158 1.00 35.94 424 TYR A C 1
ATOM 3202 O O . TYR A 1 424 ? 52.484 -28.749 41.715 1.00 35.94 424 TYR A O 1
#

Secondary structure (DSSP, 8-state):
-EEEEESSTTSSHHHHHHHHHHHHHSSPPEEE---S-HHHHHHHHHHHHHTT-SEEEE-S--S-B--HHHHHHTT-SEE--BPTTSS-B---EE---EEEEEEES--B-HHHHTT-EEEEE--SSS-GGG----S-TTHHHHHHHHHHHHHHHHHHHHHHHHHTT-PPPSS---TT-HHHIIIIIHHHHHTT---TTHHHHHHHTT-HHHHHHHHHHHHHHHH-TT-S-B-HHHHHHHHH---SS--SSHHHHHHHHHHH-SS--HHHHHHHHHTTBT-EETTEEEEEEE-GGG-EEEEEEETTS------------S------PPPPP---------------PPPPPPPPPPB-S-GGGPBPTTT-PBPB--TTPPPBTTEEEEEP-STTT--EEEEEBPPGGG------------------

Sequence (424 aa):
MFAITANVRGAGKSLLVDAASWIAYGRPAARKTFTRDEAELRKVITAVAIEATPSVLFDNVDQQIGGAALDAALTAETWSDRILGRSATTGELPMNTIWSCTGNNLAFGSDAGRRVLPIRLQSPLETPEDRGDFHHADLLGWVRDNRPRLAVAALTILRGYFVAGCPIQASGEWGSFTNWSALVRSALVWAGAADPLATRVAATANDDARELLAMLIVGVEEADPDGKGVTTNEIERLLSHRTDEMPPCPTLAAAASEICGERFNARRFGRRLRSYIDRIWEGRKITCEKGHGKVNRWAVRPANGGFGGFGGFLESDPEHGTECVLPEGTASDAHGTDANQEDQIPPNPTNPPPSTLEPTDYKCGKCGATLVRKAETLEVNGWVNLDCPTPGCKHVKPVRIMAVDSLVEPSSRNTQKETSSGIY

Radius of gyration: 30.06 Å; chains: 1; bounding box: 78×62×96 Å

pLDDT: mean 75.71, std 22.27, range [22.61, 98.38]

Foldseek 3Di:
DEEEAEQAPLLCRLVVQQLVCCLPPVGGAAEDADDPPQVVVLVVLVVCLVVVRAEYENEADPDADDDPSVLCLLQDQWDKDDDPPDPDIPPTGGSNHDYYYYHYPHHYDPSVLLSYQYHYRYDPDHNNNVDPPDPDNPSSVVSSQQSLVSNVLLVVLQVLCVVVVQDDDPDDDRPSCNVVCSRVQSSCVLLVHDRSCVVSVVNVVPPPVVVLLVLVLQLQCLLCVPQPFDFLVSLLVQLPPDDVDQRSRNSVNVSQCVQPNPHGDSVSVVVSLVVQAPPDDPQKGWHWDQDPPRTTGIGIDGNPPDPPDDDDDDDDDDDDDDDDDDDDDDDDDDDDDDDDDPPPPDPDPDDDPADPDDQQPDADPPPRARWAFDPPWDDGQQWTWTAGPDPPPSDIDIHGHDDPPPPPDPPDDDDDDDDDDDDD